Protein AF-A0A7J6LSU3-F1 (afdb_monomer_lite)

Radius of gyration: 27.77 Å; chains: 1; bounding box: 60×81×86 Å

Organism: Perkinsus olseni (NCBI:txid32597)

Foldseek 3Di:
DAQDFPPNLLFAWPVNLLVLLVPQCPPDVADRCLLFAFDKFWLVDLVSLLVVLLVLLLLLLLLLLVLQLVQLVPPPDQQRKHFFPVLLVLSLVSLVQALDDPVVQPVDPVSVVCRSDDDPVSCLLRQQQALQDLPGGDDQVDDDNPVVQVDQDPDPPDDDDDDDDDDDDDDDDDDPDDPPPDPVVPPDRHRMDGSVVLVVDPVSVVSSVSSVVSLVSVLVVGVCSQFQRDNQSKKWKDFRPDDLCPPIFIDRHSSVVQVLQVHDSVSPPPDDPDDGGIIMIGRGRLFFDDDLQWFKKKKKKKKFDDLVVTDIDTDPKIKMFTQQDGADSSPPDRDCSRRPRRLSVLVVDPCQQPDDPRQPPDRRRMGIPLSVQQSVQVVQDPDPVDDPCVSDDDPDDDDDPDDDDDDDDDDDDDPPPPDDGDRLCVPFVVVVVVSVVVSSCSSCSVVIHDDPPYMHMWIWIKTWGDRPPPPVPDDGTRIYTDRTHGDPPDD

Structure (mmCIF, N/CA/C/O backbone):
data_AF-A0A7J6LSU3-F1
#
_entry.id   AF-A0A7J6LSU3-F1
#
loop_
_atom_site.group_PDB
_atom_site.id
_atom_site.type_symbol
_atom_site.label_atom_id
_atom_site.label_alt_id
_atom_site.label_comp_id
_atom_site.label_asym_id
_atom_site.label_entity_id
_atom_site.label_seq_id
_atom_site.pdbx_PDB_ins_code
_atom_site.Cartn_x
_atom_site.Cartn_y
_atom_site.Cartn_z
_atom_site.occupancy
_atom_site.B_iso_or_equiv
_atom_site.auth_seq_id
_atom_site.auth_comp_id
_atom_site.auth_asym_id
_atom_site.auth_atom_id
_atom_site.pdbx_PDB_model_num
ATOM 1 N N . MET A 1 1 ? 27.084 -8.326 -27.947 1.00 66.56 1 MET A N 1
ATOM 2 C CA . MET A 1 1 ? 26.205 -7.358 -27.268 1.00 66.56 1 MET A CA 1
ATOM 3 C C . MET A 1 1 ? 25.205 -8.163 -26.457 1.00 66.56 1 MET A C 1
ATOM 5 O O . MET A 1 1 ? 24.653 -9.103 -27.017 1.00 66.56 1 MET A O 1
ATOM 9 N N . ALA A 1 2 ? 25.060 -7.894 -25.161 1.00 77.88 2 ALA A N 1
ATOM 10 C CA . ALA A 1 2 ? 24.121 -8.603 -24.285 1.00 77.88 2 ALA A CA 1
ATOM 11 C C . ALA A 1 2 ? 22.989 -7.661 -23.862 1.00 77.88 2 ALA A C 1
ATOM 13 O O . ALA A 1 2 ? 23.226 -6.488 -23.610 1.00 77.88 2 ALA A O 1
ATOM 14 N N . ASN A 1 3 ? 21.763 -8.169 -23.778 1.00 83.44 3 ASN A N 1
ATOM 15 C CA . ASN A 1 3 ? 20.590 -7.406 -23.335 1.00 83.44 3 ASN A CA 1
ATOM 16 C C . ASN A 1 3 ? 20.327 -7.546 -21.820 1.00 83.44 3 ASN A C 1
ATOM 18 O O . ASN A 1 3 ? 19.176 -7.552 -21.382 1.00 83.44 3 ASN A O 1
ATOM 22 N N . HIS A 1 4 ? 21.384 -7.774 -21.041 1.00 83.88 4 HIS A N 1
ATOM 23 C CA . HIS A 1 4 ? 21.336 -7.862 -19.585 1.00 83.88 4 HIS A CA 1
ATOM 24 C C . HIS A 1 4 ? 22.721 -7.617 -18.984 1.00 83.88 4 HIS A C 1
ATOM 26 O O . HIS A 1 4 ? 23.735 -7.971 -19.596 1.00 83.88 4 HIS A O 1
ATOM 32 N N . PHE A 1 5 ? 22.756 -7.080 -17.765 1.00 87.50 5 PHE A N 1
ATOM 33 C CA . PHE A 1 5 ? 23.970 -7.028 -16.953 1.00 87.50 5 PHE A CA 1
ATOM 34 C C . PHE A 1 5 ? 24.165 -8.324 -16.148 1.00 87.50 5 PHE A C 1
ATOM 36 O O . PHE A 1 5 ? 23.255 -9.152 -16.022 1.00 87.50 5 PHE A O 1
ATOM 43 N N . GLY A 1 6 ? 25.377 -8.549 -15.632 1.00 85.12 6 GLY A N 1
ATOM 44 C CA . GLY A 1 6 ? 25.598 -9.620 -14.660 1.00 85.12 6 GLY A CA 1
ATOM 45 C C . GLY A 1 6 ? 24.984 -9.239 -13.310 1.00 85.12 6 GLY A C 1
ATOM 46 O O . GLY A 1 6 ? 24.858 -8.059 -12.996 1.00 85.12 6 GLY A O 1
ATOM 47 N N . ARG A 1 7 ? 24.555 -10.238 -12.529 1.00 86.31 7 ARG A N 1
ATOM 48 C CA . ARG A 1 7 ? 23.842 -10.039 -11.250 1.00 86.31 7 ARG A CA 1
ATOM 49 C C . ARG A 1 7 ? 22.595 -9.141 -11.340 1.00 86.31 7 ARG A C 1
ATOM 51 O O . ARG A 1 7 ? 22.148 -8.597 -10.347 1.00 86.31 7 ARG A O 1
ATOM 58 N N . ASN A 1 8 ? 21.924 -9.073 -12.490 1.00 83.25 8 ASN A N 1
ATOM 59 C CA . ASN A 1 8 ? 20.702 -8.270 -12.656 1.00 83.25 8 ASN A CA 1
ATOM 60 C C . ASN A 1 8 ? 19.527 -8.643 -11.715 1.00 83.25 8 ASN A C 1
ATOM 62 O O . ASN A 1 8 ? 18.535 -7.918 -11.631 1.00 83.25 8 ASN A O 1
ATOM 66 N N . ARG A 1 9 ? 19.605 -9.773 -10.999 1.00 85.50 9 ARG A N 1
ATOM 67 C CA . ARG A 1 9 ? 18.631 -10.170 -9.971 1.00 85.50 9 ARG A CA 1
ATOM 68 C C . ARG A 1 9 ? 18.582 -9.200 -8.792 1.00 85.50 9 ARG A C 1
ATOM 70 O O . ARG A 1 9 ? 17.529 -9.109 -8.172 1.00 85.50 9 ARG A O 1
ATOM 77 N N . GLU A 1 10 ? 19.655 -8.453 -8.544 1.00 87.81 10 GLU A N 1
ATOM 78 C CA . GLU A 1 10 ? 19.731 -7.442 -7.480 1.00 87.81 10 GLU A CA 1
ATOM 79 C C . GLU A 1 10 ? 18.666 -6.345 -7.646 1.00 87.81 10 GLU A C 1
ATOM 81 O O . GLU A 1 10 ? 18.146 -5.852 -6.657 1.00 87.81 10 GLU A O 1
ATOM 86 N N . ILE A 1 11 ? 18.263 -6.027 -8.885 1.00 86.56 11 ILE A N 1
ATOM 87 C CA . ILE A 1 11 ? 17.202 -5.043 -9.169 1.00 86.56 11 ILE A CA 1
ATOM 88 C C . ILE A 1 11 ? 15.899 -5.665 -9.685 1.00 86.56 11 ILE A C 1
ATOM 90 O O . ILE A 1 11 ? 14.818 -5.113 -9.498 1.00 86.56 11 ILE A O 1
ATOM 94 N N . THR A 1 12 ? 15.979 -6.826 -10.344 1.00 85.19 12 THR A N 1
ATOM 95 C CA . THR A 1 12 ? 14.816 -7.447 -11.012 1.00 85.19 12 THR A CA 1
ATOM 96 C C . THR A 1 12 ? 14.049 -8.450 -10.152 1.00 85.19 12 THR A C 1
ATOM 98 O O . THR A 1 12 ? 13.010 -8.962 -10.580 1.00 85.19 12 THR A O 1
ATOM 101 N N . THR A 1 13 ? 14.547 -8.759 -8.952 1.00 86.00 13 THR A N 1
ATOM 102 C CA . THR A 1 13 ? 13.862 -9.617 -7.979 1.00 86.00 13 THR A CA 1
ATOM 103 C C . THR A 1 13 ? 13.437 -8.815 -6.764 1.00 86.00 13 THR A C 1
ATOM 105 O O . THR A 1 13 ? 14.048 -7.809 -6.414 1.00 86.00 13 THR A O 1
ATOM 108 N N . LYS A 1 14 ? 12.372 -9.278 -6.107 1.00 84.00 14 LYS A N 1
ATOM 109 C CA . LYS A 1 14 ? 11.860 -8.635 -4.897 1.00 84.00 14 LYS A CA 1
ATOM 110 C C . LYS A 1 14 ? 12.854 -8.669 -3.749 1.00 84.00 14 LYS A C 1
ATOM 112 O O . LYS A 1 14 ? 13.015 -7.671 -3.067 1.00 84.00 14 LYS A O 1
ATOM 117 N N . THR A 1 15 ? 13.499 -9.810 -3.566 1.00 84.75 15 THR A N 1
ATOM 118 C CA . THR A 1 15 ? 14.458 -10.060 -2.491 1.00 84.75 15 THR A CA 1
ATOM 119 C C . THR A 1 15 ? 15.707 -9.209 -2.686 1.00 84.75 15 THR A C 1
ATOM 121 O O . THR A 1 15 ? 16.076 -8.459 -1.787 1.00 84.75 15 THR A O 1
ATOM 124 N N . GLY A 1 16 ? 16.273 -9.225 -3.900 1.00 86.88 16 GLY A N 1
ATOM 125 C CA . GLY A 1 16 ? 17.400 -8.372 -4.276 1.00 86.88 16 GLY A CA 1
ATOM 126 C C . GLY A 1 16 ? 17.094 -6.892 -4.065 1.00 86.88 16 GLY A C 1
ATOM 127 O O . GLY A 1 16 ? 17.822 -6.222 -3.339 1.00 86.88 16 GLY A O 1
ATOM 128 N N . LEU A 1 17 ? 15.987 -6.389 -4.623 1.00 86.88 17 LEU A N 1
ATOM 129 C CA . LEU A 1 17 ? 15.671 -4.964 -4.532 1.00 86.88 17 LEU A CA 1
ATOM 130 C C . LEU A 1 17 ? 15.421 -4.524 -3.085 1.00 86.88 17 LEU A C 1
ATOM 132 O O . LEU A 1 17 ? 15.982 -3.520 -2.661 1.00 86.88 17 LEU A O 1
ATOM 136 N N . THR A 1 18 ? 14.607 -5.271 -2.327 1.00 86.88 18 THR A N 1
ATOM 137 C CA . THR A 1 18 ? 14.322 -4.959 -0.916 1.00 86.88 18 THR A CA 1
ATOM 138 C C . THR A 1 18 ? 15.610 -4.921 -0.094 1.00 86.88 18 THR A C 1
ATOM 140 O O . THR A 1 18 ? 15.808 -3.981 0.671 1.00 86.88 18 THR A O 1
ATOM 143 N N . SER A 1 19 ? 16.501 -5.902 -0.278 1.00 86.88 19 SER A N 1
ATOM 144 C CA . SER A 1 19 ? 17.788 -5.931 0.419 1.00 86.88 19 SER A CA 1
ATOM 145 C C . SER A 1 19 ? 18.644 -4.719 0.046 1.00 86.88 19 SER A C 1
ATOM 147 O O . SER A 1 19 ? 19.035 -3.965 0.923 1.00 86.88 19 SER A O 1
ATOM 149 N N . ASN A 1 20 ? 18.864 -4.438 -1.240 1.00 87.81 20 ASN A N 1
ATOM 150 C CA . ASN A 1 20 ? 19.714 -3.314 -1.654 1.00 87.81 20 ASN A CA 1
ATOM 151 C C . ASN A 1 20 ? 19.177 -1.950 -1.186 1.00 87.81 20 ASN A C 1
ATOM 153 O O . ASN A 1 20 ? 19.939 -1.105 -0.717 1.00 87.81 20 ASN A O 1
ATOM 157 N N . LEU A 1 21 ? 17.859 -1.752 -1.251 1.00 85.44 21 LEU A N 1
ATOM 158 C CA . LEU A 1 21 ? 17.214 -0.511 -0.830 1.00 85.44 21 LEU A CA 1
ATOM 159 C C . LEU A 1 21 ? 17.380 -0.203 0.669 1.00 85.44 21 LEU A C 1
ATOM 161 O O . LEU A 1 21 ? 17.502 0.961 1.042 1.00 85.44 21 LEU A O 1
ATOM 165 N N . ARG A 1 22 ? 17.419 -1.214 1.544 1.00 81.19 22 ARG A N 1
ATOM 166 C CA . ARG A 1 22 ? 17.625 -0.984 2.988 1.00 81.19 22 ARG A CA 1
ATOM 167 C C . ARG A 1 22 ? 19.026 -0.491 3.323 1.00 81.19 22 ARG A C 1
ATOM 169 O O . ARG A 1 22 ? 19.215 0.208 4.311 1.00 81.19 22 ARG A O 1
ATOM 176 N N . HIS A 1 23 ? 20.011 -0.859 2.511 1.00 76.00 23 HIS A N 1
ATOM 177 C CA . HIS A 1 23 ? 21.413 -0.536 2.764 1.00 76.00 23 HIS A CA 1
ATOM 178 C C . HIS A 1 23 ? 21.869 0.743 2.037 1.00 76.00 23 HIS A C 1
ATOM 180 O O . HIS A 1 23 ? 22.990 1.200 2.258 1.00 76.00 23 HIS A O 1
ATOM 186 N N . SER A 1 24 ? 21.024 1.350 1.191 1.00 67.94 24 SER A N 1
ATOM 187 C CA . SER A 1 24 ? 21.430 2.462 0.318 1.00 67.94 24 SER A CA 1
ATOM 188 C C . SER A 1 24 ? 21.403 3.853 0.951 1.00 67.94 24 SER A C 1
ATOM 190 O O . SER A 1 24 ? 22.083 4.748 0.445 1.00 67.94 24 SER A O 1
ATOM 192 N N . TYR A 1 25 ? 20.666 4.054 2.051 1.00 59.84 25 TYR A N 1
ATOM 193 C CA . TYR A 1 25 ? 20.498 5.379 2.670 1.00 59.84 25 TYR A CA 1
ATOM 194 C C . TYR A 1 25 ? 21.841 6.013 3.077 1.00 59.84 25 TYR A C 1
ATOM 196 O O . TYR A 1 25 ? 22.078 7.198 2.855 1.00 59.84 25 TYR A O 1
ATOM 204 N N . SER A 1 26 ? 22.777 5.209 3.594 1.00 54.78 26 SER A N 1
ATOM 205 C CA . SER A 1 26 ? 24.044 5.716 4.135 1.00 54.78 26 SER A CA 1
ATOM 206 C C . SER A 1 26 ? 25.087 6.118 3.088 1.00 54.78 26 SER A C 1
ATOM 208 O O . SER A 1 26 ? 26.057 6.784 3.443 1.00 54.78 26 SER A O 1
ATOM 210 N N . VAL A 1 27 ? 24.941 5.710 1.824 1.00 53.16 27 VAL A N 1
ATOM 211 C CA . VAL A 1 27 ? 26.044 5.806 0.847 1.00 53.16 27 VAL A CA 1
ATOM 212 C C . VAL A 1 27 ? 25.904 7.021 -0.080 1.00 53.16 27 VAL A C 1
ATOM 214 O O . VAL A 1 27 ? 26.913 7.555 -0.544 1.00 53.16 27 VAL A O 1
ATOM 217 N N . HIS A 1 28 ? 24.679 7.507 -0.326 1.00 56.62 28 HIS A N 1
ATOM 218 C CA . HIS A 1 28 ? 24.422 8.404 -1.463 1.00 56.62 28 HIS A CA 1
ATOM 219 C C . HIS A 1 28 ? 23.480 9.602 -1.208 1.00 56.62 28 HIS A C 1
ATOM 221 O O . HIS A 1 28 ? 23.168 10.299 -2.169 1.00 56.62 28 HIS A O 1
ATOM 227 N N . ASN A 1 29 ? 23.057 9.894 0.037 1.00 58.78 29 ASN A N 1
ATOM 228 C CA . ASN A 1 29 ? 22.056 10.944 0.342 1.00 58.78 29 ASN A CA 1
ATOM 229 C C . ASN A 1 29 ? 20.783 10.822 -0.526 1.00 58.78 29 ASN A C 1
ATOM 231 O O . ASN A 1 29 ? 20.253 11.819 -1.016 1.00 58.78 29 ASN A O 1
ATOM 235 N N . LEU A 1 30 ? 20.348 9.587 -0.780 1.00 64.00 30 LEU A N 1
ATOM 236 C CA . LEU A 1 30 ? 19.155 9.305 -1.577 1.00 64.00 30 LEU A CA 1
ATOM 237 C C . LEU A 1 30 ? 17.897 9.508 -0.731 1.00 64.00 30 LEU A C 1
ATOM 239 O O . LEU A 1 30 ? 17.958 9.454 0.498 1.00 64.00 30 LEU A O 1
ATOM 243 N N . THR A 1 31 ? 16.767 9.706 -1.409 1.00 69.19 31 THR A N 1
ATOM 244 C CA . THR A 1 31 ? 15.420 9.679 -0.827 1.00 69.19 31 THR A CA 1
ATOM 245 C C . THR A 1 31 ? 15.261 8.440 0.057 1.00 69.19 31 THR A C 1
ATOM 247 O O . THR A 1 31 ? 15.721 7.355 -0.326 1.00 69.19 31 THR A O 1
ATOM 250 N N . ASP A 1 32 ? 14.626 8.595 1.222 1.00 76.94 32 ASP A N 1
ATOM 251 C CA . ASP A 1 32 ? 14.352 7.463 2.104 1.00 76.94 32 ASP A CA 1
ATOM 252 C C . ASP A 1 32 ? 13.529 6.424 1.336 1.00 76.94 32 ASP A C 1
ATOM 254 O O . ASP A 1 32 ? 12.612 6.757 0.583 1.00 76.94 32 ASP A O 1
ATOM 258 N N . MET A 1 33 ? 13.886 5.152 1.487 1.00 81.19 33 MET A N 1
ATOM 259 C CA . MET A 1 33 ? 13.148 4.076 0.850 1.00 81.19 33 MET A CA 1
ATOM 260 C C . MET A 1 33 ? 11.680 4.075 1.297 1.00 81.19 33 MET A C 1
ATOM 262 O O . MET A 1 33 ? 10.793 3.805 0.481 1.00 81.19 33 MET A O 1
ATOM 266 N N . ASP A 1 34 ? 11.417 4.423 2.557 1.00 79.25 34 ASP A N 1
ATOM 267 C CA . ASP A 1 34 ? 10.059 4.463 3.090 1.00 79.25 34 ASP A CA 1
ATOM 268 C C . ASP A 1 34 ? 9.164 5.486 2.368 1.00 79.25 34 ASP A C 1
ATOM 270 O O . ASP A 1 34 ? 7.941 5.331 2.342 1.00 79.25 34 ASP A O 1
ATOM 274 N N . ASP A 1 35 ? 9.751 6.458 1.668 1.00 81.94 35 ASP A N 1
ATOM 275 C CA . ASP A 1 35 ? 9.012 7.461 0.903 1.00 81.94 35 ASP A CA 1
ATOM 276 C C . ASP A 1 35 ? 8.495 6.963 -0.448 1.00 81.94 35 ASP A C 1
ATOM 278 O O . ASP A 1 35 ? 7.703 7.654 -1.082 1.00 81.94 35 ASP A O 1
ATOM 282 N N . TYR A 1 36 ? 8.907 5.785 -0.920 1.00 85.50 36 TYR A N 1
ATOM 283 C CA . TYR A 1 36 ? 8.456 5.296 -2.228 1.00 85.50 36 TYR A CA 1
ATOM 284 C C . TYR A 1 36 ? 8.391 3.776 -2.379 1.00 85.50 36 TYR A C 1
ATOM 286 O O . TYR A 1 36 ? 7.904 3.292 -3.401 1.00 85.50 36 TYR A O 1
ATOM 294 N N . TYR A 1 37 ? 8.865 2.979 -1.423 1.00 88.25 37 TYR A N 1
ATOM 295 C CA . TYR A 1 37 ? 8.801 1.520 -1.488 1.00 88.25 37 TYR A CA 1
ATOM 296 C C . TYR A 1 37 ? 8.079 0.963 -0.259 1.00 88.25 37 TYR A C 1
ATOM 298 O O . TYR A 1 37 ? 8.525 1.182 0.866 1.00 88.25 37 TYR A O 1
ATOM 306 N N . PRO A 1 38 ? 6.988 0.189 -0.423 1.00 90.62 38 PRO A N 1
ATOM 307 C CA . PRO A 1 38 ? 6.244 -0.300 0.723 1.00 90.62 38 PRO A CA 1
ATOM 308 C C . PRO A 1 38 ? 7.099 -1.225 1.571 1.00 90.62 38 PRO A C 1
ATOM 310 O O . PRO A 1 38 ? 7.767 -2.104 1.003 1.00 90.62 38 PRO A O 1
ATOM 313 N N . ARG A 1 39 ? 6.996 -1.084 2.900 1.00 90.94 39 ARG A N 1
ATOM 314 C CA . ARG A 1 39 ? 7.704 -1.920 3.882 1.00 90.94 39 ARG A CA 1
ATOM 315 C C . ARG A 1 39 ? 7.618 -3.378 3.457 1.00 90.94 39 ARG A C 1
ATOM 317 O O . ARG A 1 39 ? 6.526 -3.906 3.222 1.00 90.94 39 ARG A O 1
ATOM 324 N N . ALA A 1 40 ? 8.767 -4.013 3.293 1.00 91.75 40 ALA A N 1
ATOM 325 C CA . ALA A 1 40 ? 8.870 -5.383 2.820 1.00 91.75 40 ALA A CA 1
ATOM 326 C C . ALA A 1 40 ? 9.930 -6.123 3.614 1.00 91.75 40 ALA A C 1
ATOM 328 O O . ALA A 1 40 ? 10.922 -5.505 3.980 1.00 91.75 40 ALA A O 1
ATOM 329 N N . TYR A 1 41 ? 9.722 -7.421 3.828 1.00 92.00 41 TYR A N 1
ATOM 330 C CA . TYR A 1 41 ? 10.551 -8.295 4.652 1.00 92.00 41 TYR A CA 1
ATOM 331 C C . TYR A 1 41 ? 10.777 -9.629 3.947 1.00 92.00 41 TYR A C 1
ATOM 333 O O . TYR A 1 41 ? 9.837 -10.217 3.406 1.00 92.00 41 TYR A O 1
ATOM 341 N N . ASP A 1 42 ? 12.026 -10.078 3.915 1.00 90.19 42 ASP A N 1
ATOM 342 C CA . ASP A 1 42 ? 12.438 -11.388 3.434 1.00 90.19 42 ASP A CA 1
ATOM 343 C C . ASP A 1 42 ? 12.271 -12.415 4.555 1.00 90.19 42 ASP A C 1
ATOM 345 O O . ASP A 1 42 ? 13.050 -12.473 5.499 1.00 90.19 42 ASP A O 1
ATOM 349 N N . LEU A 1 43 ? 11.259 -13.271 4.435 1.00 89.25 43 LEU A N 1
ATOM 350 C CA . LEU A 1 43 ? 10.930 -14.265 5.457 1.00 89.25 43 LEU A CA 1
ATOM 351 C C . LEU A 1 43 ? 11.903 -15.455 5.489 1.00 89.25 43 LEU A C 1
ATOM 353 O O . LEU A 1 43 ? 11.691 -16.397 6.248 1.00 89.25 43 LEU A O 1
ATOM 357 N N . SER A 1 44 ? 12.958 -15.438 4.666 1.00 84.50 44 SER A N 1
ATOM 358 C CA . SER A 1 44 ? 14.093 -16.356 4.811 1.00 84.50 44 SER A CA 1
ATOM 359 C C . SER A 1 44 ? 15.167 -15.856 5.783 1.00 84.50 44 SER A C 1
ATOM 361 O O . SER A 1 44 ? 15.981 -16.664 6.233 1.00 84.50 44 SER A O 1
ATOM 363 N N . ASP A 1 45 ? 15.158 -14.567 6.139 1.00 85.25 45 ASP A N 1
ATOM 364 C CA . ASP A 1 45 ? 16.058 -13.982 7.132 1.00 85.25 45 ASP A CA 1
ATOM 365 C C . ASP A 1 45 ? 15.356 -13.908 8.508 1.00 85.25 45 ASP A C 1
ATOM 367 O O . ASP A 1 45 ? 14.329 -13.239 8.643 1.00 85.25 45 ASP A O 1
ATOM 371 N N . PRO A 1 46 ? 15.876 -14.582 9.555 1.00 85.81 46 PRO A N 1
ATOM 372 C CA . PRO A 1 46 ? 15.287 -14.549 10.893 1.00 85.81 46 PRO A CA 1
ATOM 373 C C . PRO A 1 46 ? 15.138 -13.146 11.495 1.00 85.81 46 PRO A C 1
ATOM 375 O O . PRO A 1 46 ? 14.193 -12.919 12.251 1.00 85.81 46 PRO A O 1
ATOM 378 N N . GLN A 1 47 ? 16.042 -12.212 11.176 1.00 87.56 47 GLN A N 1
ATOM 379 C CA . GLN A 1 47 ? 15.938 -10.836 11.665 1.00 87.56 47 GLN A CA 1
ATOM 380 C C . GLN A 1 47 ? 14.714 -10.146 11.050 1.00 87.56 47 GLN A C 1
ATOM 382 O O . GLN A 1 47 ? 13.880 -9.600 11.771 1.00 87.56 47 GLN A O 1
ATOM 387 N N . ASP A 1 48 ? 14.551 -10.275 9.734 1.00 89.75 48 ASP A N 1
ATOM 388 C CA . ASP A 1 48 ? 13.396 -9.759 8.998 1.00 89.75 48 ASP A CA 1
ATOM 389 C C . ASP A 1 48 ? 12.075 -10.367 9.467 1.00 89.75 48 ASP A C 1
ATOM 391 O O . ASP A 1 48 ? 11.055 -9.680 9.478 1.00 89.75 48 ASP A O 1
ATOM 395 N N . VAL A 1 49 ? 12.071 -11.646 9.857 1.00 89.94 49 VAL A N 1
ATOM 396 C CA . VAL A 1 49 ? 10.887 -12.294 10.440 1.00 89.94 49 VAL A CA 1
ATOM 397 C C . VAL A 1 49 ? 10.501 -11.616 11.756 1.00 89.94 49 VAL A C 1
ATOM 399 O O . VAL A 1 49 ? 9.325 -11.311 11.957 1.00 89.94 49 VAL A O 1
ATOM 402 N N . GLY A 1 50 ? 11.471 -11.350 12.637 1.00 88.81 50 GLY A N 1
ATOM 403 C CA . GLY A 1 50 ? 11.237 -10.636 13.895 1.00 88.81 50 GLY A CA 1
ATOM 404 C C . GLY A 1 50 ? 10.691 -9.224 13.670 1.00 88.81 50 GLY A C 1
ATOM 405 O O . GLY A 1 50 ? 9.670 -8.853 14.259 1.00 88.81 50 GLY A O 1
ATOM 406 N N . ASP A 1 51 ? 11.318 -8.479 12.759 1.00 90.81 51 ASP A N 1
ATOM 407 C CA . ASP A 1 51 ? 10.919 -7.113 12.411 1.00 90.81 51 ASP A CA 1
ATOM 408 C C . ASP A 1 51 ? 9.514 -7.089 11.786 1.00 90.81 51 ASP A C 1
ATOM 410 O O . ASP A 1 51 ? 8.669 -6.279 12.173 1.00 90.81 51 ASP A O 1
ATOM 414 N N . PHE A 1 52 ? 9.213 -8.035 10.889 1.00 93.62 52 PHE A N 1
ATOM 415 C CA . PHE A 1 52 ? 7.886 -8.197 10.299 1.00 93.62 52 PHE A CA 1
ATOM 416 C C . PHE A 1 52 ? 6.815 -8.498 11.352 1.00 93.62 52 PHE A C 1
ATOM 418 O O . PHE A 1 52 ? 5.731 -7.916 11.306 1.00 93.62 52 PHE A O 1
ATOM 425 N N . ILE A 1 53 ? 7.086 -9.397 12.305 1.00 93.06 53 ILE A N 1
ATOM 426 C CA . ILE A 1 53 ? 6.129 -9.743 13.365 1.00 93.06 53 ILE A CA 1
ATOM 427 C C . ILE A 1 53 ? 5.796 -8.508 14.204 1.00 93.06 53 ILE A C 1
ATOM 429 O O . ILE A 1 53 ? 4.621 -8.256 14.488 1.00 93.06 53 ILE A O 1
ATOM 433 N N . LEU A 1 54 ? 6.808 -7.738 14.609 1.00 92.06 54 LEU A N 1
ATOM 434 C CA . LEU A 1 54 ? 6.602 -6.519 15.387 1.00 92.06 54 LEU A CA 1
ATOM 435 C C . LEU A 1 54 ? 5.800 -5.484 14.587 1.00 92.06 54 LEU A C 1
ATOM 437 O O . LEU A 1 54 ? 4.799 -4.961 15.087 1.00 92.06 54 LEU A O 1
ATOM 441 N N . GLU A 1 55 ? 6.180 -5.262 13.330 1.00 92.44 55 GLU A N 1
ATOM 442 C CA . GLU A 1 55 ? 5.514 -4.333 12.418 1.00 92.44 55 GLU A CA 1
ATOM 443 C C . GLU A 1 55 ? 4.049 -4.717 12.170 1.00 92.44 55 GLU A C 1
ATOM 445 O O . GLU A 1 55 ? 3.146 -3.877 12.227 1.00 92.44 55 GLU A O 1
ATOM 450 N N . TYR A 1 56 ? 3.780 -6.004 11.943 1.00 95.00 56 TYR A N 1
ATOM 451 C CA . TYR A 1 56 ? 2.431 -6.522 11.743 1.00 95.00 56 TYR A CA 1
ATOM 452 C C . TYR A 1 56 ? 1.547 -6.233 12.957 1.00 95.00 56 TYR A C 1
ATOM 454 O O . TYR A 1 56 ? 0.402 -5.787 12.815 1.00 95.00 56 TYR A O 1
ATOM 462 N N . LYS A 1 57 ? 2.067 -6.498 14.162 1.00 94.62 57 LYS A N 1
ATOM 463 C CA . LYS A 1 57 ? 1.344 -6.287 15.419 1.00 94.62 57 LYS A CA 1
ATOM 464 C C . LYS A 1 57 ? 1.102 -4.797 15.675 1.00 94.62 57 LYS A C 1
ATOM 466 O O . LYS A 1 57 ? -0.013 -4.430 16.043 1.00 94.62 57 LYS A O 1
ATOM 471 N N . LEU A 1 58 ? 2.085 -3.931 15.420 1.00 93.56 58 LEU A N 1
ATOM 472 C CA . LEU A 1 58 ? 1.909 -2.479 15.517 1.00 93.56 58 LEU A CA 1
ATOM 473 C C . LEU A 1 58 ? 0.866 -1.974 14.507 1.00 93.56 58 LEU A C 1
ATOM 475 O O . LEU A 1 58 ? -0.056 -1.246 14.882 1.00 93.56 58 LEU A O 1
ATOM 479 N N . THR A 1 59 ? 0.932 -2.431 13.254 1.00 94.62 59 THR A N 1
ATOM 480 C CA . THR A 1 59 ? -0.049 -2.089 12.211 1.00 94.62 59 THR A CA 1
ATOM 481 C C . THR A 1 59 ? -1.458 -2.563 12.582 1.00 94.62 59 THR A C 1
ATOM 483 O O . THR A 1 59 ? -2.437 -1.850 12.339 1.00 94.62 59 THR A O 1
ATOM 486 N N . LYS A 1 60 ? -1.590 -3.723 13.245 1.00 95.50 60 LYS A N 1
ATOM 487 C CA . LYS A 1 60 ? -2.861 -4.210 13.806 1.00 95.50 60 LYS A CA 1
ATOM 488 C C . LYS A 1 60 ? -3.404 -3.250 14.867 1.00 95.50 60 LYS A C 1
ATOM 490 O O . LYS A 1 60 ? -4.573 -2.881 14.778 1.00 95.50 60 LYS A O 1
ATOM 495 N N . CYS A 1 61 ? -2.579 -2.818 15.823 1.00 96.00 61 CYS A N 1
ATOM 496 C CA . CYS A 1 61 ? -2.972 -1.841 16.846 1.00 96.00 61 CYS A CA 1
ATOM 497 C C . CYS A 1 61 ? -3.441 -0.525 16.215 1.00 96.00 61 CYS A C 1
ATOM 499 O O . CYS A 1 61 ? -4.526 -0.043 16.536 1.00 96.00 61 CYS A O 1
ATOM 501 N N . MET A 1 62 ? -2.682 0.012 15.254 1.00 94.56 62 MET A N 1
ATOM 502 C CA . MET A 1 62 ? -3.063 1.230 14.534 1.00 94.56 62 MET A CA 1
ATOM 503 C C . MET A 1 62 ? -4.388 1.056 13.785 1.00 94.56 62 MET A C 1
ATOM 505 O O . MET A 1 62 ? -5.244 1.934 13.838 1.00 94.56 62 MET A O 1
ATOM 509 N N . SER A 1 63 ? -4.605 -0.094 13.144 1.00 95.44 63 SER A N 1
ATOM 510 C CA . SER A 1 63 ? -5.854 -0.396 12.430 1.00 95.44 63 SER A CA 1
ATOM 511 C C . SER A 1 63 ? -7.060 -0.480 13.375 1.00 95.44 63 SER A C 1
ATOM 513 O O . SER A 1 63 ? -8.126 0.045 13.054 1.00 95.44 63 SER A O 1
ATOM 515 N N . ILE A 1 64 ? -6.887 -1.053 14.575 1.00 96.56 64 ILE A N 1
ATOM 516 C CA . ILE A 1 64 ? -7.909 -1.040 15.637 1.00 96.56 64 ILE A CA 1
ATOM 517 C C . ILE A 1 64 ? -8.259 0.404 16.014 1.00 96.56 64 ILE A C 1
ATOM 519 O O . ILE A 1 64 ? -9.440 0.740 16.082 1.00 96.56 64 ILE A O 1
ATOM 523 N N . LEU A 1 65 ? -7.262 1.275 16.212 1.00 96.56 65 LEU A N 1
ATOM 524 C CA . LEU A 1 65 ? -7.494 2.686 16.542 1.00 96.56 65 LEU A CA 1
ATOM 525 C C . LEU A 1 65 ? -8.168 3.453 15.396 1.00 96.56 65 LEU A C 1
ATOM 527 O O . LEU A 1 65 ? -9.076 4.244 15.647 1.00 96.56 65 LEU A O 1
ATOM 531 N N . ARG A 1 66 ? -7.784 3.196 14.138 1.00 94.69 66 ARG A N 1
ATOM 532 C CA . ARG A 1 66 ? -8.426 3.799 12.957 1.00 94.69 66 ARG A CA 1
ATOM 533 C C . ARG A 1 66 ? -9.898 3.411 12.882 1.00 94.69 66 ARG A C 1
ATOM 535 O O . ARG A 1 66 ? -10.749 4.288 12.750 1.00 94.69 66 ARG A O 1
ATOM 542 N N . GLN A 1 67 ? -10.209 2.122 13.022 1.00 94.44 67 GLN A N 1
ATOM 543 C CA . GLN A 1 67 ? -11.588 1.637 12.991 1.00 94.44 67 GLN A CA 1
ATOM 544 C C . GLN A 1 67 ? -12.390 2.130 14.207 1.00 94.44 67 GLN A C 1
ATOM 546 O O . GLN A 1 67 ? -13.545 2.525 14.061 1.00 94.44 67 GLN A O 1
ATOM 551 N N . PHE A 1 68 ? -11.772 2.184 15.394 1.00 95.75 68 PHE A N 1
ATOM 552 C CA . PHE A 1 68 ? -12.365 2.796 16.584 1.00 95.75 68 PHE A CA 1
ATOM 553 C C . PHE A 1 68 ? -12.788 4.239 16.304 1.00 95.75 68 PHE A C 1
ATOM 555 O O . PHE A 1 68 ? -13.955 4.576 16.514 1.00 95.75 68 PHE A O 1
ATOM 562 N N . LEU A 1 69 ? -11.864 5.062 15.794 1.00 94.88 69 LEU A N 1
ATOM 563 C CA . LEU A 1 69 ? -12.133 6.455 15.454 1.00 94.88 69 LEU A CA 1
ATOM 564 C C . LEU A 1 69 ? -13.217 6.579 14.393 1.00 94.88 69 LEU A C 1
ATOM 566 O O . LEU A 1 69 ? -14.141 7.359 14.583 1.00 94.88 69 LEU A O 1
ATOM 570 N N . HIS A 1 70 ? -13.149 5.784 13.326 1.00 92.69 70 HIS A N 1
ATOM 571 C CA . HIS A 1 70 ? -14.170 5.772 12.284 1.00 92.69 70 HIS A CA 1
ATOM 572 C C . HIS A 1 70 ? -15.569 5.502 12.860 1.00 92.69 70 HIS A C 1
ATOM 574 O O . HIS A 1 70 ? -16.511 6.246 12.584 1.00 92.69 70 HIS A O 1
ATOM 580 N N . ASN A 1 71 ? -15.706 4.505 13.737 1.00 92.81 71 ASN A N 1
ATOM 581 C CA . ASN A 1 71 ? -16.988 4.151 14.347 1.00 92.81 71 ASN A CA 1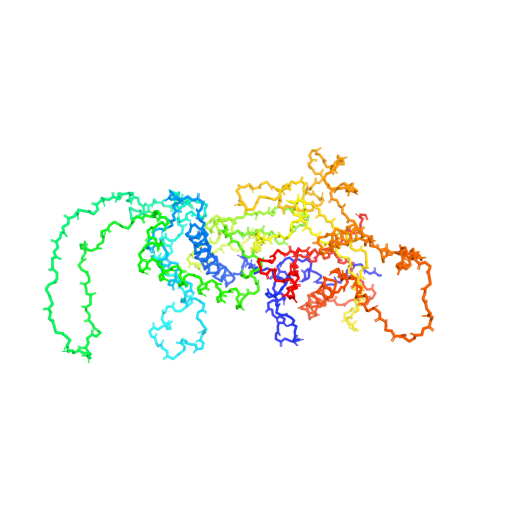
ATOM 582 C C . ASN A 1 71 ? -17.494 5.242 15.310 1.00 92.81 71 ASN A C 1
ATOM 584 O O . ASN A 1 71 ? -18.688 5.543 15.345 1.00 92.81 71 ASN A O 1
ATOM 588 N N . VAL A 1 72 ? -16.607 5.871 16.093 1.00 93.00 72 VAL A N 1
ATOM 589 C CA . VAL A 1 72 ? -17.001 6.914 17.060 1.00 93.00 72 VAL A CA 1
ATOM 590 C C . VAL A 1 72 ? -17.157 8.303 16.448 1.00 93.00 72 VAL A C 1
ATOM 592 O O . VAL A 1 72 ? -17.851 9.113 17.052 1.00 93.00 72 VAL A O 1
ATOM 595 N N . THR A 1 73 ? -16.627 8.593 15.263 1.00 89.50 73 THR A N 1
ATOM 596 C CA . THR A 1 73 ? -16.866 9.872 14.566 1.00 89.50 73 THR A CA 1
ATOM 597 C C . THR A 1 73 ? -17.990 9.792 13.537 1.00 89.50 73 THR A C 1
ATOM 599 O O . THR A 1 73 ? -18.584 10.817 13.212 1.00 89.50 73 THR A O 1
ATOM 602 N N . SER A 1 74 ? -18.355 8.595 13.071 1.00 83.75 74 SER A N 1
ATOM 603 C CA . SER A 1 74 ? -19.497 8.408 12.171 1.00 83.75 74 SER A CA 1
ATOM 604 C C . SER A 1 74 ? -20.819 8.686 12.898 1.00 83.75 74 SER A C 1
ATOM 606 O O . SER A 1 74 ? -21.297 7.882 13.700 1.00 83.75 74 SER A O 1
ATOM 608 N N . TYR A 1 75 ? -21.433 9.840 12.629 1.00 68.88 75 TYR A N 1
ATOM 609 C CA . TYR A 1 75 ? -22.710 10.265 13.230 1.00 68.88 75 TYR A CA 1
ATOM 610 C C . TYR A 1 75 ? -23.941 9.531 12.674 1.00 68.88 75 TYR A C 1
ATOM 612 O O . TYR A 1 75 ? -25.066 9.878 13.022 1.00 68.88 75 TYR A O 1
ATOM 620 N N . SER A 1 76 ? -23.747 8.540 11.802 1.00 63.75 76 SER A N 1
ATOM 621 C CA . SER A 1 76 ? -24.814 7.939 11.003 1.00 63.75 76 SER A CA 1
ATOM 622 C C . SER A 1 76 ? -25.804 7.083 11.797 1.00 63.75 76 SER A C 1
ATOM 624 O O . SER A 1 76 ? -26.898 6.856 11.290 1.00 63.75 76 SER A O 1
ATOM 626 N N . ASP A 1 77 ? -25.477 6.636 13.018 1.00 64.38 77 ASP A N 1
ATOM 627 C CA . ASP A 1 77 ? -26.413 5.868 13.846 1.00 64.38 77 ASP A CA 1
ATOM 628 C C . ASP A 1 77 ? -26.072 5.900 15.356 1.00 64.38 77 ASP A C 1
ATOM 630 O O . ASP A 1 77 ? -24.903 5.908 15.755 1.00 64.38 77 ASP A O 1
ATOM 634 N N . ALA A 1 78 ? -27.097 5.909 16.216 1.00 66.62 78 ALA A N 1
ATOM 635 C CA . ALA A 1 78 ? -26.953 5.759 17.670 1.00 66.62 78 ALA A CA 1
ATOM 636 C C . ALA A 1 78 ? -26.648 4.300 18.070 1.00 66.62 78 ALA A C 1
ATOM 638 O O . ALA A 1 78 ? -26.110 4.052 19.154 1.00 66.62 78 ALA A O 1
ATOM 639 N N . SER A 1 79 ? -26.951 3.342 17.183 1.00 78.75 79 SER A N 1
ATOM 640 C CA . SER A 1 79 ? -26.628 1.917 17.336 1.00 78.75 79 SER A CA 1
ATOM 641 C C . SER A 1 79 ? -25.231 1.512 16.861 1.00 78.75 79 SER A C 1
ATOM 643 O O . SER A 1 79 ? -24.877 0.345 17.027 1.00 78.75 79 SER A O 1
ATOM 645 N N . THR A 1 80 ? -24.417 2.422 16.309 1.00 90.38 80 THR A N 1
ATOM 646 C CA . THR A 1 80 ? -23.060 2.077 15.855 1.00 90.38 80 THR A CA 1
ATOM 647 C C . THR A 1 80 ? -22.243 1.493 17.005 1.00 90.38 80 THR A C 1
ATOM 649 O O . THR A 1 80 ? -22.069 2.131 18.045 1.00 90.38 80 THR A O 1
ATOM 652 N N . LEU A 1 81 ? -21.721 0.285 16.815 1.00 92.94 81 LEU A N 1
ATOM 653 C CA . LEU A 1 81 ? -20.860 -0.383 17.785 1.00 92.94 81 LEU A CA 1
ATOM 654 C C . LEU A 1 81 ? -19.385 -0.074 17.516 1.00 92.94 81 LEU A C 1
ATOM 656 O O . LEU A 1 81 ? -18.966 0.229 16.401 1.00 92.94 81 LEU A O 1
ATOM 660 N N . THR A 1 82 ? -18.576 -0.154 18.563 1.00 94.44 82 THR A N 1
ATOM 661 C CA . THR A 1 82 ? -17.123 0.004 18.507 1.00 94.44 82 THR A CA 1
ATOM 662 C C . THR A 1 82 ? -16.449 -0.906 19.531 1.00 94.44 82 THR A C 1
ATOM 664 O O . THR A 1 82 ? -17.128 -1.554 20.328 1.00 94.44 82 THR A O 1
ATOM 667 N N . TYR A 1 83 ? -15.121 -0.986 19.510 1.00 95.06 83 TYR A N 1
ATOM 668 C CA . TYR A 1 83 ? -14.368 -1.837 20.431 1.00 95.06 83 TYR A CA 1
ATOM 669 C C . TYR A 1 83 ? -14.520 -1.388 21.884 1.00 95.06 83 TYR A C 1
ATOM 671 O O . TYR A 1 83 ? -14.679 -0.205 22.179 1.00 95.06 83 TYR A O 1
ATOM 679 N N . GLY A 1 84 ? -14.455 -2.348 22.802 1.00 93.25 84 GLY A N 1
ATOM 680 C CA . GLY A 1 84 ? -14.547 -2.086 24.230 1.00 93.25 84 GLY A CA 1
ATOM 681 C C . GLY A 1 84 ? -13.311 -1.379 24.809 1.00 93.25 84 GLY A C 1
ATOM 682 O O . GLY A 1 84 ? -12.215 -1.485 24.244 1.00 93.25 84 GLY A O 1
ATOM 683 N N . PRO A 1 85 ? -13.439 -0.737 25.991 1.00 92.56 85 PRO A N 1
ATOM 684 C CA . PRO A 1 85 ? -12.376 0.061 26.612 1.00 92.56 85 PRO A CA 1
ATOM 685 C C . PRO A 1 85 ? -11.035 -0.652 26.738 1.00 92.56 85 PRO A C 1
ATOM 687 O O . PRO A 1 85 ? -10.005 -0.072 26.417 1.00 92.56 85 PRO A O 1
ATOM 690 N N . ARG A 1 86 ? -11.043 -1.932 27.126 1.00 91.81 86 ARG A N 1
ATOM 691 C CA . ARG A 1 86 ? -9.816 -2.714 27.312 1.00 91.81 86 ARG A CA 1
ATOM 692 C C . ARG A 1 86 ? -9.043 -2.936 26.010 1.00 91.81 86 ARG A C 1
ATOM 694 O O . ARG A 1 86 ? -7.817 -2.938 26.042 1.00 91.81 86 ARG A O 1
ATOM 701 N N . ILE A 1 87 ? -9.729 -3.123 24.881 1.00 94.62 87 ILE A N 1
ATOM 702 C CA . ILE A 1 87 ? -9.078 -3.296 23.573 1.00 94.62 87 ILE A CA 1
ATOM 703 C C . ILE A 1 87 ? -8.459 -1.971 23.127 1.00 94.62 87 ILE A C 1
ATOM 705 O O . ILE A 1 87 ? -7.283 -1.942 22.772 1.00 94.62 87 ILE A O 1
ATOM 709 N N . VAL A 1 88 ? -9.231 -0.881 23.200 1.00 96.06 88 VAL A N 1
ATOM 710 C CA . VAL A 1 88 ? -8.782 0.455 22.776 1.00 96.06 88 VAL A CA 1
ATOM 711 C C . VAL A 1 88 ? -7.602 0.935 23.622 1.00 96.06 88 VAL A C 1
ATOM 713 O O . VAL A 1 88 ? -6.587 1.338 23.067 1.00 96.06 88 VAL A O 1
ATOM 716 N N . ASP A 1 89 ? -7.692 0.822 24.948 1.00 94.00 89 ASP A N 1
ATOM 717 C CA . ASP A 1 89 ? -6.616 1.193 25.874 1.00 94.00 89 ASP A CA 1
ATOM 718 C C . ASP A 1 89 ? -5.340 0.367 25.645 1.00 94.00 89 ASP A C 1
ATOM 720 O O . ASP A 1 89 ? -4.235 0.905 25.637 1.00 94.00 89 ASP A O 1
ATOM 724 N N . THR A 1 90 ? -5.475 -0.940 25.398 1.00 94.19 90 THR A N 1
ATOM 725 C CA . THR A 1 90 ? -4.310 -1.791 25.115 1.00 94.19 90 THR A CA 1
ATOM 726 C C . THR A 1 90 ? -3.642 -1.400 23.796 1.00 94.19 90 THR A C 1
ATOM 728 O O . THR A 1 90 ? -2.419 -1.286 23.741 1.00 94.19 90 THR A O 1
ATOM 731 N N . ALA A 1 91 ? -4.430 -1.154 22.744 1.00 96.06 91 ALA A N 1
ATOM 732 C CA . ALA A 1 91 ? -3.913 -0.705 21.454 1.00 96.06 91 ALA A CA 1
ATOM 733 C C . ALA A 1 91 ? -3.227 0.670 21.559 1.00 96.06 91 ALA A C 1
ATOM 735 O O . ALA A 1 91 ? -2.130 0.832 21.028 1.00 96.06 91 ALA A O 1
ATOM 736 N N . LEU A 1 92 ? -3.821 1.619 22.296 1.00 94.81 92 LEU A N 1
ATOM 737 C CA . LEU A 1 92 ? -3.225 2.928 22.587 1.00 94.81 92 LEU A CA 1
ATOM 738 C C . LEU A 1 92 ? -1.866 2.781 23.267 1.00 94.81 92 LEU A C 1
ATOM 740 O O . LEU A 1 92 ? -0.871 3.275 22.743 1.00 94.81 92 LEU A O 1
ATOM 744 N N . ARG A 1 93 ? -1.803 2.040 24.379 1.00 91.69 93 ARG A N 1
ATOM 745 C CA . ARG A 1 93 ? -0.558 1.843 25.136 1.00 91.69 93 ARG A CA 1
ATOM 746 C C . ARG A 1 93 ? 0.546 1.208 24.296 1.00 91.69 93 ARG A C 1
ATOM 748 O O . ARG A 1 93 ? 1.704 1.594 24.433 1.00 91.69 93 ARG A O 1
ATOM 755 N N . VAL A 1 94 ? 0.206 0.252 23.430 1.00 92.38 94 VAL A N 1
ATOM 756 C CA . VAL A 1 94 ? 1.172 -0.360 22.507 1.00 92.38 94 VAL A CA 1
ATOM 757 C C . VAL A 1 94 ? 1.669 0.656 21.477 1.00 92.38 94 VAL A C 1
ATOM 759 O O . VAL A 1 94 ? 2.881 0.787 21.313 1.00 92.38 94 VAL A O 1
ATOM 762 N N . CYS A 1 95 ? 0.773 1.390 20.811 1.00 92.25 95 CYS A N 1
ATOM 763 C CA . CYS A 1 95 ? 1.162 2.396 19.819 1.00 92.25 95 CYS A CA 1
ATOM 764 C C . CYS A 1 95 ? 2.025 3.498 20.441 1.00 92.25 95 CYS A C 1
ATOM 766 O O . CYS A 1 95 ? 3.098 3.787 19.927 1.00 92.25 95 CYS A O 1
ATOM 768 N N . GLU A 1 96 ? 1.623 4.051 21.585 1.00 88.81 96 GLU A N 1
ATOM 769 C CA . GLU A 1 96 ? 2.415 5.059 22.293 1.00 88.81 96 GLU A CA 1
ATOM 770 C C . GLU A 1 96 ? 3.791 4.540 22.700 1.00 88.81 96 GLU A C 1
ATOM 772 O O . GLU A 1 96 ? 4.770 5.275 22.629 1.00 88.81 96 GLU A O 1
ATOM 777 N N . ARG A 1 97 ? 3.882 3.284 23.150 1.00 87.88 97 ARG A N 1
ATOM 778 C CA . ARG A 1 97 ? 5.153 2.694 23.576 1.00 87.88 97 ARG A CA 1
ATOM 779 C C . ARG A 1 97 ? 6.103 2.475 22.402 1.00 87.88 97 ARG A C 1
ATOM 781 O O . ARG A 1 97 ? 7.291 2.725 22.559 1.00 87.88 97 ARG A O 1
ATOM 788 N N . LEU A 1 98 ? 5.592 2.011 21.262 1.00 84.69 98 LEU A N 1
ATOM 789 C CA . LEU A 1 98 ? 6.404 1.666 20.091 1.00 84.69 98 LEU A CA 1
ATOM 790 C C . LEU A 1 98 ? 6.702 2.854 19.169 1.00 84.69 98 LEU A C 1
ATOM 792 O O . LEU A 1 98 ? 7.656 2.783 18.406 1.00 84.69 98 LEU A O 1
ATOM 796 N N . GLN A 1 99 ? 5.922 3.935 19.240 1.00 80.75 99 GLN A N 1
ATOM 797 C CA . GLN A 1 99 ? 6.145 5.151 18.445 1.00 80.75 99 GLN A CA 1
ATOM 798 C C . GLN A 1 99 ? 6.952 6.228 19.180 1.00 80.75 99 GLN A C 1
ATOM 800 O O . GLN A 1 99 ? 7.270 7.253 18.586 1.00 80.75 99 GLN A O 1
ATOM 805 N N . ARG A 1 100 ? 7.281 6.030 20.463 1.00 76.69 100 ARG A N 1
ATOM 806 C CA . ARG A 1 100 ? 8.176 6.939 21.193 1.00 76.69 100 ARG A CA 1
ATOM 807 C C . ARG A 1 100 ? 9.578 6.875 20.610 1.00 76.69 100 ARG A C 1
ATOM 809 O O . ARG A 1 100 ? 10.129 5.779 20.475 1.00 76.69 100 ARG A O 1
ATOM 816 N N . ASP A 1 101 ? 10.142 8.052 20.346 1.00 66.31 101 ASP A N 1
ATOM 817 C CA . ASP A 1 101 ? 11.527 8.195 19.917 1.00 66.31 101 ASP A CA 1
ATOM 818 C C . ASP A 1 101 ? 12.443 7.499 20.926 1.00 66.31 101 ASP A C 1
ATOM 820 O O . ASP A 1 101 ? 12.240 7.567 22.142 1.00 66.31 101 ASP A O 1
ATOM 824 N N . ILE A 1 102 ? 13.452 6.799 20.416 1.00 61.91 102 ILE A N 1
ATOM 825 C CA . ILE A 1 102 ? 14.416 6.100 21.258 1.00 61.91 102 ILE A CA 1
ATOM 826 C C . ILE A 1 102 ? 15.144 7.085 22.184 1.00 61.91 102 ILE A C 1
ATOM 828 O O . ILE A 1 102 ? 15.410 6.759 23.339 1.00 61.91 102 ILE A O 1
ATOM 832 N N . ASN A 1 103 ? 15.380 8.317 21.723 1.00 59.88 103 ASN A N 1
ATOM 833 C CA . ASN A 1 103 ? 16.020 9.378 22.495 1.00 59.88 103 ASN A CA 1
ATOM 834 C C . ASN A 1 103 ? 15.191 9.799 23.714 1.00 59.88 103 ASN A C 1
ATOM 836 O O . ASN A 1 103 ? 15.766 10.132 24.746 1.00 59.88 103 ASN A O 1
ATOM 840 N N . ASP A 1 104 ? 13.862 9.694 23.643 1.00 63.81 104 ASP A N 1
ATOM 841 C CA . ASP A 1 104 ? 12.957 10.020 24.754 1.00 63.81 104 ASP A CA 1
ATOM 842 C C . ASP A 1 104 ? 12.907 8.913 25.827 1.00 63.81 104 ASP A C 1
ATOM 844 O O . ASP A 1 104 ? 12.265 9.064 26.871 1.00 63.81 104 ASP A O 1
ATOM 848 N N . VAL A 1 105 ? 13.552 7.771 25.568 1.00 63.91 105 VAL A N 1
ATOM 849 C CA . VAL A 1 105 ? 13.456 6.549 26.379 1.00 63.91 105 VAL A CA 1
ATOM 850 C C . VAL A 1 105 ? 14.785 6.167 27.026 1.00 63.91 105 VAL A C 1
ATOM 852 O O . VAL A 1 105 ? 14.781 5.551 28.094 1.00 63.91 105 VAL A O 1
ATOM 855 N N . ILE A 1 106 ? 15.915 6.565 26.431 1.00 59.88 106 ILE A N 1
ATOM 856 C CA . ILE A 1 106 ? 17.269 6.240 26.914 1.00 59.88 106 ILE A CA 1
ATOM 857 C C . ILE A 1 106 ? 17.488 6.674 28.376 1.00 59.88 106 ILE A C 1
ATOM 859 O O . ILE A 1 106 ? 18.166 5.969 29.122 1.00 59.88 106 ILE A O 1
ATOM 863 N N . ASP A 1 107 ? 16.856 7.764 28.816 1.00 62.44 107 ASP A N 1
ATOM 864 C CA . ASP A 1 107 ? 17.043 8.327 30.160 1.00 62.44 107 ASP A CA 1
ATOM 865 C C . ASP A 1 107 ? 16.175 7.672 31.256 1.00 62.44 107 ASP A C 1
ATOM 867 O O . ASP A 1 107 ? 16.255 8.055 32.426 1.00 62.44 107 ASP A O 1
ATOM 871 N N . SER A 1 108 ? 15.338 6.679 30.922 1.00 63.72 108 SER A N 1
ATOM 872 C CA . SER A 1 108 ? 14.450 6.018 31.886 1.00 63.72 108 SER A CA 1
ATOM 873 C C . SER A 1 108 ? 14.547 4.494 31.828 1.00 63.72 108 SER A C 1
ATOM 875 O O . SER A 1 108 ? 13.953 3.841 30.967 1.00 63.72 108 SER A O 1
ATOM 877 N N . GLU A 1 109 ? 15.231 3.901 32.814 1.00 57.44 109 GLU A N 1
ATOM 878 C CA . GLU A 1 109 ? 15.392 2.443 32.930 1.00 57.44 109 GLU A CA 1
ATOM 879 C C . GLU A 1 109 ? 14.041 1.701 32.908 1.00 57.44 109 GLU A C 1
ATOM 881 O O . GLU A 1 109 ? 13.904 0.687 32.231 1.00 57.44 109 GLU A O 1
ATOM 886 N N . LEU A 1 110 ? 13.004 2.236 33.567 1.00 55.69 110 LEU A N 1
ATOM 887 C CA . LEU A 1 110 ? 11.657 1.643 33.601 1.00 55.69 110 LEU A CA 1
ATOM 888 C C . LEU A 1 110 ? 10.954 1.624 32.235 1.00 55.69 110 LEU A C 1
ATOM 890 O O . LEU A 1 110 ? 10.161 0.720 31.976 1.00 55.69 110 LEU A O 1
ATOM 894 N N . VAL A 1 111 ? 11.217 2.611 31.376 1.00 57.16 111 VAL A N 1
ATOM 895 C CA . VAL A 1 111 ? 10.616 2.697 30.034 1.00 57.16 111 VAL A CA 1
ATOM 896 C C . VAL A 1 111 ? 11.410 1.840 29.039 1.00 57.16 111 VAL A C 1
ATOM 898 O O . VAL A 1 111 ? 10.815 1.238 28.147 1.00 57.16 111 VAL A O 1
ATOM 901 N N . SER A 1 112 ? 12.721 1.695 29.253 1.00 58.62 112 SER A N 1
ATOM 902 C CA . SER A 1 112 ? 13.624 0.871 28.439 1.00 58.62 112 SER A CA 1
ATOM 903 C C . SER A 1 112 ? 13.299 -0.632 28.490 1.00 58.62 112 SER A C 1
ATOM 905 O O . SER A 1 112 ? 13.274 -1.287 27.451 1.00 58.62 112 SER A O 1
ATOM 907 N N . PHE A 1 113 ? 12.932 -1.182 29.659 1.00 51.75 113 PHE A N 1
ATOM 908 C CA . PHE A 1 113 ? 12.673 -2.627 29.842 1.00 51.75 113 PHE A CA 1
ATOM 909 C C . PHE A 1 113 ? 11.507 -3.217 29.013 1.00 51.75 113 PHE A C 1
ATOM 911 O O . PHE A 1 113 ? 11.358 -4.438 28.964 1.00 51.75 113 PHE A O 1
ATOM 918 N N . GLY A 1 114 ? 10.679 -2.387 28.368 1.00 56.44 114 GLY A N 1
ATOM 919 C CA . GLY A 1 114 ? 9.580 -2.826 27.495 1.00 56.44 114 GLY A CA 1
ATOM 920 C C . GLY A 1 114 ? 9.454 -2.040 26.189 1.00 56.44 114 GLY A C 1
ATOM 921 O O . GLY A 1 114 ? 8.461 -2.206 25.473 1.00 56.44 114 GLY A O 1
ATOM 922 N N . HIS A 1 115 ? 10.418 -1.166 25.890 1.00 63.53 115 HIS A N 1
ATOM 923 C CA . HIS A 1 115 ? 10.464 -0.448 24.619 1.00 63.53 115 HIS A CA 1
ATOM 924 C C . HIS A 1 115 ? 10.735 -1.440 23.481 1.00 63.53 115 HIS A C 1
ATOM 926 O O . HIS A 1 115 ? 11.461 -2.416 23.656 1.00 63.53 115 HIS A O 1
ATOM 932 N N . GLY A 1 116 ? 10.072 -1.251 22.342 1.00 68.06 116 GLY A N 1
ATOM 933 C CA . GLY A 1 116 ? 10.243 -2.129 21.182 1.00 68.06 116 GLY A CA 1
ATOM 934 C C . GLY A 1 116 ? 9.572 -3.510 21.257 1.00 68.06 116 GLY A C 1
ATOM 935 O O . GLY A 1 116 ? 9.781 -4.307 20.350 1.00 68.06 116 GLY A O 1
ATOM 936 N N . ASN A 1 117 ? 8.761 -3.831 22.280 1.00 81.94 117 ASN A N 1
ATOM 937 C CA . ASN A 1 117 ? 8.064 -5.126 22.337 1.00 81.94 117 ASN A CA 1
ATOM 938 C C . ASN A 1 117 ? 6.578 -5.037 22.744 1.00 81.94 117 ASN A C 1
ATOM 940 O O . ASN A 1 117 ? 6.119 -4.108 23.420 1.00 81.94 117 ASN A O 1
ATOM 944 N N . ILE A 1 118 ? 5.816 -6.054 22.341 1.00 88.69 118 ILE A N 1
ATOM 945 C CA . ILE A 1 118 ? 4.411 -6.279 22.688 1.00 88.69 118 ILE A CA 1
ATOM 946 C C . ILE A 1 118 ? 4.348 -7.559 23.509 1.00 88.69 118 ILE A C 1
ATOM 948 O O . ILE A 1 118 ? 4.726 -8.633 23.039 1.00 88.69 118 ILE A O 1
ATOM 952 N N . SER A 1 119 ? 3.871 -7.456 24.746 1.00 88.50 119 SER A N 1
ATOM 953 C CA . SER A 1 119 ? 3.803 -8.612 25.634 1.00 88.50 119 SER A CA 1
ATOM 954 C C . SER A 1 119 ? 2.816 -9.660 25.116 1.00 88.50 119 SER A C 1
ATOM 956 O O . SER A 1 119 ? 1.834 -9.350 24.438 1.00 88.50 119 SER A O 1
ATOM 958 N N . ARG A 1 120 ? 3.037 -10.921 25.503 1.00 85.19 120 ARG A N 1
ATOM 959 C CA . ARG A 1 120 ? 2.153 -12.037 25.142 1.00 85.19 120 ARG A CA 1
ATOM 960 C C . ARG A 1 120 ? 0.695 -11.778 25.532 1.00 85.19 120 ARG A C 1
ATOM 962 O O . ARG A 1 120 ? -0.190 -12.016 24.725 1.00 85.19 120 ARG A O 1
ATOM 969 N N . ALA A 1 121 ? 0.450 -11.235 26.725 1.00 85.00 121 ALA A N 1
ATOM 970 C CA . ALA A 1 121 ? -0.902 -10.947 27.205 1.00 85.00 121 ALA A CA 1
ATOM 971 C C . ALA A 1 121 ? -1.595 -9.816 26.418 1.00 85.00 121 ALA A C 1
ATOM 973 O O . ALA A 1 121 ? -2.801 -9.882 26.185 1.00 85.00 121 ALA A O 1
ATOM 974 N N . GLU A 1 122 ? -0.849 -8.784 26.001 1.00 90.75 122 GLU A N 1
ATOM 975 C CA . GLU A 1 122 ? -1.377 -7.735 25.116 1.00 90.75 122 GLU A CA 1
ATOM 976 C C . GLU A 1 122 ? -1.721 -8.327 23.743 1.00 90.75 122 GLU A C 1
ATOM 978 O O . GLU A 1 122 ? -2.809 -8.087 23.222 1.00 90.75 122 GLU A O 1
ATOM 983 N N . TRP A 1 123 ? -0.835 -9.152 23.177 1.00 91.38 123 TRP A N 1
ATOM 984 C CA . TRP A 1 123 ? -1.076 -9.765 21.871 1.00 91.38 123 TRP A CA 1
ATOM 985 C C . TRP A 1 123 ? -2.220 -10.784 21.889 1.00 91.38 123 TRP A C 1
ATOM 987 O O . TRP A 1 123 ? -3.051 -10.766 20.989 1.00 91.38 123 TRP A O 1
ATOM 997 N N . GLU A 1 124 ? -2.334 -11.614 22.929 1.00 87.19 124 GLU A N 1
ATOM 998 C CA . GLU A 1 124 ? -3.450 -12.556 23.106 1.00 87.19 124 GLU A CA 1
ATOM 999 C C . GLU A 1 124 ? -4.813 -11.851 23.163 1.00 87.19 124 GLU A C 1
ATOM 1001 O O . GLU A 1 124 ? -5.810 -12.413 22.715 1.00 87.19 124 GLU A O 1
ATOM 1006 N N . LEU A 1 125 ? -4.872 -10.612 23.665 1.00 88.12 125 LEU A N 1
ATOM 1007 C CA . LEU A 1 125 ? -6.090 -9.801 23.629 1.00 88.12 125 LEU A CA 1
ATOM 1008 C C . LEU A 1 125 ? -6.384 -9.268 22.218 1.00 88.12 125 LEU A C 1
ATOM 1010 O O . LEU A 1 125 ? -7.536 -9.280 21.787 1.00 88.12 125 LEU A O 1
ATOM 1014 N N . LEU A 1 126 ? -5.363 -8.762 21.521 1.00 91.69 126 LEU A N 1
ATOM 1015 C CA . LEU A 1 126 ? -5.529 -8.022 20.266 1.00 91.69 126 LEU A CA 1
ATOM 1016 C C . LEU A 1 126 ? -5.591 -8.913 19.015 1.00 91.69 126 LEU A C 1
ATOM 1018 O O . LEU A 1 126 ? -6.219 -8.521 18.029 1.00 91.69 126 LEU A O 1
ATOM 1022 N N . ARG A 1 127 ? -4.977 -10.105 19.036 1.00 88.31 127 ARG A N 1
ATOM 1023 C CA . ARG A 1 127 ? -4.871 -10.989 17.859 1.00 88.31 127 ARG A CA 1
ATOM 1024 C C . ARG A 1 127 ? -6.232 -11.423 17.310 1.00 88.31 127 ARG A C 1
ATOM 1026 O O . ARG A 1 127 ? -6.425 -11.422 16.098 1.00 88.31 127 ARG A O 1
ATOM 1033 N N . TYR A 1 128 ? -7.200 -11.665 18.196 1.00 86.75 128 TYR A N 1
ATOM 1034 C CA . TYR A 1 128 ? -8.551 -12.117 17.843 1.00 86.75 128 TYR A CA 1
ATOM 1035 C C . TYR A 1 128 ? -9.528 -10.978 17.519 1.00 86.75 128 TYR A C 1
ATOM 1037 O O . TYR A 1 128 ? -10.690 -11.233 17.197 1.00 86.75 128 TYR A O 1
ATOM 1045 N N . VAL A 1 129 ? -9.111 -9.713 17.625 1.00 90.94 129 VAL A N 1
ATOM 1046 C CA . VAL A 1 129 ? -9.984 -8.573 17.315 1.00 90.94 129 VAL A CA 1
ATOM 1047 C C . VAL A 1 129 ? -10.217 -8.520 15.805 1.00 90.94 129 VAL A C 1
ATOM 1049 O O . VAL A 1 129 ? -9.269 -8.355 15.031 1.00 90.94 129 VAL A O 1
ATOM 1052 N N . SER A 1 130 ? -11.473 -8.649 15.372 1.00 91.56 130 SER A N 1
ATOM 1053 C CA . SER A 1 130 ? -11.846 -8.423 13.973 1.00 91.56 130 SER A CA 1
ATOM 1054 C C . SER A 1 130 ? -11.745 -6.939 13.652 1.00 91.56 130 SER A C 1
ATOM 1056 O O . SER A 1 130 ? -12.230 -6.107 14.410 1.00 91.56 130 SER A O 1
ATOM 1058 N N . LEU A 1 131 ? -11.089 -6.616 12.535 1.00 92.81 131 LEU A N 1
ATOM 1059 C CA . LEU A 1 131 ? -11.007 -5.242 12.023 1.00 92.81 131 LEU A CA 1
ATOM 1060 C C . LEU A 1 131 ? -12.259 -4.850 11.227 1.00 92.81 131 LEU A C 1
ATOM 1062 O O . LEU A 1 131 ? -12.482 -3.670 10.986 1.00 92.81 131 LEU A O 1
ATOM 1066 N N . ASN A 1 132 ? -13.068 -5.838 10.836 1.00 88.75 132 ASN A N 1
ATOM 1067 C CA . ASN A 1 132 ? -14.257 -5.655 10.008 1.00 88.75 132 ASN A CA 1
ATOM 1068 C C . ASN A 1 132 ? -15.517 -5.422 10.837 1.00 88.75 132 ASN A C 1
ATOM 1070 O O . ASN A 1 132 ? -16.391 -4.665 10.417 1.00 88.75 132 ASN A O 1
ATOM 1074 N N . ASP A 1 133 ? -15.619 -6.106 11.976 1.00 89.31 133 ASP A N 1
ATOM 1075 C CA . ASP A 1 133 ? -16.777 -6.052 12.859 1.00 89.31 133 ASP A CA 1
ATOM 1076 C C . ASP A 1 133 ? -16.332 -6.214 14.325 1.00 89.31 133 ASP A C 1
ATOM 1078 O O . ASP A 1 133 ? -15.841 -7.281 14.702 1.00 89.31 133 ASP A O 1
ATOM 1082 N N . PRO A 1 134 ? -16.533 -5.203 15.193 1.00 90.31 134 PRO A N 1
ATOM 1083 C CA . PRO A 1 134 ? -16.255 -5.307 16.626 1.00 90.31 134 PRO A CA 1
ATOM 1084 C C . PRO A 1 134 ? -16.954 -6.481 17.336 1.00 90.31 134 PRO A C 1
ATOM 1086 O O . PRO A 1 134 ? -16.508 -6.892 18.410 1.00 90.31 134 PRO A O 1
ATOM 1089 N N . GLN A 1 135 ? -18.042 -7.016 16.767 1.00 88.25 135 GLN A N 1
ATOM 1090 C CA . GLN A 1 135 ? -18.822 -8.138 17.293 1.00 88.25 135 GLN A CA 1
ATOM 1091 C C . GLN A 1 135 ? -18.336 -9.518 16.854 1.00 88.25 135 GLN A C 1
ATOM 1093 O O . GLN A 1 135 ? -18.692 -10.501 17.510 1.00 88.25 135 GLN A O 1
ATOM 1098 N N . GLU A 1 136 ? -17.391 -9.608 15.914 1.00 87.12 136 GLU A N 1
ATOM 1099 C CA . GLU A 1 136 ? -16.770 -10.872 15.492 1.00 87.12 136 GLU A CA 1
ATOM 1100 C C . GLU A 1 136 ? -15.366 -11.075 16.076 1.00 87.12 136 GLU A C 1
ATOM 1102 O O . GLU A 1 136 ? -14.621 -10.114 16.287 1.00 87.12 136 GLU A O 1
ATOM 1107 N N . CYS A 1 137 ? -14.997 -12.320 16.378 1.00 83.00 137 CYS A N 1
ATOM 1108 C CA . CYS A 1 137 ? -13.613 -12.697 16.670 1.00 83.00 137 CYS A CA 1
ATOM 1109 C C . CYS A 1 137 ? -13.005 -13.331 15.421 1.00 83.00 137 CYS A C 1
ATOM 1111 O O . CYS A 1 137 ? -13.670 -14.113 14.746 1.00 83.00 137 CYS A O 1
ATOM 1113 N N . VAL A 1 138 ? -11.741 -13.026 15.143 1.00 81.00 138 VAL A N 1
ATOM 1114 C CA . VAL A 1 138 ? -10.982 -13.732 14.105 1.00 81.00 138 VAL A CA 1
ATOM 1115 C C . VAL A 1 138 ? -10.561 -15.083 14.669 1.00 81.00 138 VAL A C 1
ATOM 1117 O O . VAL A 1 138 ? -10.003 -15.123 15.760 1.00 81.00 138 VAL A O 1
ATOM 1120 N N . ASP A 1 139 ? -10.834 -16.166 13.950 1.00 69.06 139 ASP A N 1
ATOM 1121 C CA . ASP A 1 139 ? -10.199 -17.461 14.196 1.00 69.06 139 ASP A CA 1
ATOM 1122 C C . ASP A 1 139 ? -8.864 -17.473 13.445 1.00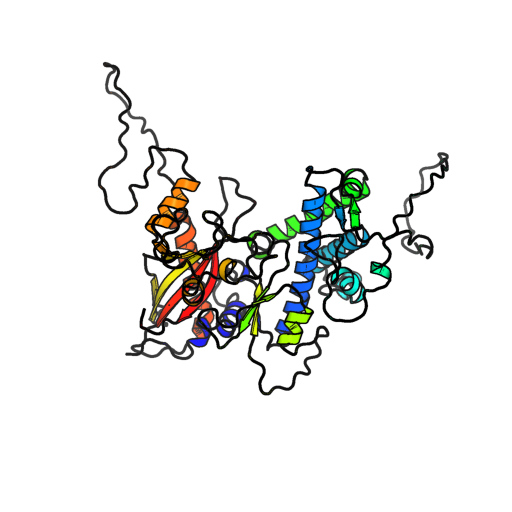 69.06 139 ASP A C 1
ATOM 1124 O O . ASP A 1 139 ? -8.834 -17.266 12.232 1.00 69.06 139 ASP A O 1
ATOM 1128 N N . ASP A 1 140 ? -7.759 -17.634 14.164 1.00 66.94 140 ASP A N 1
ATOM 1129 C CA . ASP A 1 140 ? -6.416 -17.686 13.585 1.00 66.94 140 ASP A CA 1
ATOM 1130 C C . ASP A 1 140 ? -5.841 -19.107 13.530 1.00 66.94 140 ASP A C 1
ATOM 1132 O O . ASP A 1 140 ? -4.670 -19.276 13.195 1.00 66.94 140 ASP A O 1
ATOM 11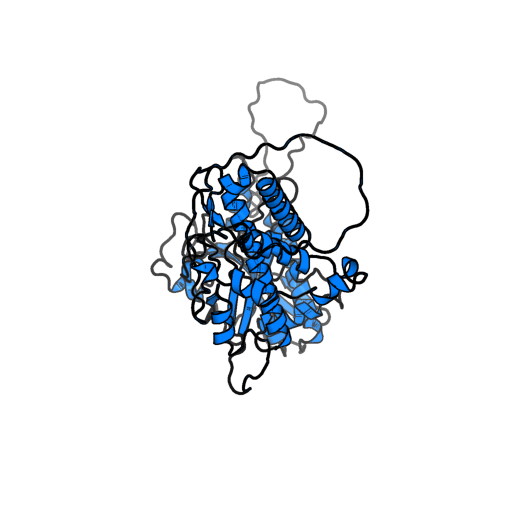36 N N . GLY A 1 141 ? -6.656 -20.131 13.816 1.00 61.03 141 GLY A N 1
ATOM 1137 C CA . GLY A 1 141 ? -6.264 -21.538 13.734 1.00 61.03 141 GLY A CA 1
ATOM 1138 C C . GLY A 1 141 ? -5.437 -22.049 14.920 1.00 61.03 141 GLY A C 1
ATOM 1139 O O . GLY A 1 141 ? -5.100 -23.233 14.956 1.00 61.03 141 GLY A O 1
ATOM 1140 N N . GLU A 1 142 ? -5.145 -21.203 15.913 1.00 57.34 142 GLU A N 1
ATOM 1141 C CA . GLU A 1 142 ? -4.329 -21.524 17.087 1.00 57.34 142 GLU A CA 1
ATOM 1142 C C . GLU A 1 142 ? -5.165 -21.464 18.379 1.00 57.34 142 GLU A C 1
ATOM 1144 O O . GLU A 1 142 ? -5.370 -20.408 18.976 1.00 57.34 142 GLU A O 1
ATOM 1149 N N . GLY A 1 143 ? -5.585 -22.629 18.882 1.00 56.12 143 GLY A N 1
ATOM 1150 C CA . GLY A 1 143 ? -6.123 -22.766 20.240 1.00 56.12 143 GLY A CA 1
ATOM 1151 C C . GLY A 1 143 ? -7.607 -22.419 20.416 1.00 56.12 143 GLY A C 1
ATOM 1152 O O . GLY A 1 143 ? -8.369 -22.235 19.476 1.00 56.12 143 GLY A O 1
ATOM 1153 N N . THR A 1 144 ? -8.060 -22.434 21.672 1.00 53.47 144 THR A N 1
ATOM 1154 C CA . THR A 1 144 ? -9.442 -22.094 22.051 1.00 53.47 144 THR A CA 1
ATOM 1155 C C . THR A 1 144 ? -9.514 -20.611 22.401 1.00 53.47 144 THR A C 1
ATOM 1157 O O . THR A 1 144 ? -8.686 -20.147 23.186 1.00 53.47 144 THR A O 1
ATOM 1160 N N . LEU A 1 145 ? -10.515 -19.889 21.876 1.00 56.50 145 LEU A N 1
ATOM 1161 C CA . LEU A 1 145 ? -10.808 -18.495 22.243 1.00 56.50 145 LEU A CA 1
ATOM 1162 C C . LEU A 1 145 ? -10.696 -18.304 23.772 1.00 56.50 145 LEU A C 1
ATOM 1164 O O . LEU A 1 145 ? -11.396 -19.001 24.516 1.00 56.50 145 LEU A O 1
ATOM 1168 N N . PRO A 1 146 ? -9.837 -17.389 24.263 1.00 56.06 146 PRO A N 1
ATOM 1169 C CA . PRO A 1 146 ? -9.711 -17.117 25.690 1.00 56.06 146 PRO A CA 1
ATOM 1170 C C . PRO A 1 146 ? -11.078 -16.833 26.327 1.00 56.06 146 PRO A C 1
ATOM 1172 O O . PRO A 1 146 ? -11.844 -16.025 25.804 1.00 56.06 146 PRO A O 1
ATOM 1175 N N . GLN A 1 147 ? -11.388 -17.432 27.487 1.00 51.38 147 GLN A N 1
ATOM 1176 C CA . GLN A 1 147 ? -12.676 -17.196 28.170 1.00 51.38 147 GLN A CA 1
ATOM 1177 C C . GLN A 1 147 ? -12.947 -15.715 28.473 1.00 51.38 147 GLN A C 1
ATOM 1179 O O . GLN A 1 147 ? -14.099 -15.296 28.503 1.00 51.38 147 GLN A O 1
ATOM 1184 N N . SER A 1 148 ? -11.894 -14.910 28.627 1.00 51.34 148 SER A N 1
ATOM 1185 C CA . SER A 1 148 ? -11.970 -13.456 28.801 1.00 51.34 148 SER A CA 1
ATOM 1186 C C . SER A 1 148 ? -12.517 -12.698 27.582 1.00 51.34 148 SER A C 1
ATOM 1188 O O . SER A 1 148 ? -12.925 -11.550 27.734 1.00 51.34 148 SER A O 1
ATOM 1190 N N . LEU A 1 149 ? -12.530 -13.312 26.393 1.00 50.75 149 LEU A N 1
ATOM 1191 C CA . LEU A 1 149 ? -13.156 -12.790 25.173 1.00 50.75 149 LEU A CA 1
ATOM 1192 C C . LEU A 1 149 ? -14.575 -13.340 24.945 1.00 50.75 149 LEU A C 1
ATOM 1194 O O . LEU A 1 149 ? -15.294 -12.812 24.101 1.00 50.75 149 LEU A O 1
ATOM 1198 N N . LEU A 1 150 ? -14.982 -14.377 25.689 1.00 49.91 150 LEU A N 1
ATOM 1199 C CA . LEU A 1 150 ? -16.284 -15.047 25.562 1.00 49.91 150 LEU A CA 1
ATOM 1200 C C . LEU A 1 150 ? -17.379 -14.433 26.454 1.00 49.91 150 LEU A C 1
ATOM 1202 O O . LEU A 1 150 ? -18.546 -14.786 26.311 1.00 49.91 150 LEU A O 1
ATOM 1206 N N . THR A 1 151 ? -17.043 -13.520 27.372 1.00 47.50 151 THR A N 1
ATOM 1207 C CA . THR A 1 151 ? -18.034 -12.864 28.240 1.00 47.50 151 THR A CA 1
ATOM 1208 C C . THR A 1 151 ? -18.733 -11.720 27.500 1.00 47.50 151 THR A C 1
ATOM 1210 O O . THR A 1 151 ? -18.199 -10.617 27.388 1.00 47.50 151 THR A O 1
ATOM 1213 N N . THR A 1 152 ? -19.933 -11.991 26.990 1.00 43.81 152 THR A N 1
ATOM 1214 C CA . THR A 1 152 ? -20.818 -11.048 26.278 1.00 43.81 152 THR A CA 1
ATOM 1215 C C . THR A 1 152 ? -21.750 -10.238 27.185 1.00 43.81 152 THR A C 1
ATOM 1217 O O . THR A 1 152 ? -22.475 -9.374 26.693 1.00 43.81 152 THR A O 1
ATOM 1220 N N . ASP A 1 153 ? -21.769 -10.503 28.493 1.00 34.97 153 ASP A N 1
ATOM 1221 C CA . ASP A 1 153 ? -22.822 -9.987 29.370 1.00 34.97 153 ASP A CA 1
ATOM 1222 C C . ASP A 1 153 ? -22.592 -8.526 29.777 1.00 34.97 153 ASP A C 1
ATOM 1224 O O . ASP A 1 153 ? -21.902 -8.216 30.747 1.00 34.97 153 ASP A O 1
ATOM 1228 N N . LEU A 1 154 ? -23.259 -7.623 29.055 1.00 38.50 154 LEU A N 1
ATOM 1229 C CA . LEU A 1 154 ? -23.646 -6.308 29.558 1.00 38.50 154 LEU A CA 1
ATOM 1230 C C . LEU A 1 154 ? -24.650 -6.509 30.703 1.00 38.50 154 LEU A C 1
ATOM 1232 O O . LEU A 1 154 ? -25.856 -6.582 30.463 1.00 38.50 154 LEU A O 1
ATOM 1236 N N . GLN A 1 155 ? -24.190 -6.594 31.952 1.00 31.53 155 GLN A N 1
ATOM 1237 C CA . GLN A 1 155 ? -25.117 -6.404 33.067 1.00 31.53 155 GLN A CA 1
ATOM 1238 C C . GLN A 1 155 ? -25.419 -4.904 33.221 1.00 31.53 155 GLN A C 1
ATOM 1240 O O . GLN A 1 155 ? -24.486 -4.100 33.305 1.00 31.53 155 GLN A O 1
ATOM 1245 N N . PRO A 1 156 ? -26.702 -4.496 33.228 1.00 28.25 156 PRO A N 1
ATOM 1246 C CA . PRO A 1 156 ? -27.070 -3.107 33.454 1.00 28.25 156 PRO A CA 1
ATOM 1247 C C . PRO A 1 156 ? -26.616 -2.697 34.857 1.00 28.25 156 PRO A C 1
ATOM 1249 O O . PRO A 1 156 ? -26.915 -3.382 35.834 1.00 28.25 156 PRO A O 1
ATOM 1252 N N . LEU A 1 157 ? -25.882 -1.585 34.942 1.00 29.31 157 LEU A N 1
ATOM 1253 C CA . LEU A 1 157 ? -25.494 -0.974 36.210 1.00 29.31 157 LEU A CA 1
ATOM 1254 C C . LEU A 1 157 ? -26.765 -0.680 37.014 1.00 29.31 157 LEU A C 1
ATOM 1256 O O . LEU A 1 157 ? -27.578 0.159 36.620 1.00 29.31 157 LEU A O 1
ATOM 1260 N N . GLY A 1 158 ? -26.936 -1.415 38.113 1.00 28.19 158 GLY A N 1
ATOM 1261 C CA . GLY A 1 158 ? -27.937 -1.126 39.125 1.00 28.19 158 GLY A CA 1
ATOM 1262 C C . GLY A 1 158 ? -27.741 0.298 39.628 1.00 28.19 158 GLY A C 1
ATOM 1263 O O . GLY A 1 158 ? -26.625 0.721 39.924 1.00 28.19 158 GLY A O 1
ATOM 1264 N N . ALA A 1 159 ? -28.836 1.046 39.644 1.00 31.25 159 ALA A N 1
ATOM 1265 C CA . ALA A 1 159 ? -28.899 2.358 40.243 1.00 31.25 159 ALA A CA 1
ATOM 1266 C C . ALA A 1 159 ? -28.737 2.212 41.755 1.00 31.25 159 ALA A C 1
ATOM 1268 O O . ALA A 1 159 ? -29.709 1.880 42.419 1.00 31.25 159 ALA A O 1
ATOM 1269 N N . ASP A 1 160 ? -27.549 2.500 42.275 1.00 28.72 160 ASP A N 1
ATOM 1270 C CA . ASP A 1 160 ? -27.381 2.805 43.689 1.00 28.72 160 ASP A CA 1
ATOM 1271 C C . ASP A 1 160 ? -26.751 4.190 43.820 1.00 28.72 160 ASP A C 1
ATOM 1273 O O . ASP A 1 160 ? -25.610 4.463 43.449 1.00 28.72 160 ASP A O 1
ATOM 1277 N N . SER A 1 161 ? -27.608 5.095 44.279 1.00 35.62 161 SER A N 1
ATOM 1278 C CA . SER A 1 161 ? -27.288 6.415 44.781 1.00 35.62 161 SER A CA 1
ATOM 1279 C C . SER A 1 161 ? -26.449 6.295 46.047 1.00 35.62 161 SER A C 1
ATOM 1281 O O . SER A 1 161 ? -26.956 5.792 47.047 1.00 35.62 161 SER A O 1
ATOM 1283 N N . GLU A 1 162 ? -25.247 6.860 46.060 1.00 30.36 162 GLU A N 1
ATOM 1284 C CA . GLU A 1 162 ? -24.640 7.309 47.310 1.00 30.36 162 GLU A CA 1
ATOM 1285 C C . GLU A 1 162 ? -24.122 8.739 47.143 1.00 30.36 162 GLU A C 1
ATOM 1287 O O . GLU A 1 162 ? -23.343 9.075 46.252 1.00 30.36 162 GLU A O 1
ATOM 1292 N N . SER A 1 163 ? -24.688 9.596 47.985 1.00 27.86 163 SER A N 1
ATOM 1293 C CA . SER A 1 163 ? -24.382 11.000 48.201 1.00 27.86 163 SER A CA 1
ATOM 1294 C C . SER A 1 163 ? -22.937 11.184 48.656 1.00 27.86 163 SER A C 1
ATOM 1296 O O . SER A 1 163 ? -22.519 10.573 49.637 1.00 27.86 163 SER A O 1
ATOM 1298 N N . ILE A 1 164 ? -22.204 12.069 47.982 1.00 30.20 164 ILE A N 1
ATOM 1299 C CA . ILE A 1 164 ? -20.908 12.565 48.446 1.00 30.20 164 ILE A CA 1
ATOM 1300 C C . ILE A 1 164 ? -21.178 13.845 49.237 1.00 30.20 164 ILE A C 1
ATOM 1302 O O . ILE A 1 164 ? -21.601 14.846 48.659 1.00 30.20 164 ILE A O 1
ATOM 1306 N N . ASP A 1 165 ? -20.955 13.782 50.549 1.00 27.19 165 ASP A N 1
ATOM 1307 C CA . ASP A 1 165 ? -20.856 14.961 51.405 1.00 27.19 165 ASP A CA 1
ATOM 1308 C C . ASP A 1 165 ? -19.518 15.677 51.154 1.00 27.19 165 ASP A C 1
ATOM 1310 O O . ASP A 1 165 ? -18.461 15.056 51.018 1.00 27.19 165 ASP A O 1
ATOM 1314 N N . GLU A 1 166 ? -19.594 17.004 51.080 1.00 35.44 166 GLU A N 1
ATOM 1315 C CA . GLU A 1 166 ? -18.481 17.943 50.954 1.00 35.44 166 GLU A CA 1
ATOM 1316 C C . GLU A 1 166 ? -17.620 17.966 52.231 1.00 35.44 166 GLU A C 1
ATOM 1318 O O . GLU A 1 166 ? -18.160 18.218 53.308 1.00 35.44 166 GLU A O 1
ATOM 1323 N N . ALA A 1 167 ? -16.293 17.790 52.118 1.00 29.47 167 ALA A N 1
ATOM 1324 C CA . ALA A 1 167 ? -15.301 18.513 52.933 1.00 29.47 167 ALA A CA 1
ATOM 1325 C C . ALA A 1 167 ? -13.835 18.265 52.503 1.00 29.47 167 ALA A C 1
ATOM 1327 O O . ALA A 1 167 ? -13.401 17.128 52.327 1.00 29.47 167 ALA A O 1
ATOM 1328 N N . ASP A 1 168 ? -13.105 19.384 52.468 1.00 28.36 168 ASP A N 1
ATOM 1329 C CA . ASP A 1 168 ? -11.664 19.617 52.652 1.00 28.36 168 ASP A CA 1
ATOM 1330 C C . ASP A 1 168 ? -10.638 19.312 51.537 1.00 28.36 168 ASP A C 1
ATOM 1332 O O . ASP A 1 168 ? -10.019 18.252 51.432 1.00 28.36 168 ASP A O 1
ATOM 1336 N N . GLU A 1 169 ? -10.371 20.387 50.782 1.00 37.09 169 GLU A N 1
ATOM 1337 C CA . GLU A 1 169 ? -9.070 20.786 50.234 1.00 37.09 169 GLU A CA 1
ATOM 1338 C C . GLU A 1 169 ? -8.017 20.952 51.348 1.00 37.09 169 GLU A C 1
ATOM 1340 O O . GLU A 1 169 ? -8.065 21.923 52.093 1.00 37.09 169 GLU A O 1
ATOM 1345 N N . ASP A 1 170 ? -7.057 20.029 51.446 1.00 29.12 170 ASP A N 1
ATOM 1346 C CA . ASP A 1 170 ? -5.619 20.323 51.613 1.00 29.12 170 ASP A CA 1
ATOM 1347 C C . ASP A 1 170 ? -4.841 19.038 51.936 1.00 29.12 170 ASP A C 1
ATOM 1349 O O . ASP A 1 170 ? -4.847 18.564 53.070 1.00 29.12 170 ASP A O 1
ATOM 1353 N N . GLN A 1 171 ? -4.145 18.489 50.932 1.00 28.69 171 GLN A N 1
ATOM 1354 C CA . GLN A 1 171 ? -2.813 17.861 51.035 1.00 28.69 171 GLN A CA 1
ATOM 1355 C C . GLN A 1 171 ? -2.451 17.180 49.708 1.00 28.69 171 GLN A C 1
ATOM 1357 O O . GLN A 1 171 ? -2.721 16.006 49.460 1.00 28.69 171 GLN A O 1
ATOM 1362 N N . ARG A 1 172 ? -1.800 17.954 48.835 1.00 36.03 172 ARG A N 1
ATOM 1363 C CA . ARG A 1 172 ? -0.976 17.439 47.741 1.00 36.03 172 ARG A CA 1
ATOM 1364 C C . ARG A 1 172 ? 0.441 17.270 48.277 1.00 36.03 172 ARG A C 1
ATOM 1366 O O . ARG A 1 172 ? 1.090 18.276 48.515 1.00 36.03 172 ARG A O 1
ATOM 1373 N N . GLU A 1 173 ? 0.880 16.029 48.469 1.00 28.52 173 GLU A N 1
ATOM 1374 C CA . GLU A 1 173 ? 2.226 15.515 48.158 1.00 28.52 173 GLU A CA 1
ATOM 1375 C C . GLU A 1 173 ? 2.427 14.121 48.780 1.00 28.52 173 GLU A C 1
ATOM 1377 O O . GLU A 1 173 ? 2.070 13.870 49.925 1.00 28.52 173 GLU A O 1
ATOM 1382 N N . ALA A 1 174 ? 3.037 13.227 47.994 1.00 27.75 174 ALA A N 1
ATOM 1383 C CA . ALA A 1 174 ? 3.582 11.921 48.378 1.00 27.75 174 ALA A CA 1
ATOM 1384 C C . ALA A 1 174 ? 2.599 10.790 48.768 1.00 27.75 174 ALA A C 1
ATOM 1386 O O . ALA A 1 174 ? 2.467 10.452 49.935 1.00 27.75 174 ALA A O 1
ATOM 1387 N N . THR A 1 175 ? 2.046 10.078 47.773 1.00 26.11 175 THR A N 1
ATOM 1388 C CA . THR A 1 175 ? 1.803 8.612 47.844 1.00 26.11 175 THR A CA 1
ATOM 1389 C C . THR A 1 175 ? 1.662 7.992 46.439 1.00 26.11 175 THR A C 1
ATOM 1391 O O . THR A 1 175 ? 0.583 7.619 45.995 1.00 26.11 175 THR A O 1
ATOM 1394 N N . SER A 1 176 ? 2.773 7.820 45.714 1.00 31.50 176 SER A N 1
ATOM 1395 C CA . SER A 1 176 ? 2.828 6.934 44.538 1.00 31.50 176 SER A CA 1
ATOM 1396 C C . SER A 1 176 ? 3.230 5.515 44.959 1.00 31.50 176 SER A C 1
ATOM 1398 O O . SER A 1 176 ? 4.314 5.038 44.636 1.00 31.50 176 SER A O 1
ATOM 1400 N N . SER A 1 177 ? 2.392 4.830 45.734 1.00 30.28 177 SER A N 1
ATOM 1401 C CA . SER A 1 177 ? 2.466 3.370 45.848 1.00 30.28 177 SER A CA 1
ATOM 1402 C C . SER A 1 177 ? 1.172 2.827 46.441 1.00 30.28 177 SER A C 1
ATOM 1404 O O . SER A 1 177 ? 0.700 3.334 47.453 1.00 30.28 177 SER A O 1
ATOM 1406 N N . SER A 1 178 ? 0.653 1.760 45.833 1.00 29.16 178 SER A N 1
ATOM 1407 C CA . SER A 1 178 ? -0.496 0.968 46.286 1.00 29.16 178 SER A CA 1
ATOM 1408 C C . SER A 1 178 ? -1.896 1.504 45.951 1.00 29.16 178 SER A C 1
ATOM 1410 O O . SER A 1 178 ? -2.709 1.745 46.836 1.00 29.16 178 SER A O 1
ATOM 1412 N N . ILE A 1 179 ? -2.243 1.488 44.661 1.00 29.02 179 ILE A N 1
ATOM 1413 C CA . ILE A 1 179 ? -3.599 1.088 44.251 1.00 29.02 179 ILE A CA 1
ATOM 1414 C C . ILE A 1 179 ? -3.520 -0.393 43.863 1.00 29.02 179 ILE A C 1
ATOM 1416 O O . ILE A 1 179 ? -3.328 -0.757 42.706 1.00 29.02 179 ILE A O 1
ATOM 1420 N N . ARG A 1 180 ? -3.599 -1.275 44.867 1.00 29.19 180 ARG A N 1
ATOM 1421 C CA . ARG A 1 180 ? -4.019 -2.663 44.643 1.00 29.19 180 ARG A CA 1
ATOM 1422 C C . ARG A 1 180 ? -5.535 -2.630 44.483 1.00 29.19 180 ARG A C 1
ATOM 1424 O O . ARG A 1 180 ? -6.253 -2.702 45.474 1.00 29.19 180 ARG A O 1
ATOM 1431 N N . GLY A 1 181 ? -5.996 -2.473 43.244 1.00 28.38 181 GLY A N 1
ATOM 1432 C CA . GLY A 1 181 ? -7.398 -2.688 42.898 1.00 28.38 181 GLY A CA 1
ATOM 1433 C C . GLY A 1 181 ? -7.798 -4.114 43.270 1.00 28.38 181 GLY A C 1
ATOM 1434 O O . GLY A 1 181 ? -7.116 -5.077 42.913 1.00 28.38 181 GLY A O 1
ATOM 1435 N N . SER A 1 182 ? -8.863 -4.228 44.057 1.00 27.09 182 SER A N 1
ATOM 1436 C CA . SER A 1 182 ? -9.500 -5.486 44.427 1.00 27.09 182 SER A CA 1
ATOM 1437 C C . SER A 1 182 ? -9.943 -6.226 43.163 1.00 27.09 182 SER A C 1
ATOM 1439 O O . SER A 1 182 ? -10.445 -5.617 42.222 1.00 27.09 182 SER A O 1
ATOM 1441 N N . ALA A 1 183 ? -9.824 -7.554 43.155 1.00 31.78 183 ALA A N 1
ATOM 1442 C CA . ALA A 1 183 ? -10.273 -8.426 42.066 1.00 31.78 183 ALA A CA 1
ATOM 1443 C C . ALA A 1 183 ? -11.792 -8.337 41.759 1.00 31.78 183 ALA A C 1
ATOM 1445 O O . ALA A 1 183 ? -12.271 -9.019 40.857 1.00 31.78 183 ALA A O 1
ATOM 1446 N N . ALA A 1 184 ? -12.541 -7.504 42.491 1.00 30.48 184 ALA A N 1
ATOM 1447 C CA . ALA A 1 184 ? -13.958 -7.222 42.287 1.00 30.48 184 ALA A CA 1
ATOM 1448 C C . ALA A 1 184 ? -14.249 -6.033 41.339 1.00 30.48 184 ALA A C 1
ATOM 1450 O O . ALA A 1 184 ? -15.371 -5.938 40.855 1.00 30.48 184 ALA A O 1
ATOM 1451 N N . ASP A 1 185 ? -13.262 -5.192 40.992 1.00 32.38 185 ASP A N 1
ATOM 1452 C CA . ASP A 1 185 ? -13.445 -4.053 40.059 1.00 32.38 185 ASP A CA 1
ATOM 1453 C C . ASP A 1 185 ? -13.318 -4.447 38.571 1.00 32.38 185 ASP A C 1
ATOM 1455 O O . ASP A 1 185 ? -13.368 -3.612 37.670 1.00 32.38 185 ASP A O 1
ATOM 1459 N N . VAL A 1 186 ? -13.202 -5.748 38.282 1.00 37.69 186 VAL A N 1
ATOM 1460 C CA . VAL A 1 186 ? -13.147 -6.337 36.927 1.00 37.69 186 VAL A CA 1
ATOM 1461 C C . VAL A 1 186 ? -14.559 -6.460 36.317 1.00 37.69 186 VAL A C 1
ATOM 1463 O O . VAL A 1 186 ? -14.871 -7.399 35.585 1.00 37.69 186 VAL A O 1
ATOM 1466 N N . ALA A 1 187 ? -15.455 -5.529 36.645 1.00 37.62 187 ALA A N 1
ATOM 1467 C CA . ALA A 1 187 ? -16.844 -5.558 36.216 1.00 37.62 187 ALA A CA 1
ATOM 1468 C C . ALA A 1 187 ? -16.951 -5.319 34.694 1.00 37.62 187 ALA A C 1
ATOM 1470 O O . ALA A 1 187 ? -16.797 -4.204 34.205 1.00 37.62 187 ALA A O 1
ATOM 1471 N N . SER A 1 188 ? -17.228 -6.399 33.951 1.00 45.12 188 SER A N 1
ATOM 1472 C CA . SER A 1 188 ? -17.693 -6.423 32.554 1.00 45.12 188 SER A CA 1
ATOM 1473 C C . SER A 1 188 ? -16.797 -5.694 31.531 1.00 45.12 188 SER A C 1
ATOM 1475 O O . SER A 1 188 ? -17.154 -4.644 30.992 1.00 45.12 188 SER A O 1
ATOM 1477 N N . CYS A 1 189 ? -15.659 -6.291 31.156 1.00 56.00 189 CYS A N 1
ATOM 1478 C CA . CYS A 1 189 ? -14.931 -5.883 29.944 1.00 56.00 189 CYS A CA 1
ATOM 1479 C C . CYS A 1 189 ? -15.666 -6.374 28.687 1.00 56.00 189 CYS A C 1
ATOM 1481 O O . CYS A 1 189 ? -15.241 -7.331 28.042 1.00 56.00 189 CYS A O 1
ATOM 1483 N N . ALA A 1 190 ? -16.776 -5.719 28.347 1.00 71.12 190 ALA A N 1
ATOM 1484 C CA . ALA A 1 190 ? -17.470 -5.965 27.092 1.00 71.12 190 ALA A CA 1
ATOM 1485 C C . ALA A 1 190 ? -16.492 -5.760 25.925 1.00 71.12 190 ALA A C 1
ATOM 1487 O O . ALA A 1 190 ? -15.788 -4.751 25.859 1.00 71.12 190 ALA A O 1
ATOM 1488 N N . ARG A 1 191 ? -16.426 -6.735 25.016 1.00 84.06 191 ARG A N 1
ATOM 1489 C CA . ARG A 1 191 ? -15.514 -6.728 23.861 1.00 84.06 191 ARG A CA 1
ATOM 1490 C C . ARG A 1 191 ? -15.832 -5.611 22.866 1.00 84.06 191 ARG A C 1
ATOM 1492 O O . ARG A 1 191 ? -14.944 -5.093 22.195 1.00 84.06 191 ARG A O 1
ATOM 1499 N N . TYR A 1 192 ? -17.095 -5.216 22.826 1.00 91.06 192 TYR A N 1
ATOM 1500 C CA . TYR A 1 192 ? -17.611 -4.094 22.063 1.00 91.06 192 TYR A CA 1
ATOM 1501 C C . TYR A 1 192 ? -18.626 -3.320 22.908 1.00 91.06 192 TYR A C 1
ATOM 1503 O O . TYR A 1 192 ? -19.209 -3.852 23.854 1.00 91.06 192 TYR A O 1
ATOM 1511 N N . VAL A 1 193 ? -18.837 -2.055 22.566 1.00 92.06 193 VAL A N 1
ATOM 1512 C CA . VAL A 1 193 ? -19.795 -1.143 23.204 1.00 92.06 193 VAL A CA 1
ATOM 1513 C C . VAL A 1 193 ? -20.450 -0.261 22.140 1.00 92.06 193 VAL A C 1
ATOM 1515 O O . VAL A 1 193 ? -19.941 -0.160 21.026 1.00 92.06 193 VAL A O 1
ATOM 1518 N N . SER A 1 194 ? -21.558 0.412 22.463 1.00 91.81 194 SER A N 1
ATOM 1519 C CA . SER A 1 194 ? -22.066 1.481 21.589 1.00 91.81 194 SER A CA 1
ATOM 1520 C C . SER A 1 194 ? -21.061 2.632 21.520 1.00 91.81 194 SER A C 1
ATOM 1522 O O . SER A 1 194 ? -20.467 3.009 22.531 1.00 91.81 194 SER A O 1
ATOM 1524 N N . ALA A 1 195 ? -20.902 3.233 20.342 1.00 92.19 195 ALA A N 1
ATOM 1525 C CA . ALA A 1 195 ? -20.070 4.409 20.124 1.00 92.19 195 ALA A CA 1
ATOM 1526 C C . ALA A 1 195 ? -20.445 5.582 21.053 1.00 92.19 195 ALA A C 1
ATOM 1528 O O . ALA A 1 195 ? -19.571 6.367 21.433 1.00 92.19 195 ALA A O 1
ATOM 1529 N N . SER A 1 196 ? -21.712 5.683 21.482 1.00 90.00 196 SER A N 1
ATOM 1530 C CA . SER A 1 196 ? -22.157 6.705 22.442 1.00 90.00 196 SER A CA 1
ATOM 1531 C C . SER A 1 196 ? -21.441 6.604 23.793 1.00 90.00 196 SER A C 1
ATOM 1533 O O . SER A 1 196 ? -21.174 7.636 24.412 1.00 90.00 196 SER A O 1
ATOM 1535 N N . HIS A 1 197 ? -21.010 5.397 24.193 1.00 90.44 197 HIS A N 1
ATOM 1536 C CA . HIS A 1 197 ? -20.222 5.162 25.406 1.00 90.44 197 HIS A CA 1
ATOM 1537 C C . HIS A 1 197 ? -18.999 6.085 25.483 1.00 90.44 197 HIS A C 1
ATOM 1539 O O . HIS A 1 197 ? -18.679 6.598 26.557 1.00 90.44 197 HIS A O 1
ATOM 1545 N N . TYR A 1 198 ? -18.339 6.317 24.343 1.00 92.94 198 TYR A N 1
ATOM 1546 C CA . TYR A 1 198 ? -17.172 7.190 24.257 1.00 92.94 198 TYR A CA 1
ATOM 1547 C C . TYR A 1 198 ? -17.540 8.661 24.040 1.00 92.94 198 TYR A C 1
ATOM 1549 O O . TYR A 1 198 ? -16.889 9.545 24.589 1.00 92.94 198 TYR A O 1
ATOM 1557 N N . ARG A 1 199 ? -18.595 8.948 23.270 1.00 91.12 199 ARG A N 1
ATOM 1558 C CA . ARG A 1 199 ? -18.998 10.328 22.938 1.00 91.12 199 ARG A CA 1
ATOM 1559 C C . ARG A 1 199 ? -19.559 11.095 24.135 1.00 91.12 199 ARG A C 1
ATOM 1561 O O . ARG A 1 199 ? -19.381 12.311 24.235 1.00 91.12 199 ARG A O 1
ATOM 1568 N N . GLU A 1 200 ? -20.267 10.410 25.024 1.00 89.19 200 GLU A N 1
ATOM 1569 C CA . GLU A 1 200 ? -21.035 11.050 26.097 1.00 89.19 200 GLU A CA 1
ATOM 1570 C C . GLU A 1 200 ? -20.221 11.236 27.382 1.00 89.19 200 GLU A C 1
ATOM 1572 O O . GLU A 1 200 ? -20.446 12.194 28.121 1.00 89.19 200 GLU A O 1
ATOM 1577 N N . LYS A 1 201 ? -19.239 10.364 27.636 1.00 89.38 201 LYS A N 1
ATOM 1578 C CA . LYS A 1 201 ? -18.453 10.367 28.877 1.00 89.38 201 LYS A CA 1
ATOM 1579 C C . LYS A 1 201 ? -17.150 11.165 28.734 1.00 89.38 201 LYS A C 1
ATOM 1581 O O . LYS A 1 201 ? -16.470 11.012 27.719 1.00 89.38 201 LYS A O 1
ATOM 1586 N N . PRO A 1 202 ? -16.718 11.928 29.759 1.00 93.06 202 PRO A N 1
ATOM 1587 C CA . PRO A 1 202 ? -15.449 12.665 29.722 1.00 93.06 202 PRO A CA 1
ATOM 1588 C C . PRO A 1 202 ? -14.228 11.788 29.406 1.00 93.06 202 PRO A C 1
ATOM 1590 O O . PRO A 1 202 ? -13.447 12.125 28.521 1.00 93.06 202 PRO A O 1
ATOM 1593 N N . LEU A 1 203 ? -14.106 10.626 30.060 1.00 91.19 203 LEU A N 1
ATOM 1594 C CA . LEU A 1 203 ? -13.016 9.674 29.802 1.00 91.19 203 LEU A CA 1
ATOM 1595 C C . LEU A 1 203 ? -13.062 9.118 28.370 1.00 91.19 203 LEU A C 1
ATOM 1597 O O . LEU A 1 203 ? -12.030 8.918 27.731 1.00 91.19 203 LEU A O 1
ATOM 1601 N N . GLY A 1 204 ? -14.269 8.908 27.848 1.00 92.69 204 GLY A N 1
ATOM 1602 C CA . GLY A 1 204 ? -14.478 8.471 26.477 1.00 92.69 204 GLY A CA 1
ATOM 1603 C C . GLY A 1 204 ? -13.985 9.502 25.462 1.00 92.69 204 GLY A C 1
ATOM 1604 O O . GLY A 1 204 ? -13.236 9.158 24.553 1.00 92.69 204 GLY A O 1
ATOM 1605 N N . ARG A 1 205 ? -14.322 10.780 25.671 1.00 94.00 205 ARG A N 1
ATOM 1606 C CA . ARG A 1 205 ? -13.847 11.896 24.838 1.00 94.00 205 ARG A CA 1
ATOM 1607 C C . ARG A 1 205 ? -12.333 12.053 24.891 1.00 94.00 205 ARG A C 1
ATOM 1609 O O . ARG A 1 205 ? -11.723 12.282 23.853 1.00 94.00 205 ARG A O 1
ATOM 1616 N N . TRP A 1 206 ? -11.737 11.890 26.073 1.00 95.00 206 TRP A N 1
ATOM 1617 C CA . TRP A 1 206 ? -10.282 11.864 26.217 1.00 95.00 206 TRP A CA 1
ATOM 1618 C C . TRP A 1 206 ? -9.666 10.723 25.397 1.00 95.00 206 TRP A C 1
ATOM 1620 O O . TRP A 1 206 ? -8.752 10.964 24.622 1.00 95.00 206 TRP A O 1
ATOM 1630 N N . THR A 1 207 ? -10.238 9.516 25.466 1.00 95.50 207 THR A N 1
ATOM 1631 C CA . THR A 1 207 ? -9.766 8.352 24.690 1.00 95.50 207 THR A CA 1
ATOM 1632 C C . THR A 1 207 ? -9.834 8.601 23.177 1.00 95.50 207 THR A C 1
ATOM 1634 O O . THR A 1 207 ? -8.926 8.217 22.444 1.00 95.50 207 THR A O 1
ATOM 1637 N N . ILE A 1 208 ? -10.894 9.266 22.695 1.00 96.00 208 ILE A N 1
ATOM 1638 C CA . ILE A 1 208 ? -11.025 9.666 21.283 1.00 96.00 208 ILE A CA 1
ATOM 1639 C C . ILE A 1 208 ? -9.911 10.645 20.894 1.00 96.00 208 ILE A C 1
ATOM 1641 O O . ILE A 1 208 ? -9.244 10.432 19.883 1.00 96.00 208 ILE A O 1
ATOM 1645 N N . ALA A 1 209 ? -9.703 11.696 21.691 1.00 95.56 209 ALA A N 1
ATOM 1646 C CA . ALA A 1 209 ? -8.667 12.694 21.431 1.00 95.56 209 ALA A CA 1
ATOM 1647 C C . ALA A 1 209 ? -7.262 12.072 21.446 1.00 95.56 209 ALA A C 1
ATOM 1649 O O . ALA A 1 209 ? -6.429 12.396 20.601 1.00 95.56 209 ALA A O 1
ATOM 1650 N N . GLU A 1 210 ? -7.021 11.130 22.355 1.00 95.06 210 GLU A N 1
ATOM 1651 C CA . GLU A 1 210 ? -5.745 10.435 22.475 1.00 95.06 210 GLU A CA 1
ATOM 1652 C C . GLU A 1 210 ? -5.473 9.528 21.267 1.00 95.06 210 GLU A C 1
ATOM 1654 O O . GLU A 1 210 ? -4.408 9.599 20.655 1.00 95.06 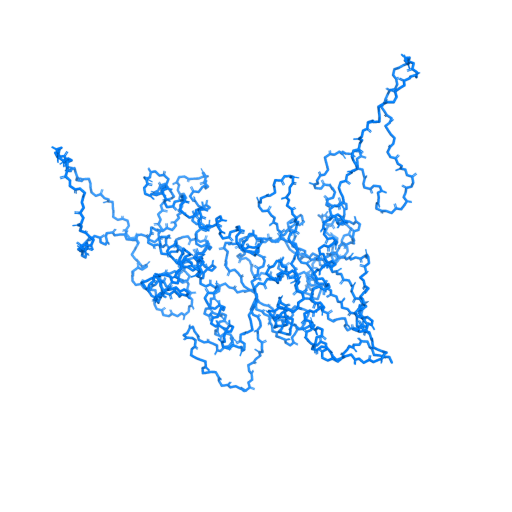210 GLU A O 1
ATOM 1659 N N . ALA A 1 211 ? -6.470 8.754 20.827 1.00 95.50 211 ALA A N 1
ATOM 1660 C CA . ALA A 1 211 ? -6.362 7.956 19.606 1.00 95.50 211 ALA A CA 1
ATOM 1661 C C . ALA A 1 211 ? -6.118 8.822 18.359 1.00 95.50 211 ALA A C 1
ATOM 1663 O O . ALA A 1 211 ? -5.314 8.452 17.500 1.00 95.50 211 ALA A O 1
ATOM 1664 N N . GLN A 1 212 ? -6.766 9.989 18.264 1.00 94.44 212 GLN A N 1
ATOM 1665 C CA . GLN A 1 212 ? -6.516 10.955 17.187 1.00 94.44 212 GLN A CA 1
ATOM 1666 C C . GLN A 1 212 ? -5.081 11.484 17.226 1.00 94.44 212 GLN A C 1
ATOM 1668 O O . GLN A 1 212 ? -4.432 11.551 16.181 1.00 94.44 212 GLN A O 1
ATOM 1673 N N . ARG A 1 213 ? -4.572 11.826 18.414 1.00 93.19 213 ARG A N 1
ATOM 1674 C CA . ARG A 1 213 ? -3.206 12.324 18.608 1.00 93.19 213 ARG A CA 1
ATOM 1675 C C . ARG A 1 213 ? -2.168 11.295 18.160 1.00 93.19 213 ARG A C 1
ATOM 1677 O O . ARG A 1 213 ? -1.286 11.638 17.376 1.00 93.19 213 ARG A O 1
ATOM 1684 N N . VAL A 1 214 ? -2.297 10.047 18.615 1.00 91.19 214 VAL A N 1
ATOM 1685 C CA . VAL A 1 214 ? -1.387 8.939 18.270 1.00 91.19 214 VAL A CA 1
ATOM 1686 C C . VAL A 1 214 ? -1.365 8.689 16.760 1.00 91.19 214 VAL A C 1
ATOM 1688 O O . VAL A 1 214 ? -0.295 8.641 16.156 1.00 91.19 214 VAL A O 1
ATOM 1691 N N . LEU A 1 215 ? -2.533 8.600 16.115 1.00 90.69 215 LEU A N 1
ATOM 1692 C CA . LEU A 1 215 ? -2.595 8.377 14.668 1.00 90.69 215 LEU A CA 1
ATOM 1693 C C . LEU A 1 215 ? -2.069 9.570 13.865 1.00 90.69 215 LEU A C 1
ATOM 1695 O O . LEU A 1 215 ? -1.346 9.368 12.897 1.00 90.69 215 LEU A O 1
ATOM 1699 N N . THR A 1 216 ? -2.369 10.802 14.284 1.00 88.94 216 THR A N 1
ATOM 1700 C CA . THR A 1 216 ? -1.847 12.012 13.626 1.00 88.94 216 THR A CA 1
ATOM 1701 C C . THR A 1 216 ? -0.324 12.061 13.702 1.00 88.94 216 THR A C 1
ATOM 1703 O O . THR A 1 216 ? 0.321 12.326 12.693 1.00 88.94 216 THR A O 1
ATOM 1706 N N . HIS A 1 217 ? 0.252 11.739 14.865 1.00 86.81 217 HIS A N 1
ATOM 1707 C CA . HIS A 1 217 ? 1.700 11.631 15.019 1.00 86.81 217 HIS A CA 1
ATOM 1708 C C . HIS A 1 217 ? 2.286 10.559 14.089 1.00 86.81 217 HIS A C 1
ATOM 1710 O O . HIS A 1 217 ? 3.263 10.809 13.389 1.00 86.81 217 HIS A O 1
ATOM 1716 N N . SER A 1 218 ? 1.645 9.390 14.004 1.00 84.81 218 SER A N 1
ATOM 1717 C CA . SER A 1 218 ? 2.055 8.337 13.072 1.00 84.81 218 SER A CA 1
ATOM 1718 C C . SER A 1 218 ? 2.044 8.798 11.613 1.00 84.81 218 SER A C 1
ATOM 1720 O O . SER A 1 218 ? 2.963 8.462 10.873 1.00 84.81 218 SER A O 1
ATOM 1722 N N . TYR A 1 219 ? 1.019 9.546 11.195 1.00 83.69 219 TYR A N 1
ATOM 1723 C CA . TYR A 1 219 ? 0.911 10.062 9.830 1.00 83.69 219 TYR A CA 1
ATOM 1724 C C . TYR A 1 219 ? 1.941 11.156 9.535 1.00 83.69 219 TYR A C 1
ATOM 1726 O O . TYR A 1 219 ? 2.440 11.221 8.420 1.00 83.69 219 TYR A O 1
ATOM 1734 N N . SER A 1 220 ? 2.299 11.986 10.520 1.00 81.88 220 SER A N 1
ATOM 1735 C CA . SER A 1 220 ? 3.350 12.996 10.339 1.00 81.88 220 SER A CA 1
ATOM 1736 C C . SER A 1 220 ? 4.759 12.408 10.304 1.00 81.88 220 SER A C 1
ATOM 1738 O O . SER A 1 220 ? 5.638 12.985 9.674 1.00 81.88 220 SER A O 1
ATOM 1740 N N . SER A 1 221 ? 4.981 11.287 10.996 1.00 79.50 221 SER A N 1
ATOM 1741 C CA . SER A 1 221 ? 6.308 10.680 11.145 1.00 79.50 221 SER A CA 1
ATOM 1742 C C . SER A 1 221 ? 6.606 9.597 10.102 1.00 79.50 221 SER A C 1
ATOM 1744 O O . SER A 1 221 ? 7.758 9.210 9.953 1.00 79.50 221 SER A O 1
ATOM 1746 N N . SER A 1 222 ? 5.593 9.079 9.396 1.00 80.19 222 SER A N 1
ATOM 1747 C CA . SER A 1 222 ? 5.761 8.029 8.385 1.00 80.19 222 SER A CA 1
ATOM 1748 C C . SER A 1 222 ? 4.850 8.260 7.181 1.00 80.19 222 SER A C 1
ATOM 1750 O O . SER A 1 222 ? 3.623 8.152 7.274 1.00 80.19 222 SER A O 1
ATOM 1752 N N . THR A 1 223 ? 5.468 8.488 6.021 1.00 76.88 223 THR A N 1
ATOM 1753 C CA . THR A 1 223 ? 4.791 8.600 4.720 1.00 76.88 223 THR A CA 1
ATOM 1754 C C . THR A 1 223 ? 3.972 7.348 4.408 1.00 76.88 223 THR A C 1
ATOM 1756 O O . THR A 1 223 ? 2.812 7.429 4.001 1.00 76.88 223 THR A O 1
ATOM 1759 N N . GLN A 1 224 ? 4.502 6.165 4.714 1.00 79.00 224 GLN A N 1
ATOM 1760 C CA . GLN A 1 224 ? 3.769 4.915 4.529 1.00 79.00 224 GLN A CA 1
ATOM 1761 C C . GLN A 1 224 ? 2.521 4.802 5.419 1.00 79.00 224 GLN A C 1
ATOM 1763 O O . GLN A 1 224 ? 1.475 4.340 4.956 1.00 79.00 224 GLN A O 1
ATOM 1768 N N . ALA A 1 225 ? 2.588 5.231 6.684 1.00 75.50 225 ALA A N 1
ATOM 1769 C CA . ALA A 1 225 ? 1.403 5.262 7.542 1.00 75.50 225 ALA A CA 1
ATOM 1770 C C . ALA A 1 225 ? 0.343 6.229 6.985 1.00 75.50 225 ALA A C 1
ATOM 1772 O O . ALA A 1 225 ? -0.854 5.927 7.019 1.00 75.50 225 ALA A O 1
ATOM 1773 N N . ALA A 1 226 ? 0.775 7.372 6.443 1.00 76.44 226 ALA A N 1
ATOM 1774 C CA . ALA A 1 226 ? -0.101 8.388 5.866 1.00 76.44 226 ALA A CA 1
ATOM 1775 C C . ALA A 1 226 ? -0.769 7.949 4.555 1.00 76.44 226 ALA A C 1
ATOM 1777 O O . ALA A 1 226 ? -1.939 8.279 4.349 1.00 76.44 226 ALA A O 1
ATOM 1778 N N . HIS A 1 227 ? -0.097 7.142 3.728 1.00 79.81 227 HIS A N 1
ATOM 1779 C CA . HIS A 1 227 ? -0.507 6.907 2.336 1.00 79.81 227 HIS A CA 1
ATOM 1780 C C . HIS A 1 227 ? -0.743 5.432 1.947 1.00 79.81 227 HIS A C 1
ATOM 1782 O O . HIS A 1 227 ? -1.560 5.147 1.074 1.00 79.81 227 HIS A O 1
ATOM 1788 N N . VAL A 1 228 ? -0.094 4.464 2.600 1.00 86.75 228 VAL A N 1
ATOM 1789 C CA . VAL A 1 228 ? -0.169 3.030 2.236 1.00 86.75 228 VAL A CA 1
ATOM 1790 C C . VAL A 1 228 ? -1.140 2.266 3.133 1.00 86.75 228 VAL A C 1
ATOM 1792 O O . VAL A 1 228 ? -1.944 1.458 2.654 1.00 86.75 228 VAL A O 1
ATOM 1795 N N . ASP A 1 229 ? -1.056 2.504 4.440 1.00 90.06 229 ASP A N 1
ATOM 1796 C CA . ASP A 1 229 ? -1.833 1.786 5.448 1.00 90.06 229 ASP A CA 1
ATOM 1797 C C . ASP A 1 229 ? -3.336 2.053 5.327 1.00 90.06 229 ASP A C 1
ATOM 1799 O O . ASP A 1 229 ? -3.743 3.163 5.008 1.00 90.06 229 ASP A O 1
ATOM 1803 N N . GLY A 1 230 ? -4.174 1.071 5.660 1.00 89.62 230 GLY A N 1
ATOM 1804 C CA . GLY A 1 230 ? -5.626 1.236 5.748 1.00 89.62 230 GLY A CA 1
ATOM 1805 C C . GLY A 1 230 ? -6.189 0.679 7.054 1.00 89.62 230 GLY A C 1
ATOM 1806 O O . GLY A 1 230 ? -5.576 0.810 8.120 1.00 89.62 230 GLY A O 1
ATOM 1807 N N . PHE A 1 231 ? -7.374 0.079 6.963 1.00 91.56 231 PHE A N 1
ATOM 1808 C CA . PHE A 1 231 ? -8.111 -0.499 8.091 1.00 91.56 231 PHE A CA 1
ATOM 1809 C C . PHE A 1 231 ? -7.901 -2.006 8.246 1.00 91.56 231 PHE A C 1
ATOM 1811 O O . PHE A 1 231 ? -8.188 -2.548 9.307 1.00 91.56 231 PHE A O 1
ATOM 1818 N N . SER A 1 232 ? -7.424 -2.695 7.209 1.00 92.94 232 SER A N 1
ATOM 1819 C CA . SER A 1 232 ? -7.500 -4.157 7.109 1.00 92.94 232 SER A CA 1
ATOM 1820 C C . SER A 1 232 ? -6.222 -4.877 7.532 1.00 92.94 232 SER A C 1
ATOM 1822 O O . SER A 1 232 ? -6.225 -6.104 7.605 1.00 92.94 232 SER A O 1
ATOM 1824 N N . ASN A 1 233 ? -5.132 -4.142 7.784 1.00 95.25 233 ASN A N 1
ATOM 1825 C CA . ASN A 1 233 ? -3.795 -4.695 8.022 1.00 95.25 233 ASN A CA 1
ATOM 1826 C C . ASN A 1 233 ? -3.417 -5.747 6.961 1.00 95.25 233 ASN A C 1
ATOM 1828 O O . ASN A 1 233 ? -3.031 -6.873 7.274 1.00 95.25 233 ASN A O 1
ATOM 1832 N N . ALA A 1 234 ? -3.612 -5.394 5.689 1.00 94.75 234 ALA A N 1
ATOM 1833 C CA . ALA A 1 234 ? -3.395 -6.304 4.574 1.00 94.75 234 ALA A CA 1
ATOM 1834 C C . ALA A 1 234 ? -1.919 -6.329 4.152 1.00 94.75 234 ALA A C 1
ATOM 1836 O O . ALA A 1 234 ? -1.262 -5.284 4.032 1.00 94.75 234 ALA A O 1
ATOM 1837 N N . TRP A 1 235 ? -1.430 -7.531 3.861 1.00 94.69 235 TRP A N 1
ATOM 1838 C CA . TRP A 1 235 ? -0.074 -7.816 3.401 1.00 94.69 235 TRP A CA 1
ATOM 1839 C C . TRP A 1 235 ? -0.117 -8.648 2.125 1.00 94.69 235 TRP A C 1
ATOM 1841 O O . TRP A 1 235 ? -1.072 -9.378 1.876 1.00 94.69 235 TRP A O 1
ATOM 1851 N N . ILE A 1 236 ? 0.912 -8.534 1.292 1.00 91.94 236 ILE A N 1
ATOM 1852 C CA . ILE A 1 236 ? 1.032 -9.284 0.046 1.00 91.94 236 ILE A CA 1
ATOM 1853 C C . ILE A 1 236 ? 2.290 -10.150 0.077 1.00 91.94 236 ILE A C 1
ATOM 1855 O O . ILE A 1 236 ? 3.409 -9.647 0.175 1.00 91.94 236 ILE A O 1
ATOM 1859 N N . MET A 1 237 ? 2.103 -11.465 -0.008 1.00 90.31 237 MET A N 1
ATOM 1860 C CA . MET A 1 237 ? 3.182 -12.445 -0.080 1.00 90.31 237 MET A CA 1
ATOM 1861 C C . MET A 1 237 ? 3.592 -12.657 -1.533 1.00 90.31 237 MET A C 1
ATOM 1863 O O . MET A 1 237 ? 2.755 -12.912 -2.405 1.00 90.31 237 MET A O 1
ATOM 1867 N N . LYS A 1 238 ? 4.893 -12.542 -1.800 1.00 87.56 238 LYS A N 1
ATOM 1868 C CA . LYS A 1 238 ? 5.485 -12.657 -3.134 1.00 87.56 238 LYS A CA 1
ATOM 1869 C C . LYS A 1 238 ? 6.612 -13.692 -3.110 1.00 87.56 238 LYS A C 1
ATOM 1871 O O . LYS A 1 238 ? 7.573 -13.510 -2.366 1.00 87.56 238 LYS A O 1
ATOM 1876 N N . PRO A 1 239 ? 6.544 -14.742 -3.940 1.00 84.31 239 PRO A N 1
ATOM 1877 C CA . PRO A 1 239 ? 7.626 -15.715 -4.037 1.00 84.31 239 PRO A CA 1
ATOM 1878 C C . PRO A 1 239 ? 8.808 -15.123 -4.819 1.00 84.31 239 PRO A C 1
ATOM 1880 O O . PRO A 1 239 ? 8.622 -14.535 -5.888 1.00 84.31 239 PRO A O 1
ATOM 1883 N N . GLY A 1 240 ? 10.034 -15.298 -4.323 1.00 69.75 240 GLY A N 1
ATOM 1884 C CA . GLY A 1 240 ? 11.241 -14.645 -4.849 1.00 69.75 240 GLY A CA 1
ATOM 1885 C C . GLY A 1 240 ? 11.619 -15.049 -6.281 1.00 69.75 240 GLY A C 1
ATOM 1886 O O . GLY A 1 240 ? 12.208 -14.260 -7.018 1.00 69.75 240 GLY A O 1
ATOM 1887 N N . GLY A 1 241 ? 11.245 -16.260 -6.711 1.00 65.62 241 GLY A N 1
ATOM 1888 C CA . GLY A 1 241 ? 11.620 -16.820 -8.016 1.00 65.62 241 GLY A CA 1
ATOM 1889 C C . GLY A 1 241 ? 10.565 -16.716 -9.123 1.00 65.62 241 GLY A C 1
ATOM 1890 O O . GLY A 1 241 ? 10.818 -17.181 -10.240 1.00 65.62 241 GLY A O 1
ATOM 1891 N N . LYS A 1 242 ? 9.373 -16.163 -8.856 1.00 66.69 242 LYS A N 1
ATOM 1892 C CA . LYS A 1 242 ? 8.274 -16.118 -9.839 1.00 66.69 242 LYS A CA 1
ATOM 1893 C C . LYS A 1 242 ? 8.012 -14.689 -10.322 1.00 66.69 242 LYS A C 1
ATOM 1895 O O . LYS A 1 242 ? 8.257 -13.704 -9.642 1.00 66.69 242 LYS A O 1
ATOM 1900 N N . SER A 1 243 ? 7.492 -14.587 -11.541 1.00 65.81 243 SER A N 1
ATOM 1901 C CA . SER A 1 243 ? 7.111 -13.331 -12.195 1.00 65.81 243 SER A CA 1
ATOM 1902 C C . SER A 1 243 ? 5.708 -13.442 -12.798 1.00 65.81 243 SER A C 1
ATOM 1904 O O . SER A 1 243 ? 5.120 -14.534 -12.811 1.00 65.81 243 SER A O 1
ATOM 1906 N N . ARG A 1 244 ? 5.181 -12.325 -13.328 1.00 64.75 244 ARG A N 1
ATOM 1907 C CA . ARG A 1 244 ? 3.847 -12.227 -13.963 1.00 64.75 244 ARG A CA 1
ATOM 1908 C C . ARG A 1 244 ? 2.679 -12.454 -12.992 1.00 64.75 244 ARG A C 1
ATOM 1910 O O . ARG A 1 244 ? 1.654 -13.014 -13.369 1.00 64.75 244 ARG A O 1
ATOM 1917 N N . GLY A 1 245 ? 2.874 -12.078 -11.730 1.00 62.78 245 GLY A N 1
ATOM 1918 C CA . GLY A 1 245 ? 1.862 -12.207 -10.680 1.00 62.78 245 GLY A CA 1
ATOM 1919 C C . GLY A 1 245 ? 1.596 -13.638 -10.195 1.00 62.78 245 GLY A C 1
ATOM 1920 O O . GLY A 1 245 ? 0.668 -13.861 -9.425 1.00 62.78 245 GLY A O 1
ATOM 1921 N N . ARG A 1 246 ? 2.392 -14.631 -10.616 1.00 71.19 246 ARG A N 1
ATOM 1922 C CA . ARG A 1 246 ? 2.177 -16.034 -10.231 1.00 71.19 246 ARG A CA 1
ATOM 1923 C C . ARG A 1 246 ? 2.533 -16.287 -8.768 1.00 71.19 246 ARG A C 1
ATOM 1925 O O . ARG A 1 246 ? 3.666 -16.045 -8.363 1.00 71.19 246 ARG A O 1
ATOM 1932 N N . GLY A 1 247 ? 1.592 -16.872 -8.029 1.00 77.19 247 GLY A N 1
ATOM 1933 C CA . GLY A 1 247 ? 1.777 -17.262 -6.629 1.00 77.19 247 GLY A CA 1
ATOM 1934 C C . GLY A 1 247 ? 1.711 -16.101 -5.637 1.00 77.19 247 GLY A C 1
ATOM 1935 O O . GLY A 1 247 ? 1.991 -16.322 -4.466 1.00 77.19 247 GLY A O 1
ATOM 1936 N N . ILE A 1 248 ? 1.351 -14.896 -6.094 1.00 84.62 248 ILE A N 1
ATOM 1937 C CA . ILE A 1 248 ? 1.128 -13.742 -5.223 1.00 84.62 248 ILE A CA 1
ATOM 1938 C C . ILE A 1 248 ? -0.189 -13.926 -4.475 1.00 84.62 248 ILE A C 1
ATOM 1940 O O . ILE A 1 248 ? -1.186 -14.317 -5.081 1.00 84.62 248 ILE A O 1
ATOM 1944 N N . GLN A 1 249 ? -0.182 -13.652 -3.173 1.00 86.06 249 GLN A N 1
ATOM 1945 C CA . GLN A 1 249 ? -1.349 -13.825 -2.311 1.00 86.06 249 GLN A CA 1
ATOM 1946 C C . GLN A 1 249 ? -1.481 -12.639 -1.366 1.00 86.06 249 GLN A C 1
ATOM 1948 O O . GLN A 1 249 ? -0.487 -12.184 -0.801 1.00 86.06 249 GLN A O 1
ATOM 1953 N N . MET A 1 250 ? -2.702 -12.136 -1.215 1.00 91.06 250 MET A N 1
ATOM 1954 C CA . MET A 1 250 ? -3.030 -11.173 -0.172 1.00 91.06 250 MET A CA 1
ATOM 1955 C C . MET A 1 250 ? -3.381 -11.939 1.102 1.00 91.06 250 MET A C 1
ATOM 1957 O O . MET A 1 250 ? -4.088 -12.937 1.038 1.00 91.06 250 MET A O 1
ATOM 1961 N N . MET A 1 251 ? -2.865 -11.485 2.237 1.00 91.44 251 MET A N 1
ATOM 1962 C CA . MET A 1 251 ? -2.998 -12.141 3.531 1.00 91.44 251 MET A CA 1
ATOM 1963 C C . MET A 1 251 ? -3.308 -11.098 4.610 1.00 91.44 251 MET A C 1
ATOM 1965 O O . MET A 1 251 ? -2.822 -9.966 4.555 1.00 91.44 251 MET A O 1
ATOM 1969 N N . ARG A 1 252 ? -4.109 -11.493 5.602 1.00 92.06 252 ARG A N 1
ATOM 1970 C CA . ARG A 1 252 ? -4.561 -10.654 6.734 1.00 92.06 252 ARG A CA 1
ATOM 1971 C C . ARG A 1 252 ? -4.425 -11.348 8.094 1.00 92.06 252 ARG A C 1
ATOM 1973 O O . ARG A 1 252 ? -4.928 -10.839 9.094 1.00 92.06 252 ARG A O 1
ATOM 1980 N N . CYS A 1 253 ? -3.792 -12.520 8.128 1.00 91.12 253 CYS A N 1
ATOM 1981 C CA . CYS A 1 253 ? -3.584 -13.313 9.334 1.00 91.12 253 CYS A CA 1
ATOM 1982 C C . CYS A 1 253 ? -2.092 -13.618 9.499 1.00 91.12 253 CYS A C 1
ATOM 1984 O O . CYS A 1 253 ? -1.479 -14.210 8.612 1.00 91.12 253 CYS A O 1
ATOM 1986 N N . LEU A 1 254 ? -1.513 -13.220 10.636 1.00 91.75 254 LEU A N 1
ATOM 1987 C CA . LEU A 1 254 ? -0.091 -13.415 10.926 1.00 91.75 254 LEU A CA 1
ATOM 1988 C C . LEU A 1 254 ? 0.278 -14.900 10.951 1.00 91.75 254 LEU A C 1
ATOM 1990 O O . LEU A 1 254 ? 1.249 -15.298 10.314 1.00 91.75 254 LEU A O 1
ATOM 1994 N N . HIS A 1 255 ? -0.535 -15.715 11.625 1.00 88.00 255 HIS A N 1
ATOM 1995 C CA . HIS A 1 255 ? -0.309 -17.153 11.738 1.00 88.00 255 HIS A CA 1
ATOM 1996 C C . HIS A 1 255 ? -0.302 -17.838 10.364 1.00 88.00 255 HIS A C 1
ATOM 1998 O O . HIS A 1 255 ? 0.584 -18.634 10.048 1.00 88.00 255 HIS A O 1
ATOM 2004 N N . GLU A 1 256 ? -1.247 -17.486 9.488 1.00 88.44 256 GLU A N 1
ATOM 2005 C CA . GLU A 1 256 ? -1.277 -18.023 8.126 1.00 88.44 256 GLU A CA 1
ATOM 2006 C C . GLU A 1 256 ? -0.070 -17.581 7.288 1.00 88.44 256 GLU A C 1
ATOM 2008 O O . GLU A 1 256 ? 0.403 -18.343 6.446 1.00 88.44 256 GLU A O 1
ATOM 2013 N N . ILE A 1 257 ? 0.441 -16.363 7.497 1.00 90.44 257 ILE A N 1
ATOM 2014 C CA . ILE A 1 257 ? 1.646 -15.877 6.810 1.00 90.44 257 ILE A CA 1
ATOM 2015 C C . ILE A 1 257 ? 2.869 -16.686 7.259 1.00 90.44 257 ILE A C 1
ATOM 2017 O O . ILE A 1 257 ? 3.613 -17.189 6.417 1.00 90.44 257 ILE A O 1
ATOM 2021 N N . LEU A 1 258 ? 3.059 -16.852 8.570 1.00 88.75 258 LEU A N 1
ATOM 2022 C CA . LEU A 1 258 ? 4.231 -17.526 9.135 1.00 88.75 258 LEU A CA 1
ATOM 2023 C C . LEU A 1 258 ? 4.221 -19.036 8.870 1.00 88.75 258 LEU A C 1
ATOM 2025 O O . LEU A 1 258 ? 5.235 -19.589 8.439 1.00 88.75 258 LEU A O 1
ATOM 2029 N N . SER A 1 259 ? 3.063 -19.690 9.005 1.00 85.06 259 SER A N 1
ATOM 2030 C CA . SER A 1 259 ? 2.903 -21.122 8.710 1.00 85.06 259 SER A CA 1
ATOM 2031 C C . SER A 1 259 ? 3.259 -21.474 7.261 1.00 85.06 259 SER A C 1
ATOM 2033 O O . SER A 1 259 ? 3.866 -22.515 7.009 1.00 85.06 259 SER A O 1
ATOM 2035 N N . ARG A 1 260 ? 2.968 -20.589 6.300 1.00 81.31 260 ARG A N 1
ATOM 2036 C CA . ARG A 1 260 ? 3.343 -20.768 4.884 1.00 81.31 260 ARG A CA 1
ATOM 2037 C C . ARG A 1 260 ? 4.845 -20.691 4.636 1.00 81.31 260 ARG A C 1
ATOM 2039 O O . ARG A 1 260 ? 5.323 -21.283 3.669 1.00 81.31 260 ARG A O 1
ATOM 2046 N N . CYS A 1 261 ? 5.574 -19.978 5.486 1.00 75.69 261 CYS A N 1
ATOM 2047 C CA . CYS A 1 261 ? 7.027 -19.849 5.413 1.00 75.69 261 CYS A CA 1
ATOM 2048 C C . CYS A 1 261 ? 7.760 -20.880 6.284 1.00 75.69 261 CYS A C 1
ATOM 2050 O O . CYS A 1 261 ? 8.982 -20.969 6.211 1.00 75.69 261 CYS A O 1
ATOM 2052 N N . GLY A 1 262 ? 7.035 -21.678 7.078 1.00 69.75 262 GLY A N 1
ATOM 2053 C CA . GLY A 1 262 ? 7.636 -22.570 8.071 1.00 69.75 262 GLY A CA 1
ATOM 2054 C C . GLY A 1 262 ? 8.262 -21.819 9.252 1.00 69.75 262 GLY A C 1
ATOM 2055 O O . GLY A 1 262 ? 9.130 -22.367 9.926 1.00 69.75 262 GLY A O 1
ATOM 2056 N N . CYS A 1 263 ? 7.843 -20.572 9.484 1.00 64.69 263 CYS A N 1
ATOM 2057 C CA . CYS A 1 263 ? 8.274 -19.734 10.599 1.00 64.69 263 CYS A CA 1
ATOM 2058 C C . CYS A 1 263 ? 7.289 -19.874 11.772 1.00 64.69 263 CYS A C 1
ATOM 2060 O O . CYS A 1 263 ? 6.098 -20.100 11.559 1.00 64.69 263 CYS A O 1
ATOM 2062 N N . SER A 1 264 ? 7.767 -19.705 13.006 1.00 62.50 264 SER A N 1
ATOM 2063 C CA . SER A 1 264 ? 6.932 -19.647 14.215 1.00 62.50 264 SER A CA 1
ATOM 2064 C C . SER A 1 264 ? 6.904 -18.240 14.813 1.00 62.50 264 SER A C 1
ATOM 2066 O O . SER A 1 264 ? 7.911 -17.533 14.767 1.00 62.50 264 SER A O 1
ATOM 2068 N N . ASP A 1 265 ? 5.790 -17.874 15.452 1.00 58.00 265 ASP A N 1
ATOM 2069 C CA . ASP A 1 265 ? 5.567 -16.575 16.112 1.00 58.00 265 ASP A CA 1
ATOM 2070 C C . ASP A 1 265 ? 6.597 -16.233 17.210 1.00 58.00 265 ASP A C 1
ATOM 2072 O O . ASP A 1 265 ? 6.773 -15.058 17.538 1.00 58.00 265 ASP A O 1
ATOM 2076 N N . ASP A 1 266 ? 7.275 -17.239 17.772 1.00 57.66 266 ASP A N 1
ATOM 2077 C CA . ASP A 1 266 ? 8.208 -17.094 18.898 1.00 57.66 266 ASP A CA 1
ATOM 2078 C C . ASP A 1 266 ? 9.639 -16.694 18.486 1.00 57.66 266 ASP A C 1
ATOM 2080 O O . ASP A 1 266 ? 10.513 -16.568 19.342 1.00 57.66 266 ASP A O 1
ATOM 2084 N N . GLY A 1 267 ? 9.912 -16.493 17.190 1.00 51.44 267 GLY A N 1
ATOM 2085 C CA . GLY A 1 267 ? 11.233 -16.065 16.703 1.00 51.44 267 GLY A CA 1
ATOM 2086 C C . GLY A 1 267 ? 12.358 -17.097 16.880 1.00 51.44 267 GLY A C 1
ATOM 2087 O O . GLY A 1 267 ? 13.511 -16.807 16.562 1.00 51.44 267 GLY A O 1
ATOM 2088 N N . ASP A 1 268 ? 12.049 -18.305 17.360 1.00 48.41 268 ASP A N 1
ATOM 2089 C CA . ASP A 1 268 ? 13.022 -19.384 17.523 1.00 48.41 268 ASP A CA 1
ATOM 2090 C C . ASP A 1 268 ? 13.273 -20.057 16.162 1.00 48.41 268 ASP A C 1
ATOM 2092 O O . ASP A 1 268 ? 12.497 -20.886 15.684 1.00 48.41 268 ASP A O 1
ATOM 2096 N N . GLY A 1 269 ? 14.332 -19.611 15.482 1.00 50.78 269 GLY A N 1
ATOM 2097 C CA . GLY A 1 269 ? 14.665 -19.910 14.084 1.00 50.78 269 GLY A CA 1
ATOM 2098 C C . GLY A 1 269 ? 15.093 -21.352 13.783 1.00 50.78 269 GLY A C 1
ATOM 2099 O O . GLY A 1 269 ? 16.101 -21.564 13.111 1.00 50.78 269 GLY A O 1
ATOM 2100 N N . SER A 1 270 ? 14.347 -22.362 14.234 1.00 46.94 270 SER A N 1
ATOM 2101 C CA . SER A 1 270 ? 14.635 -23.772 13.937 1.00 46.94 270 SER A CA 1
ATOM 2102 C C . SER A 1 270 ? 13.864 -24.299 12.713 1.00 46.94 270 SER A C 1
ATOM 2104 O O . SER A 1 270 ? 13.063 -25.225 12.798 1.00 46.94 270 SER A O 1
ATOM 2106 N N . ALA A 1 271 ? 14.128 -23.742 11.528 1.00 48.78 271 ALA A N 1
ATOM 2107 C CA . ALA A 1 271 ? 13.633 -24.305 10.267 1.00 48.78 271 ALA A CA 1
ATOM 2108 C C . ALA A 1 271 ? 14.738 -25.096 9.540 1.00 48.78 271 ALA A C 1
ATOM 2110 O O . ALA A 1 271 ? 15.840 -24.602 9.299 1.00 48.78 271 ALA A O 1
ATOM 2111 N N . ALA A 1 272 ? 14.447 -26.353 9.189 1.00 46.59 272 ALA A N 1
ATOM 2112 C CA . ALA A 1 272 ? 15.346 -27.235 8.447 1.00 46.59 272 ALA A CA 1
ATOM 2113 C C . ALA A 1 272 ? 15.598 -26.704 7.018 1.00 46.59 272 ALA A C 1
ATOM 2115 O O . ALA A 1 272 ? 14.694 -26.611 6.189 1.00 46.59 272 ALA A O 1
ATOM 2116 N N . ALA A 1 273 ? 16.856 -26.368 6.740 1.00 50.88 273 ALA A N 1
ATOM 2117 C CA . ALA A 1 273 ? 17.302 -25.531 5.629 1.00 50.88 273 ALA A CA 1
ATOM 2118 C C . ALA A 1 273 ? 17.488 -26.244 4.270 1.00 50.88 273 ALA A C 1
ATOM 2120 O O . ALA A 1 273 ? 18.581 -26.181 3.710 1.00 50.88 273 ALA A O 1
ATOM 2121 N N . ALA A 1 274 ? 16.476 -26.921 3.711 1.00 45.75 274 ALA A N 1
ATOM 2122 C CA . ALA A 1 274 ? 16.688 -27.631 2.434 1.00 45.75 274 ALA A CA 1
ATOM 2123 C C . ALA A 1 274 ? 15.786 -27.270 1.240 1.00 45.75 274 ALA A C 1
ATOM 2125 O O . ALA A 1 274 ? 16.296 -27.365 0.134 1.00 45.75 274 ALA A O 1
ATOM 2126 N N . ASP A 1 275 ? 14.531 -26.821 1.388 1.00 49.41 275 ASP A N 1
ATOM 2127 C CA . ASP A 1 275 ? 13.644 -26.635 0.209 1.00 49.41 275 ASP A CA 1
ATOM 2128 C C . ASP A 1 275 ? 12.544 -25.556 0.369 1.00 49.41 275 ASP A C 1
ATOM 2130 O O . ASP A 1 275 ? 11.523 -25.581 -0.322 1.00 49.41 275 ASP A O 1
ATOM 2134 N N . ILE A 1 276 ? 12.709 -24.585 1.274 1.00 61.62 276 ILE A N 1
ATOM 2135 C CA . ILE A 1 276 ? 11.686 -23.546 1.483 1.00 61.62 276 ILE A CA 1
ATOM 2136 C C . ILE A 1 276 ? 11.800 -22.486 0.374 1.00 61.62 276 ILE A C 1
ATOM 2138 O O . ILE A 1 276 ? 12.836 -21.842 0.210 1.00 61.62 276 ILE A O 1
ATOM 2142 N N . GLU A 1 277 ? 10.734 -22.325 -0.418 1.00 69.50 277 GLU A N 1
ATOM 2143 C CA . GLU A 1 277 ? 10.610 -21.252 -1.412 1.00 69.50 277 GLU A CA 1
ATOM 2144 C C . GLU A 1 277 ? 10.816 -19.894 -0.713 1.00 69.50 277 GLU A C 1
ATOM 2146 O O . GLU A 1 277 ? 10.163 -19.619 0.285 1.00 69.50 277 GLU A O 1
ATOM 2151 N N . GLN A 1 278 ? 11.733 -19.051 -1.203 1.00 82.50 278 GLN A N 1
ATOM 2152 C CA . GLN A 1 278 ? 11.997 -17.735 -0.605 1.00 82.50 278 GLN A CA 1
ATOM 2153 C C . GLN A 1 278 ? 10.771 -16.824 -0.773 1.00 82.50 278 GLN A C 1
ATOM 2155 O O . GLN A 1 278 ? 10.274 -16.663 -1.894 1.00 82.50 278 GLN A O 1
ATOM 2160 N N . TRP A 1 279 ? 10.309 -16.198 0.311 1.00 87.31 279 TRP A N 1
ATOM 2161 C CA . TRP A 1 279 ? 9.137 -15.319 0.318 1.00 87.31 279 TRP A CA 1
ATOM 2162 C C . TRP A 1 279 ? 9.498 -13.919 0.785 1.00 87.31 279 TRP A C 1
ATOM 2164 O O . TRP A 1 279 ? 10.153 -13.746 1.804 1.00 87.31 279 TRP A O 1
ATOM 2174 N N . VAL A 1 280 ? 8.985 -12.920 0.072 1.00 90.12 280 VAL A N 1
ATOM 2175 C CA . VAL A 1 280 ? 8.938 -11.543 0.557 1.00 90.12 280 VAL A CA 1
ATOM 2176 C C . VAL A 1 280 ? 7.504 -11.224 0.928 1.00 90.12 280 VAL A C 1
ATOM 2178 O O . VAL A 1 280 ? 6.607 -11.331 0.085 1.00 90.12 280 VAL A O 1
ATOM 2181 N N . VAL A 1 281 ? 7.286 -10.808 2.168 1.00 93.38 281 VAL A N 1
ATOM 2182 C CA . VAL A 1 281 ? 6.031 -10.189 2.586 1.00 93.38 281 VAL A CA 1
ATOM 2183 C C . VAL A 1 281 ? 6.177 -8.680 2.461 1.00 93.38 281 VAL A C 1
ATOM 2185 O O . VAL A 1 281 ? 7.191 -8.114 2.849 1.00 93.38 281 VAL A O 1
ATOM 2188 N N . GLN A 1 282 ? 5.203 -8.018 1.852 1.00 93.31 282 GLN A N 1
ATOM 2189 C CA . GLN A 1 282 ? 5.225 -6.571 1.646 1.00 93.31 282 GLN A CA 1
ATOM 2190 C C . GLN A 1 282 ? 3.893 -5.968 2.073 1.00 93.31 282 GLN A C 1
ATOM 2192 O O . GLN A 1 282 ? 2.847 -6.589 1.874 1.00 93.31 282 GLN A O 1
ATOM 2197 N N . LYS A 1 283 ? 3.909 -4.766 2.654 1.00 94.19 283 LYS A N 1
ATOM 2198 C CA . LYS A 1 283 ? 2.684 -4.059 3.019 1.00 94.19 283 LYS A CA 1
ATOM 2199 C C . LYS A 1 283 ? 1.845 -3.831 1.764 1.00 94.19 283 LYS A C 1
ATOM 2201 O O . LYS A 1 283 ? 2.333 -3.327 0.751 1.00 94.19 283 LYS A O 1
ATOM 2206 N N . TYR A 1 284 ? 0.582 -4.250 1.807 1.00 93.56 284 TYR A N 1
ATOM 2207 C CA . TYR A 1 284 ? -0.345 -3.991 0.714 1.00 93.56 284 TYR A CA 1
ATOM 2208 C C . TYR A 1 284 ? -0.818 -2.533 0.771 1.00 93.56 284 TYR A C 1
ATOM 2210 O O . TYR A 1 284 ? -1.118 -2.026 1.854 1.00 93.56 284 TYR A O 1
ATOM 2218 N N . ILE A 1 285 ? -0.887 -1.880 -0.391 1.00 92.06 285 ILE A N 1
ATOM 2219 C CA . ILE A 1 285 ? -1.404 -0.514 -0.540 1.00 92.06 285 ILE A CA 1
ATOM 2220 C C . ILE A 1 285 ? -2.926 -0.590 -0.446 1.00 92.06 285 ILE A C 1
ATOM 2222 O O . ILE A 1 285 ? -3.590 -0.973 -1.409 1.00 92.06 285 ILE A O 1
ATOM 2226 N N . GLU A 1 286 ? -3.471 -0.279 0.727 1.00 92.50 286 GLU A N 1
ATOM 2227 C CA . GLU A 1 286 ? -4.908 -0.408 0.999 1.00 92.50 286 GLU A CA 1
ATOM 2228 C C . GLU A 1 286 ? -5.715 0.764 0.435 1.00 92.50 286 GLU A C 1
ATOM 2230 O O . GLU A 1 286 ? -6.898 0.599 0.139 1.00 92.50 286 GLU A O 1
ATOM 2235 N N . ARG A 1 287 ? -5.060 1.914 0.229 1.00 88.75 287 ARG A N 1
ATOM 2236 C CA . ARG A 1 287 ? -5.637 3.149 -0.320 1.00 88.75 287 ARG A CA 1
ATOM 2237 C C . ARG A 1 287 ? -5.005 3.530 -1.666 1.00 88.75 287 ARG A C 1
ATOM 2239 O O . ARG A 1 287 ? -4.344 4.562 -1.761 1.00 88.75 287 ARG A O 1
ATOM 2246 N N . PRO A 1 288 ? -5.125 2.694 -2.712 1.00 91.62 288 PRO A N 1
ATOM 2247 C CA . PRO A 1 288 ? -4.684 3.096 -4.040 1.00 91.62 288 PRO A CA 1
ATOM 2248 C C . PRO A 1 288 ? -5.560 4.248 -4.550 1.00 91.62 288 PRO A C 1
ATOM 2250 O O . PRO A 1 288 ? -6.761 4.276 -4.285 1.00 91.62 288 PRO A O 1
ATOM 2253 N N . LEU A 1 289 ? -4.979 5.155 -5.333 1.00 90.25 289 LEU A N 1
ATOM 2254 C CA . LEU A 1 289 ? -5.759 6.054 -6.171 1.00 90.25 289 LEU A CA 1
ATOM 2255 C C . LEU A 1 289 ? -6.564 5.201 -7.158 1.00 90.25 289 LEU A C 1
ATOM 2257 O O . LEU A 1 289 ? -6.033 4.277 -7.780 1.00 90.25 289 LEU A O 1
ATOM 2261 N N . LEU A 1 290 ? -7.850 5.508 -7.289 1.00 91.12 290 LEU A N 1
ATOM 2262 C CA . LEU A 1 290 ? -8.768 4.794 -8.167 1.00 91.12 290 LEU A CA 1
ATOM 2263 C C . LEU A 1 290 ? -9.221 5.709 -9.297 1.00 91.12 290 LEU A C 1
ATOM 2265 O O . LEU A 1 290 ? -9.521 6.879 -9.075 1.00 91.12 290 LEU A O 1
ATOM 2269 N N . ILE A 1 291 ? -9.347 5.149 -10.494 1.00 89.19 291 ILE A N 1
ATOM 2270 C CA . ILE A 1 291 ? -9.966 5.820 -11.640 1.00 89.19 291 ILE A CA 1
ATOM 2271 C C . ILE A 1 291 ? -11.258 5.072 -11.922 1.00 89.19 291 ILE A C 1
ATOM 2273 O O . ILE A 1 291 ? -11.230 3.868 -12.166 1.00 89.19 291 ILE A O 1
ATOM 2277 N N . MET A 1 292 ? -12.396 5.762 -11.819 1.00 88.06 292 MET A N 1
ATOM 2278 C CA . MET A 1 292 ? -13.730 5.158 -11.995 1.00 88.06 292 MET A CA 1
ATOM 2279 C C . MET A 1 292 ? -13.975 3.940 -11.075 1.00 88.06 292 MET A C 1
ATOM 2281 O O . MET A 1 292 ? -14.759 3.047 -11.384 1.00 88.06 292 MET A O 1
ATOM 2285 N N . GLY A 1 293 ? -13.293 3.895 -9.926 1.00 89.94 293 GLY A N 1
ATOM 2286 C CA . GLY A 1 293 ? -13.345 2.776 -8.982 1.00 89.94 293 GLY A CA 1
ATOM 2287 C C . GLY A 1 293 ? -12.412 1.607 -9.312 1.00 89.94 293 GLY A C 1
ATOM 2288 O O . GLY A 1 293 ? -12.345 0.674 -8.520 1.00 89.94 293 GLY A O 1
ATOM 2289 N N . TYR A 1 294 ? -11.661 1.640 -10.414 1.00 91.06 294 TYR A N 1
ATOM 2290 C CA . TYR A 1 294 ? -10.693 0.600 -10.766 1.00 91.06 294 TYR A CA 1
ATOM 2291 C C . TYR A 1 294 ? -9.305 0.930 -10.225 1.00 91.06 294 TYR A C 1
ATOM 2293 O O . TYR A 1 294 ? -8.819 2.063 -10.309 1.00 91.06 294 TYR A O 1
ATOM 2301 N N . LYS A 1 295 ? -8.646 -0.098 -9.691 1.00 93.44 295 LYS A N 1
ATOM 2302 C CA . LYS A 1 295 ? -7.231 -0.046 -9.324 1.00 93.44 295 LYS A CA 1
ATOM 2303 C C . LYS A 1 295 ? -6.377 -0.045 -10.593 1.00 93.44 295 LYS A C 1
ATOM 2305 O O . LYS A 1 295 ? -6.689 -0.772 -11.533 1.00 93.44 295 LYS A O 1
ATOM 2310 N N . PHE A 1 296 ? -5.280 0.707 -10.606 1.00 92.81 296 PHE A N 1
ATOM 2311 C CA . PHE A 1 296 ? -4.373 0.758 -11.753 1.00 92.81 296 PHE A CA 1
ATOM 2312 C C . PHE A 1 296 ? -2.905 0.883 -11.344 1.00 92.81 296 PHE A C 1
ATOM 2314 O O . PHE A 1 296 ? -2.604 1.287 -10.222 1.00 92.81 296 PHE A O 1
ATOM 2321 N N . ASP A 1 297 ? -2.001 0.567 -12.272 1.00 93.75 297 ASP A N 1
ATOM 2322 C CA . ASP A 1 297 ? -0.589 0.944 -12.185 1.00 93.75 297 ASP A CA 1
ATOM 2323 C C . ASP A 1 297 ? -0.094 1.656 -13.450 1.00 93.75 297 ASP A C 1
ATOM 2325 O O . ASP A 1 297 ? -0.728 1.613 -14.507 1.00 93.75 297 ASP A O 1
ATOM 2329 N N . VAL A 1 298 ? 1.044 2.337 -13.327 1.00 93.44 298 VAL A N 1
ATOM 2330 C CA . VAL A 1 298 ? 1.738 3.025 -14.416 1.00 93.44 298 VAL A CA 1
ATOM 2331 C C . VAL A 1 298 ? 3.000 2.243 -14.767 1.00 93.44 298 VAL A C 1
ATOM 2333 O O . VAL A 1 298 ? 3.914 2.107 -13.949 1.00 93.44 298 VAL A O 1
ATOM 2336 N N . ARG A 1 299 ? 3.073 1.743 -16.005 1.00 93.88 299 ARG A N 1
ATOM 2337 C CA . ARG A 1 299 ? 4.260 1.084 -16.557 1.00 93.88 299 ARG A CA 1
ATOM 2338 C C . ARG A 1 299 ? 5.153 2.094 -17.266 1.00 93.88 299 ARG A C 1
ATOM 2340 O O . ARG A 1 299 ? 4.765 2.673 -18.282 1.00 93.88 299 ARG A O 1
ATOM 2347 N N . VAL A 1 300 ? 6.398 2.189 -16.808 1.00 94.56 300 VAL A N 1
ATOM 2348 C CA . VAL A 1 300 ? 7.455 3.010 -17.412 1.00 94.56 300 VAL A CA 1
ATOM 2349 C C . VAL A 1 300 ? 8.583 2.114 -17.925 1.00 94.56 300 VAL A C 1
ATOM 2351 O O . VAL A 1 300 ? 9.032 1.202 -17.229 1.00 94.56 300 VAL A O 1
ATOM 2354 N N . TRP A 1 301 ? 9.051 2.360 -19.151 1.00 95.00 301 TRP A N 1
ATOM 2355 C CA . TRP A 1 301 ? 10.210 1.663 -19.715 1.00 95.00 301 TRP A CA 1
ATOM 2356 C C . TRP A 1 301 ? 11.496 2.440 -19.442 1.00 95.00 301 TRP A C 1
ATOM 2358 O O . TRP A 1 301 ? 11.560 3.639 -19.701 1.00 95.00 301 TRP A O 1
ATOM 2368 N N . VAL A 1 302 ? 12.526 1.742 -18.967 1.00 95.50 302 VAL A N 1
ATOM 2369 C CA . VAL A 1 302 ? 13.832 2.317 -18.630 1.00 95.50 302 VAL A CA 1
ATOM 2370 C C . VAL A 1 302 ? 14.930 1.478 -19.270 1.00 95.50 302 VAL A C 1
ATOM 2372 O O . VAL A 1 302 ? 14.999 0.272 -19.050 1.00 95.50 302 VAL A O 1
ATOM 2375 N N . LEU A 1 303 ? 15.799 2.098 -20.061 1.00 95.19 303 LEU A N 1
ATOM 2376 C CA . LEU A 1 303 ? 16.977 1.459 -20.637 1.00 95.19 303 LEU A CA 1
ATOM 2377 C C . LEU A 1 303 ? 18.224 1.924 -19.885 1.00 95.19 303 LEU A C 1
ATOM 2379 O O . LEU A 1 303 ? 18.522 3.114 -19.844 1.00 95.19 303 LEU A O 1
ATOM 2383 N N . VAL A 1 304 ? 18.986 0.978 -19.348 1.00 93.75 304 VAL A N 1
ATOM 2384 C CA . VAL A 1 304 ? 20.298 1.234 -18.745 1.00 93.75 304 VAL A CA 1
ATOM 2385 C C . VAL A 1 304 ? 21.368 0.783 -19.731 1.00 93.75 304 VAL A C 1
ATOM 2387 O O . VAL A 1 304 ? 21.401 -0.383 -20.131 1.00 93.75 304 VAL A O 1
ATOM 2390 N N . THR A 1 305 ? 22.226 1.705 -20.169 1.00 93.06 305 THR A N 1
ATOM 2391 C CA . THR A 1 305 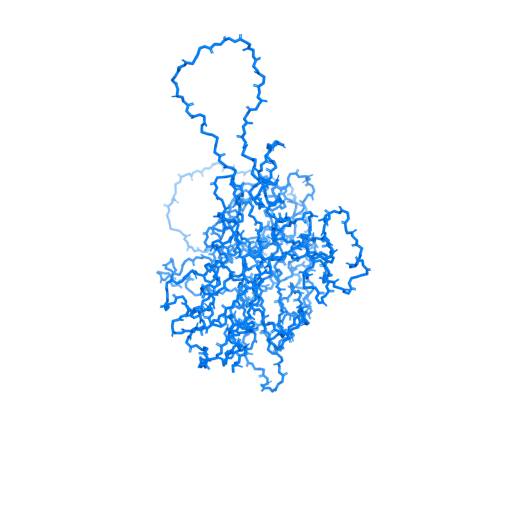? 23.270 1.419 -21.174 1.00 93.06 305 THR A CA 1
ATOM 2392 C C . THR A 1 305 ? 24.663 1.313 -20.583 1.00 93.06 305 THR A C 1
ATOM 2394 O O . THR A 1 305 ? 25.531 0.683 -21.180 1.00 93.06 305 THR A O 1
ATOM 2397 N N . ASP A 1 306 ? 24.884 1.934 -19.431 1.00 90.75 306 ASP A N 1
ATOM 2398 C CA . ASP A 1 306 ? 26.173 1.948 -18.760 1.00 90.75 306 ASP A CA 1
ATOM 2399 C C . ASP A 1 306 ? 25.960 2.151 -17.254 1.00 90.75 306 ASP A C 1
ATOM 2401 O O . ASP A 1 306 ? 24.968 2.757 -16.851 1.00 90.75 306 ASP A O 1
ATOM 2405 N N . TRP A 1 307 ? 26.872 1.618 -16.446 1.00 89.88 307 TRP A N 1
ATOM 2406 C CA . TRP A 1 307 ? 26.915 1.790 -14.991 1.00 89.88 307 TRP A CA 1
ATOM 2407 C C . TRP A 1 307 ? 28.092 2.673 -14.569 1.00 89.88 307 TRP A C 1
ATOM 2409 O O . TRP A 1 307 ? 28.117 3.145 -13.446 1.00 89.88 307 TRP A O 1
ATOM 2419 N N . ASN A 1 308 ? 29.059 2.954 -15.447 1.00 87.25 308 ASN A N 1
ATOM 2420 C CA . ASN A 1 308 ? 30.203 3.798 -15.116 1.00 87.25 308 ASN A CA 1
ATOM 2421 C C . ASN A 1 308 ? 30.654 4.644 -16.328 1.00 87.25 308 ASN A C 1
ATOM 2423 O O . ASN A 1 308 ? 31.544 4.218 -17.073 1.00 87.25 308 ASN A O 1
ATOM 2427 N N . PRO A 1 309 ? 30.072 5.846 -16.528 1.00 89.62 309 PRO A N 1
ATOM 2428 C CA . PRO A 1 309 ? 29.063 6.488 -15.674 1.00 89.62 309 PRO A CA 1
ATOM 2429 C C . PRO A 1 309 ? 27.664 5.871 -15.838 1.00 89.62 309 PRO A C 1
ATOM 2431 O O . PRO A 1 309 ? 27.306 5.433 -16.934 1.00 89.62 309 PRO A O 1
ATOM 2434 N N . LEU A 1 310 ? 26.853 5.876 -14.771 1.00 90.62 310 LEU A N 1
ATOM 2435 C CA . LEU A 1 310 ? 25.460 5.418 -14.824 1.00 90.62 310 LEU A CA 1
ATOM 2436 C C . LEU A 1 310 ? 24.683 6.214 -15.884 1.00 90.62 310 LEU A C 1
ATOM 2438 O O . LEU A 1 310 ? 24.518 7.426 -15.772 1.00 90.62 310 LEU A O 1
ATOM 2442 N N . SER A 1 311 ? 24.231 5.519 -16.927 1.00 93.12 311 SER A N 1
ATOM 2443 C CA . SER A 1 311 ? 23.553 6.099 -18.088 1.00 93.12 311 SER A CA 1
ATOM 2444 C C . SER A 1 311 ? 22.171 5.470 -18.246 1.00 93.12 311 SER A C 1
ATOM 2446 O O . SER A 1 311 ? 22.052 4.292 -18.602 1.00 93.12 311 SER A O 1
ATOM 2448 N N . VAL A 1 312 ? 21.139 6.271 -17.980 1.00 94.94 312 VAL A N 1
ATOM 2449 C CA . VAL A 1 312 ? 19.736 5.848 -17.880 1.00 94.94 312 VAL A CA 1
ATOM 2450 C C . VAL A 1 312 ? 18.895 6.603 -18.906 1.00 94.94 312 VAL A C 1
ATOM 2452 O O . VAL A 1 312 ? 18.996 7.821 -19.022 1.00 94.94 312 VAL A O 1
ATOM 2455 N N . TRP A 1 313 ? 18.046 5.881 -19.633 1.00 96.19 313 TRP A N 1
ATOM 2456 C CA . TRP A 1 313 ? 17.122 6.435 -20.619 1.00 96.19 313 TRP A CA 1
ATOM 2457 C C . TRP A 1 313 ? 15.696 6.049 -20.239 1.00 96.19 313 TRP A C 1
ATOM 2459 O O . TRP A 1 313 ? 15.351 4.867 -20.252 1.00 96.19 313 TRP A O 1
ATOM 2469 N N . ILE A 1 314 ? 14.864 7.033 -19.909 1.00 95.88 314 ILE A N 1
ATOM 2470 C CA . ILE A 1 314 ? 13.470 6.820 -19.509 1.00 95.88 314 ILE A CA 1
ATOM 2471 C C . ILE A 1 314 ? 12.567 7.094 -20.711 1.00 95.88 314 ILE A C 1
ATOM 2473 O O . ILE A 1 314 ? 12.689 8.113 -21.393 1.00 95.88 314 ILE A O 1
ATOM 2477 N N . TRP A 1 315 ? 11.675 6.157 -21.013 1.00 94.44 315 TRP A N 1
ATOM 2478 C CA . TRP A 1 315 ? 10.751 6.279 -22.130 1.00 94.44 315 TRP A CA 1
ATOM 2479 C C . TRP A 1 315 ? 9.617 7.254 -21.806 1.00 94.44 315 TRP A C 1
ATOM 2481 O O . TRP A 1 315 ? 8.883 7.066 -20.841 1.00 94.44 315 TRP A O 1
ATOM 2491 N N . GLN A 1 316 ? 9.422 8.250 -22.670 1.00 89.88 316 GLN A N 1
ATOM 2492 C CA . GLN A 1 316 ? 8.479 9.355 -22.446 1.00 89.88 316 GLN A CA 1
ATOM 2493 C C . GLN A 1 316 ? 6.997 8.989 -22.618 1.00 89.88 316 GLN A C 1
ATOM 2495 O O . GLN A 1 316 ? 6.130 9.828 -22.400 1.00 89.88 316 GLN A O 1
ATOM 2500 N N . ARG A 1 317 ? 6.676 7.767 -23.062 1.00 89.94 317 ARG A N 1
ATOM 2501 C CA . ARG A 1 317 ? 5.288 7.333 -23.299 1.00 89.94 317 ARG A CA 1
ATOM 2502 C C . ARG A 1 317 ? 4.962 6.103 -22.452 1.00 89.94 317 ARG A C 1
ATOM 2504 O O . ARG A 1 317 ? 4.957 4.992 -22.992 1.00 89.94 317 ARG A O 1
ATOM 2511 N N . PRO A 1 318 ? 4.757 6.271 -21.135 1.00 92.44 318 PRO A N 1
ATOM 2512 C CA . PRO A 1 318 ? 4.258 5.201 -20.292 1.00 92.44 318 PRO A CA 1
ATOM 2513 C C . PRO A 1 318 ? 2.817 4.853 -20.659 1.00 92.44 318 PRO A C 1
ATOM 2515 O O . PRO A 1 318 ? 2.142 5.555 -21.421 1.00 92.44 318 PRO A O 1
ATOM 2518 N N . TYR A 1 319 ? 2.356 3.745 -20.102 1.00 90.81 319 TYR A N 1
ATOM 2519 C CA . TYR A 1 319 ? 0.980 3.303 -20.240 1.00 90.81 319 TYR A CA 1
ATOM 2520 C C . TYR A 1 319 ? 0.449 2.817 -18.897 1.00 90.81 319 TYR A C 1
ATOM 2522 O O . TYR A 1 319 ? 1.207 2.419 -18.012 1.00 90.81 319 TYR A O 1
ATOM 2530 N N . ILE A 1 320 ? -0.864 2.879 -18.760 1.00 92.00 320 ILE A N 1
ATOM 2531 C CA . ILE A 1 320 ? -1.598 2.608 -17.538 1.00 92.00 320 ILE A CA 1
ATOM 2532 C C . ILE A 1 320 ? -2.295 1.266 -17.726 1.00 92.00 320 ILE A C 1
ATOM 2534 O O . ILE A 1 320 ? -2.813 0.992 -18.811 1.00 92.00 320 ILE A O 1
ATOM 2538 N N . ARG A 1 321 ? -2.291 0.419 -16.697 1.00 92.00 321 ARG A N 1
ATOM 2539 C CA . ARG A 1 321 ? -3.014 -0.859 -16.704 1.00 92.00 321 ARG A CA 1
ATOM 2540 C C . ARG A 1 321 ? -4.013 -0.895 -15.573 1.00 92.00 321 ARG A C 1
ATOM 2542 O O . ARG A 1 321 ? -3.647 -0.630 -14.431 1.00 92.00 321 ARG A O 1
ATOM 2549 N N . PHE A 1 322 ? -5.236 -1.283 -15.891 1.00 91.38 322 PHE A N 1
ATOM 2550 C CA . PHE A 1 322 ? -6.326 -1.389 -14.938 1.00 91.38 322 PHE A CA 1
ATOM 2551 C C . PHE A 1 322 ? -6.519 -2.830 -14.463 1.00 91.38 322 PHE A C 1
ATOM 2553 O O . PHE A 1 322 ? -6.183 -3.802 -15.144 1.00 91.38 322 PHE A O 1
ATOM 2560 N N . ALA A 1 323 ? -7.075 -2.955 -13.264 1.00 90.94 323 ALA A N 1
ATOM 2561 C CA . ALA A 1 323 ? -7.774 -4.150 -12.823 1.00 90.94 323 ALA A CA 1
ATOM 2562 C C . ALA A 1 323 ? -9.038 -4.344 -13.681 1.00 90.94 323 ALA A C 1
ATOM 2564 O O . ALA A 1 323 ? -9.576 -3.371 -14.210 1.00 90.94 323 ALA A O 1
ATOM 2565 N N . SER A 1 324 ? -9.518 -5.583 -13.817 1.00 87.81 324 SER A N 1
ATOM 2566 C CA . SER A 1 324 ? -10.757 -5.849 -14.566 1.00 87.81 324 SER A CA 1
ATOM 2567 C C . SER A 1 324 ? -12.024 -5.657 -13.740 1.00 87.81 324 SER A C 1
ATOM 2569 O O . SER A 1 324 ? -13.100 -5.599 -14.317 1.00 87.81 324 SER A O 1
ATOM 2571 N N . GLU A 1 325 ? -11.903 -5.549 -12.417 1.00 89.69 325 GLU A N 1
ATOM 2572 C CA . GLU A 1 325 ? -13.026 -5.370 -11.495 1.00 89.69 325 GLU A CA 1
ATOM 2573 C C . GLU A 1 325 ? -12.824 -4.147 -10.595 1.00 89.69 325 GLU A C 1
ATOM 2575 O O . GLU A 1 325 ? -11.691 -3.724 -10.323 1.00 89.69 325 GLU A O 1
ATOM 2580 N N . LYS A 1 326 ? -13.936 -3.578 -10.112 1.00 91.44 326 LYS A N 1
ATOM 2581 C CA . LYS A 1 326 ? -13.913 -2.417 -9.210 1.00 91.44 326 LYS A CA 1
ATOM 2582 C C . LYS A 1 326 ? -13.285 -2.777 -7.869 1.00 91.44 326 LYS A C 1
ATOM 2584 O O . LYS A 1 326 ? -13.513 -3.850 -7.315 1.00 91.44 326 LYS A O 1
ATOM 2589 N N . TYR A 1 327 ? -12.509 -1.842 -7.336 1.00 92.75 327 TYR A N 1
ATOM 2590 C CA . TYR A 1 327 ? -11.792 -1.996 -6.085 1.00 92.75 327 TYR A CA 1
ATOM 2591 C C . TYR A 1 327 ? -12.742 -2.064 -4.888 1.00 92.75 327 TYR A C 1
ATOM 2593 O O . TYR A 1 327 ? -13.518 -1.143 -4.637 1.00 92.75 327 TYR A O 1
ATOM 2601 N N . ASP A 1 328 ? -12.626 -3.134 -4.107 1.00 91.31 328 ASP A N 1
ATOM 2602 C CA . ASP A 1 328 ? -13.291 -3.254 -2.815 1.00 91.31 328 ASP A CA 1
ATOM 2603 C C . ASP A 1 328 ? -12.432 -2.603 -1.721 1.00 91.31 328 ASP A C 1
ATOM 2605 O O . ASP A 1 328 ? -11.463 -3.191 -1.240 1.00 91.31 328 ASP A O 1
ATOM 2609 N N . ALA A 1 329 ? -12.805 -1.393 -1.298 1.00 87.00 329 ALA A N 1
ATOM 2610 C CA . ALA A 1 329 ? -12.119 -0.673 -0.223 1.00 87.00 329 ALA A CA 1
ATOM 2611 C C . ALA A 1 329 ? -12.203 -1.382 1.143 1.00 87.00 329 ALA A C 1
ATOM 2613 O O . ALA A 1 329 ? -11.382 -1.109 2.019 1.00 87.00 329 ALA A O 1
ATOM 2614 N N . THR A 1 330 ? -13.163 -2.297 1.331 1.00 86.31 330 THR A N 1
ATOM 2615 C CA . THR A 1 330 ? -13.259 -3.112 2.553 1.00 86.31 330 THR A CA 1
ATOM 2616 C C . THR A 1 330 ? -12.288 -4.290 2.549 1.00 86.31 330 THR A C 1
ATOM 2618 O O . THR A 1 330 ? -12.075 -4.894 3.597 1.00 86.31 330 THR A O 1
ATOM 2621 N N . LEU A 1 331 ? -11.694 -4.610 1.390 1.00 88.56 331 LEU A N 1
ATOM 2622 C CA . LEU A 1 331 ? -10.788 -5.743 1.188 1.00 88.56 331 LEU A CA 1
ATOM 2623 C C . LEU A 1 331 ? -11.356 -7.075 1.706 1.00 88.56 331 LEU A C 1
ATOM 2625 O O . LEU A 1 331 ? -10.615 -7.918 2.217 1.00 88.56 331 LEU A O 1
ATOM 2629 N N . ARG A 1 332 ? -12.676 -7.257 1.590 1.00 84.12 332 ARG A N 1
ATOM 2630 C CA . ARG A 1 332 ? -13.376 -8.501 1.939 1.00 84.12 332 ARG A CA 1
ATOM 2631 C C . ARG A 1 332 ? -13.390 -9.476 0.768 1.00 84.12 332 ARG A C 1
ATOM 2633 O O . ARG A 1 332 ? -13.452 -10.683 0.981 1.00 84.12 332 ARG A O 1
ATOM 2640 N N . CYS A 1 333 ? -13.355 -8.958 -0.455 1.00 84.62 333 CYS A N 1
ATOM 2641 C CA . CYS A 1 333 ? -13.170 -9.758 -1.653 1.00 84.62 333 CYS A CA 1
ATOM 2642 C C . CYS A 1 333 ? -11.686 -10.104 -1.834 1.00 84.62 333 CYS A C 1
ATOM 2644 O O . CYS A 1 333 ? -10.858 -9.204 -1.870 1.00 84.62 333 CYS A O 1
ATOM 2646 N N . ASP A 1 334 ? -11.358 -11.387 -1.996 1.00 84.44 334 ASP A N 1
ATOM 2647 C CA . ASP A 1 334 ? -9.996 -11.853 -2.311 1.00 84.44 334 ASP A CA 1
ATOM 2648 C C . ASP A 1 334 ? -9.789 -12.094 -3.817 1.00 84.44 334 ASP A C 1
ATOM 2650 O O . ASP A 1 334 ? -8.792 -12.696 -4.232 1.00 84.44 334 ASP A O 1
ATOM 2654 N N . ASP A 1 335 ? -10.734 -11.664 -4.660 1.00 87.00 335 ASP A N 1
ATOM 2655 C CA . ASP A 1 335 ? -10.641 -11.898 -6.095 1.00 87.00 335 ASP A CA 1
ATOM 2656 C C . ASP A 1 335 ? -9.423 -11.172 -6.683 1.00 87.00 335 ASP A C 1
ATOM 2658 O O . ASP A 1 335 ? -9.252 -9.951 -6.605 1.00 87.00 335 ASP A O 1
ATOM 2662 N N . LYS A 1 336 ? -8.559 -11.952 -7.334 1.00 85.81 336 LYS A N 1
ATOM 2663 C CA . LYS A 1 336 ? -7.374 -11.455 -8.030 1.00 85.81 336 LYS A CA 1
ATOM 2664 C C . LYS A 1 336 ? -7.720 -10.383 -9.069 1.00 85.81 336 LYS A C 1
ATOM 2666 O O . LYS A 1 336 ? -6.876 -9.527 -9.307 1.00 85.81 336 LYS A O 1
ATOM 2671 N N . PHE A 1 337 ? -8.910 -10.411 -9.671 1.00 87.75 337 PHE A N 1
ATOM 2672 C CA . PHE A 1 337 ? -9.333 -9.449 -10.693 1.00 87.75 337 PHE A CA 1
ATOM 2673 C C . PHE A 1 337 ? -9.600 -8.042 -10.140 1.00 87.75 337 PHE A C 1
ATOM 2675 O O . PHE A 1 337 ? -9.519 -7.080 -10.899 1.00 87.75 337 PHE A O 1
ATOM 2682 N N . VAL A 1 338 ? -9.818 -7.915 -8.825 1.00 88.69 338 VAL A N 1
ATOM 2683 C CA . VAL A 1 338 ? -9.954 -6.638 -8.098 1.00 88.69 338 VAL A CA 1
ATOM 2684 C C . VAL A 1 338 ? -8.581 -6.046 -7.752 1.00 88.69 338 VAL A C 1
ATOM 2686 O O . VAL A 1 338 ? -8.381 -4.830 -7.711 1.00 88.69 338 VAL A O 1
ATOM 2689 N N . HIS A 1 339 ? -7.603 -6.910 -7.469 1.00 88.25 339 HIS A N 1
ATOM 2690 C CA . HIS A 1 339 ? -6.343 -6.503 -6.841 1.00 88.25 339 HIS A CA 1
ATOM 2691 C C . HIS A 1 339 ? -5.124 -6.529 -7.761 1.00 88.25 339 HIS A C 1
ATOM 2693 O O . HIS A 1 339 ? -4.133 -5.847 -7.465 1.00 88.25 339 HIS A O 1
ATOM 2699 N N . MET A 1 340 ? -5.171 -7.304 -8.845 1.00 87.12 340 MET A N 1
ATOM 2700 C CA . MET A 1 340 ? -4.063 -7.509 -9.773 1.00 87.12 340 MET A CA 1
ATOM 2701 C C . MET A 1 340 ? -4.336 -6.810 -11.102 1.00 87.12 340 MET A C 1
ATOM 2703 O O . MET A 1 340 ? -5.337 -7.067 -11.758 1.00 87.12 340 MET A O 1
ATOM 2707 N N . VAL A 1 341 ? -3.377 -5.995 -11.536 1.00 85.81 341 VAL A N 1
ATOM 2708 C CA . VAL A 1 341 ? -3.451 -5.199 -12.778 1.00 85.81 341 VAL A CA 1
ATOM 2709 C C . VAL A 1 341 ? -2.562 -5.765 -13.893 1.00 85.81 341 VAL A C 1
ATOM 2711 O O . VAL A 1 341 ? -2.461 -5.231 -14.993 1.00 85.81 341 VAL A O 1
ATOM 2714 N N . ASN A 1 342 ? -1.852 -6.866 -13.626 1.00 83.81 342 ASN A N 1
ATOM 2715 C CA . ASN A 1 342 ? -0.979 -7.476 -14.621 1.00 83.81 342 ASN A CA 1
ATOM 2716 C C . ASN A 1 342 ? -1.815 -8.101 -15.747 1.00 83.81 342 ASN A C 1
ATOM 2718 O O . ASN A 1 342 ? -2.551 -9.054 -15.497 1.00 83.81 342 ASN A O 1
ATOM 2722 N N . ASN A 1 343 ? -1.581 -7.697 -17.001 1.00 80.12 343 ASN A N 1
ATOM 2723 C CA . ASN A 1 343 ? -2.251 -8.284 -18.175 1.00 80.12 343 ASN A CA 1
ATOM 2724 C C . ASN A 1 343 ? -2.153 -9.814 -18.238 1.00 80.12 343 ASN A C 1
ATOM 2726 O O . ASN A 1 343 ? -3.023 -10.462 -18.798 1.00 80.12 343 ASN A O 1
ATOM 2730 N N . SER A 1 344 ? -1.110 -10.428 -17.669 1.00 79.19 344 SER A N 1
ATOM 2731 C CA . SER A 1 344 ? -0.989 -11.890 -17.607 1.00 79.19 344 SER A CA 1
ATOM 2732 C C . SER A 1 344 ? -2.059 -12.579 -16.761 1.00 79.19 344 SER A C 1
ATOM 2734 O O . SER A 1 344 ? -2.226 -13.781 -16.927 1.00 79.19 344 SER A O 1
ATOM 2736 N N . ILE A 1 345 ? -2.709 -11.844 -15.859 1.00 80.31 345 ILE A N 1
ATOM 2737 C CA . ILE A 1 345 ? -3.833 -12.283 -15.028 1.00 80.31 345 ILE A CA 1
ATOM 2738 C C . ILE A 1 345 ? -5.135 -11.749 -15.622 1.00 80.31 345 ILE A C 1
ATOM 2740 O O . ILE A 1 345 ? -6.067 -12.516 -15.828 1.00 80.31 345 ILE A O 1
ATOM 2744 N N . VAL A 1 346 ? -5.170 -10.452 -15.941 1.00 81.12 346 VAL A N 1
ATOM 2745 C CA . VAL A 1 346 ? -6.373 -9.750 -16.411 1.00 81.12 346 VAL A CA 1
ATOM 2746 C C . VAL A 1 346 ? -6.880 -10.302 -17.749 1.00 81.12 346 VAL A C 1
ATOM 2748 O O . VAL A 1 346 ? -8.083 -10.400 -17.950 1.00 81.12 346 VAL A O 1
ATOM 2751 N N . LYS A 1 347 ? -5.990 -10.787 -18.627 1.00 80.75 347 LYS A N 1
ATOM 2752 C CA . LYS A 1 347 ? -6.381 -11.432 -19.895 1.00 80.75 347 LYS A CA 1
ATOM 2753 C C . LYS A 1 347 ? -7.241 -12.689 -19.737 1.00 80.75 347 LYS A C 1
ATOM 2755 O O . LYS A 1 347 ? -7.870 -13.111 -20.699 1.00 80.75 347 LYS A O 1
ATOM 2760 N N . ASP A 1 348 ? -7.189 -13.327 -18.566 1.00 83.44 348 ASP A N 1
ATOM 2761 C CA . ASP A 1 348 ? -7.976 -14.526 -18.281 1.00 83.44 348 ASP A CA 1
ATOM 2762 C C . ASP A 1 348 ? -9.393 -14.153 -17.797 1.00 83.44 348 ASP A C 1
ATOM 2764 O O . ASP A 1 348 ? -10.199 -15.043 -17.525 1.00 83.44 348 ASP A O 1
ATOM 2768 N N . HIS A 1 349 ? -9.702 -12.854 -17.665 1.00 82.06 349 HIS A N 1
ATOM 2769 C CA . HIS A 1 349 ? -11.036 -12.372 -17.335 1.00 82.06 349 HIS A CA 1
ATOM 2770 C C . HIS A 1 349 ? -12.010 -12.652 -18.495 1.00 82.06 349 HIS A C 1
ATOM 2772 O O . HIS A 1 349 ? -11.662 -12.376 -19.648 1.00 82.06 349 HIS A O 1
ATOM 2778 N N . PRO A 1 350 ? -13.234 -13.155 -18.235 1.00 80.81 350 PRO A N 1
ATOM 2779 C CA . PRO A 1 350 ? -14.198 -13.481 -19.292 1.00 80.81 350 PRO A CA 1
ATOM 2780 C C . PRO A 1 350 ? -14.530 -12.302 -20.214 1.00 80.81 350 PRO A C 1
ATOM 2782 O O . PRO A 1 350 ? -14.777 -12.495 -21.403 1.00 80.81 350 PRO A O 1
ATOM 2785 N N . GLU A 1 351 ? -14.493 -11.086 -19.673 1.00 76.25 351 GLU A N 1
ATOM 2786 C CA . GLU A 1 351 ? -14.853 -9.851 -20.376 1.00 76.25 351 GLU A CA 1
ATOM 2787 C C . GLU A 1 351 ? -13.633 -9.066 -20.884 1.00 76.25 351 GLU A C 1
ATOM 2789 O O . GLU A 1 351 ? -13.765 -7.923 -21.299 1.00 76.25 351 GLU A O 1
ATOM 2794 N N . PHE A 1 352 ? -12.433 -9.663 -20.895 1.00 71.69 352 PHE A N 1
ATOM 2795 C CA . PHE A 1 352 ? -11.187 -8.958 -21.236 1.00 71.69 352 PHE A CA 1
ATOM 2796 C C . PHE A 1 352 ? -11.200 -8.236 -22.597 1.00 71.69 352 PHE A C 1
ATOM 2798 O O . PHE A 1 352 ? -10.576 -7.190 -22.759 1.00 71.69 352 PHE A O 1
ATOM 2805 N N . HIS A 1 353 ? -11.877 -8.818 -23.589 1.00 67.62 353 HIS A N 1
ATOM 2806 C CA . HIS A 1 353 ? -11.962 -8.285 -24.953 1.00 67.62 353 HIS A CA 1
ATOM 2807 C C . HIS A 1 353 ? -13.219 -7.447 -25.208 1.00 67.62 353 HIS A C 1
ATOM 2809 O O . HIS A 1 353 ? -13.443 -7.025 -26.343 1.00 67.62 353 HIS A O 1
ATOM 2815 N N . LEU A 1 354 ? -14.060 -7.250 -24.194 1.00 66.56 354 LEU A N 1
ATOM 2816 C CA . LEU A 1 354 ? -15.215 -6.375 -24.301 1.00 66.56 354 LEU A CA 1
ATOM 2817 C C . LEU A 1 354 ? -14.754 -4.950 -24.001 1.00 66.56 354 LEU A C 1
ATOM 2819 O O . LEU A 1 354 ? -14.032 -4.714 -23.035 1.00 66.56 354 LEU A O 1
ATOM 2823 N N . SER A 1 355 ? -15.152 -4.001 -24.844 1.00 60.16 355 SER A N 1
ATOM 2824 C CA . SER A 1 355 ? -14.941 -2.588 -24.550 1.00 60.16 355 SER A CA 1
ATOM 2825 C C . SER A 1 355 ? -15.738 -2.234 -23.297 1.00 60.16 355 SER A C 1
ATOM 2827 O O . SER A 1 355 ? -16.966 -2.342 -23.308 1.00 60.16 355 SER A O 1
ATOM 2829 N N . SER A 1 356 ? -15.054 -1.817 -22.233 1.00 65.12 356 SER A N 1
ATOM 2830 C CA . SER A 1 356 ? -15.725 -1.213 -21.084 1.00 65.12 356 SER A CA 1
ATOM 2831 C C . SER A 1 356 ? -16.299 0.138 -21.511 1.00 65.12 356 SER A C 1
ATOM 2833 O O . SER A 1 356 ? -15.571 0.977 -22.039 1.00 65.12 356 SER A O 1
ATOM 2835 N N . GLU A 1 357 ? -17.600 0.346 -21.297 1.00 65.62 357 GLU A N 1
ATOM 2836 C CA . GLU A 1 357 ? -18.237 1.651 -21.524 1.00 65.62 357 GLU A CA 1
ATOM 2837 C C . GLU A 1 357 ? -17.733 2.702 -20.522 1.00 65.62 357 GLU A C 1
ATOM 2839 O O . GLU A 1 357 ? -17.702 3.884 -20.841 1.00 65.62 357 GLU A O 1
ATOM 2844 N N . GLU A 1 358 ? -17.310 2.279 -19.322 1.00 70.75 358 GLU A N 1
ATOM 2845 C CA . GLU A 1 358 ? -16.801 3.185 -18.285 1.00 70.75 358 GLU A CA 1
ATOM 2846 C C . GLU A 1 358 ? -15.358 3.616 -18.577 1.00 70.75 358 GLU A C 1
ATOM 2848 O O . GLU A 1 358 ? -15.029 4.792 -18.452 1.00 70.75 358 GLU A O 1
ATOM 2853 N N . ILE A 1 359 ? -14.498 2.685 -19.001 1.00 70.56 359 ILE A N 1
ATOM 2854 C CA . ILE A 1 359 ? -13.097 2.973 -19.323 1.00 70.56 359 ILE A CA 1
ATOM 2855 C C . ILE A 1 359 ? -12.976 3.197 -20.839 1.00 70.56 359 ILE A C 1
ATOM 2857 O O . ILE A 1 359 ? -12.494 2.335 -21.582 1.00 70.56 359 ILE A O 1
ATOM 2861 N N . GLU A 1 360 ? -13.433 4.360 -21.307 1.00 59.41 360 GLU A N 1
ATOM 2862 C CA . GLU A 1 360 ? -13.404 4.721 -22.730 1.00 59.41 360 GLU A CA 1
ATOM 2863 C C . GLU A 1 360 ? -11.999 4.551 -23.342 1.00 59.41 360 GLU A C 1
ATOM 2865 O O . GLU A 1 360 ? -10.980 4.912 -22.746 1.00 59.41 360 GLU A O 1
ATOM 2870 N N . GLY A 1 361 ? -11.941 3.971 -24.547 1.00 59.06 361 GLY A N 1
ATOM 2871 C CA . GLY A 1 361 ? -10.694 3.762 -25.293 1.00 59.06 361 GLY A CA 1
ATOM 2872 C C . GLY A 1 361 ? -9.788 2.635 -24.776 1.00 59.06 361 GLY A C 1
ATOM 2873 O O . GLY A 1 361 ? -8.687 2.471 -25.302 1.00 59.06 361 GLY A O 1
ATOM 2874 N N . SER A 1 362 ? -10.221 1.849 -23.781 1.00 61.09 362 SER A N 1
ATOM 2875 C CA . SER A 1 362 ? -9.399 0.791 -23.176 1.00 61.09 362 SER A CA 1
ATOM 2876 C C . SER A 1 362 ? -9.584 -0.591 -23.811 1.00 61.09 362 SER A C 1
ATOM 2878 O O . SER A 1 362 ? -10.146 -1.518 -23.225 1.00 61.09 362 SER A O 1
ATOM 2880 N N . ASP A 1 363 ? -9.024 -0.787 -25.002 1.00 64.81 363 ASP A N 1
ATOM 2881 C CA . ASP A 1 363 ? -8.824 -2.152 -25.494 1.00 64.81 363 ASP A CA 1
ATOM 2882 C C . ASP A 1 363 ? -7.897 -2.907 -24.519 1.00 64.81 363 ASP A C 1
ATOM 2884 O O . ASP A 1 363 ? -6.713 -2.593 -24.376 1.00 64.81 363 ASP A O 1
ATOM 2888 N N . GLY A 1 364 ? -8.444 -3.906 -23.820 1.00 70.44 364 GLY A N 1
ATOM 2889 C CA . GLY A 1 364 ? -7.696 -4.745 -22.883 1.00 70.44 364 GLY A CA 1
ATOM 2890 C C . GLY A 1 364 ? -7.331 -4.076 -21.553 1.00 70.44 364 GLY A C 1
ATOM 2891 O O . GLY A 1 364 ? -6.283 -4.416 -20.999 1.00 70.44 364 GLY A O 1
ATOM 2892 N N . PHE A 1 365 ? -8.173 -3.168 -21.034 1.00 83.06 365 PHE A N 1
ATOM 2893 C CA . PHE A 1 365 ? -8.004 -2.530 -19.714 1.00 83.06 365 PHE A CA 1
ATOM 2894 C C . PHE A 1 365 ? -6.708 -1.708 -19.602 1.00 83.06 365 PHE A C 1
ATOM 2896 O O . PHE A 1 365 ? -5.958 -1.801 -18.626 1.00 83.06 365 PHE A O 1
ATOM 2903 N N . MET A 1 366 ? -6.420 -0.897 -20.624 1.00 85.56 366 MET A N 1
ATOM 2904 C CA . MET A 1 366 ? -5.219 -0.064 -20.696 1.00 85.56 366 MET A CA 1
ATOM 2905 C C . MET A 1 366 ? -5.515 1.357 -21.174 1.00 85.56 366 MET A C 1
ATOM 2907 O O . MET A 1 366 ? -6.377 1.560 -22.021 1.00 85.56 366 MET A O 1
ATOM 2911 N N . TRP A 1 367 ? -4.732 2.321 -20.690 1.00 88.50 367 TRP A N 1
ATOM 2912 C CA . TRP A 1 367 ? -4.687 3.687 -21.221 1.00 88.50 367 TRP A CA 1
ATOM 2913 C C . TRP A 1 367 ? -3.273 4.065 -21.642 1.00 88.50 367 TRP A C 1
ATOM 2915 O O . TRP A 1 367 ? -2.285 3.606 -21.063 1.00 88.50 367 TRP A O 1
ATOM 2925 N N . PHE A 1 368 ? -3.165 4.949 -22.629 1.00 88.88 368 PHE A N 1
ATOM 2926 C CA . PHE A 1 368 ? -1.903 5.619 -22.921 1.00 88.88 368 PHE A CA 1
ATOM 2927 C C . PHE A 1 368 ? -1.781 6.903 -22.097 1.00 88.88 368 PHE A C 1
ATOM 2929 O O . PHE A 1 368 ? -2.763 7.412 -21.561 1.00 88.88 368 PHE A O 1
ATOM 2936 N N . LEU A 1 369 ? -0.567 7.460 -22.032 1.00 87.56 369 LEU A N 1
ATOM 2937 C CA . LEU A 1 369 ? -0.289 8.674 -21.259 1.00 87.56 369 LEU A CA 1
ATOM 2938 C C . LEU A 1 369 ? -1.293 9.814 -21.528 1.00 87.56 369 LEU A C 1
ATOM 2940 O O . LEU A 1 369 ? -1.765 10.439 -20.586 1.00 87.56 369 LEU A O 1
ATOM 2944 N N . HIS A 1 370 ? -1.652 10.060 -22.789 1.00 83.81 370 HIS A N 1
ATOM 2945 C CA . HIS A 1 370 ? -2.560 11.154 -23.143 1.00 83.81 370 HIS A CA 1
ATOM 2946 C C . HIS A 1 370 ? -3.975 10.997 -22.553 1.00 83.81 370 HIS A C 1
ATOM 2948 O O . HIS A 1 370 ? -4.571 11.990 -22.139 1.00 83.81 370 HIS A O 1
ATOM 2954 N N . ASP A 1 371 ? -4.498 9.772 -22.454 1.00 85.75 371 ASP A N 1
ATOM 2955 C CA . ASP A 1 371 ? -5.796 9.503 -21.824 1.00 85.75 371 ASP A CA 1
ATOM 2956 C C . ASP A 1 371 ? -5.734 9.765 -20.321 1.00 85.75 371 ASP A C 1
ATOM 2958 O O . ASP A 1 371 ? -6.610 10.418 -19.754 1.00 85.75 371 ASP A O 1
ATOM 2962 N N . PHE A 1 372 ? -4.636 9.346 -19.691 1.00 87.19 372 PHE A N 1
ATOM 2963 C CA . PHE A 1 372 ? -4.406 9.588 -18.274 1.00 87.19 372 PHE A CA 1
ATOM 2964 C C . PHE A 1 372 ? -4.231 11.078 -17.955 1.00 87.19 372 PHE A C 1
ATOM 2966 O O . PHE A 1 372 ? -4.838 11.572 -17.010 1.00 87.19 372 PHE A O 1
ATOM 2973 N N . GLN A 1 373 ? -3.475 11.826 -18.763 1.00 84.31 373 GLN A N 1
ATOM 2974 C CA . GLN A 1 373 ? -3.325 13.275 -18.591 1.00 84.31 373 GLN A CA 1
ATOM 2975 C C . GLN A 1 373 ? -4.655 14.013 -18.771 1.00 84.31 373 GLN A C 1
ATOM 2977 O O . GLN A 1 373 ? -4.961 14.917 -17.995 1.00 84.31 373 GLN A O 1
ATOM 2982 N N . ARG A 1 374 ? -5.475 13.602 -19.749 1.00 81.12 374 ARG A N 1
ATOM 2983 C CA . ARG A 1 374 ? -6.832 14.135 -19.925 1.00 81.12 374 ARG A CA 1
ATOM 2984 C C . ARG A 1 374 ? -7.684 13.888 -18.680 1.00 81.12 374 ARG A C 1
ATOM 2986 O O . ARG A 1 374 ? -8.335 14.815 -18.203 1.00 81.12 374 ARG A O 1
ATOM 2993 N N . HIS A 1 375 ? -7.631 12.676 -18.125 1.00 84.31 375 HIS A N 1
ATOM 2994 C CA . HIS A 1 375 ? -8.340 12.332 -16.894 1.00 84.31 375 HIS A CA 1
ATOM 2995 C C . HIS A 1 375 ? -7.879 13.189 -15.704 1.00 84.31 375 HIS A C 1
ATOM 2997 O O . HIS A 1 375 ? -8.710 13.828 -15.060 1.00 84.31 375 HIS A O 1
ATOM 3003 N N . LEU A 1 376 ? -6.567 13.271 -15.451 1.00 82.88 376 LEU A N 1
ATOM 3004 C CA . LEU A 1 376 ? -6.001 14.083 -14.367 1.00 82.88 376 LEU A CA 1
ATOM 3005 C C . LEU A 1 376 ? -6.395 15.559 -14.487 1.00 82.88 376 LEU A C 1
ATOM 3007 O O . LEU A 1 376 ? -6.762 16.179 -13.494 1.00 82.88 376 LEU A O 1
ATOM 3011 N N . HIS A 1 377 ? -6.364 16.110 -15.701 1.00 78.88 377 HIS A N 1
ATOM 3012 C CA . HIS A 1 377 ? -6.780 17.485 -15.940 1.00 78.88 377 HIS A CA 1
ATOM 3013 C C . HIS A 1 377 ? -8.269 17.692 -15.637 1.00 78.88 377 HIS A C 1
ATOM 3015 O O . HIS A 1 377 ? -8.620 18.612 -14.901 1.00 78.88 377 HIS A O 1
ATOM 3021 N N . SER A 1 378 ? -9.136 16.808 -16.143 1.00 78.12 378 SER A N 1
ATOM 3022 C CA . SER A 1 378 ? -10.586 16.890 -15.914 1.00 78.12 378 SER A CA 1
ATOM 3023 C C . SER A 1 378 ? -10.974 16.768 -14.437 1.00 78.12 378 SER A C 1
ATOM 3025 O O . SER A 1 378 ? -11.982 17.323 -14.016 1.00 78.12 378 SER A O 1
ATOM 3027 N N . ALA A 1 379 ? -10.158 16.076 -13.635 1.00 77.50 379 ALA A N 1
ATOM 3028 C CA . ALA A 1 379 ? -10.381 15.936 -12.201 1.00 77.50 379 ALA A CA 1
ATOM 3029 C C . ALA A 1 379 ? -10.053 17.214 -11.406 1.00 77.50 379 ALA A C 1
ATOM 3031 O O . ALA A 1 379 ? -10.509 17.349 -10.273 1.00 77.50 379 ALA A O 1
ATOM 3032 N N . CYS A 1 380 ? -9.262 18.135 -11.969 1.00 70.12 380 CYS A N 1
ATOM 3033 C CA . CYS A 1 380 ? -8.754 19.315 -11.261 1.00 70.12 380 CYS A CA 1
ATOM 3034 C C . CYS A 1 380 ? -9.142 20.652 -11.909 1.00 70.12 380 CYS A C 1
ATOM 3036 O O . CYS A 1 380 ? -9.028 21.691 -11.264 1.00 70.12 380 CYS A O 1
ATOM 3038 N N . CYS A 1 381 ? -9.601 20.656 -13.162 1.00 69.44 381 CYS A N 1
ATOM 3039 C CA . CYS A 1 381 ? -10.041 21.857 -13.862 1.00 69.44 381 CYS A CA 1
ATOM 3040 C C . CYS A 1 381 ? -11.554 21.827 -14.099 1.00 69.44 381 CYS A C 1
ATOM 3042 O O . CYS A 1 381 ? -12.077 20.906 -14.716 1.00 69.44 381 CYS A O 1
ATOM 3044 N N . THR A 1 382 ? -12.253 22.863 -13.637 1.00 65.81 382 THR A N 1
ATOM 3045 C CA . THR A 1 382 ? -13.710 23.021 -13.792 1.00 65.81 382 THR A CA 1
ATOM 3046 C C . THR A 1 382 ? -14.104 23.857 -15.012 1.00 65.81 382 THR A C 1
ATOM 3048 O O . THR A 1 382 ? -15.291 24.059 -15.262 1.00 65.81 382 THR A O 1
ATOM 3051 N N . ASN A 1 383 ? -13.131 24.373 -15.771 1.00 66.06 383 ASN A N 1
ATOM 3052 C CA . ASN A 1 383 ? -13.400 25.186 -16.951 1.00 66.06 383 ASN A CA 1
ATOM 3053 C C . ASN A 1 383 ? -13.699 24.291 -18.162 1.00 66.06 383 ASN A C 1
ATOM 3055 O O . ASN A 1 383 ? -12.787 23.722 -18.753 1.00 66.06 383 ASN A O 1
ATOM 3059 N N . GLU A 1 384 ? -14.966 24.223 -18.572 1.00 58.81 384 GLU A N 1
ATOM 3060 C CA . GLU A 1 384 ? -15.413 23.443 -19.737 1.00 58.81 384 GLU A CA 1
ATOM 3061 C C . GLU A 1 384 ? -14.768 23.896 -21.064 1.00 58.81 384 GLU A C 1
ATOM 3063 O O . GLU A 1 384 ? -14.697 23.115 -22.013 1.00 58.81 384 GLU A O 1
ATOM 3068 N N . ALA A 1 385 ? -14.256 25.133 -21.141 1.00 55.66 385 ALA A N 1
ATOM 3069 C CA . ALA A 1 385 ? -13.521 25.633 -22.305 1.00 55.66 385 ALA A CA 1
ATOM 3070 C C . ALA A 1 385 ? -12.063 25.136 -22.359 1.00 55.66 385 ALA A C 1
ATOM 3072 O O . ALA A 1 385 ? -11.434 25.180 -23.419 1.00 55.66 385 ALA A O 1
ATOM 3073 N N . HIS A 1 386 ? -11.515 24.641 -21.243 1.00 58.22 386 HIS A N 1
ATOM 3074 C CA . HIS A 1 386 ? -10.208 23.995 -21.212 1.00 58.22 386 HIS A CA 1
ATOM 3075 C C . HIS A 1 386 ? -10.344 22.541 -21.686 1.00 58.22 386 HIS A C 1
ATOM 3077 O O . HIS A 1 386 ? -10.441 21.595 -20.912 1.00 58.22 386 HIS A O 1
ATOM 3083 N N . SER A 1 387 ? -10.322 22.347 -23.003 1.00 54.69 387 SER A N 1
ATOM 3084 C CA . SER A 1 387 ? -9.806 21.086 -23.552 1.00 54.69 387 SER A CA 1
ATOM 3085 C C . SER A 1 387 ? -8.296 21.077 -23.349 1.00 54.69 387 SER A C 1
ATOM 3087 O O . SER A 1 387 ? -7.725 22.147 -23.392 1.00 54.69 387 SER A O 1
ATOM 3089 N N . THR A 1 388 ? -7.641 19.934 -23.139 1.00 54.41 388 THR A N 1
ATOM 3090 C CA . THR A 1 388 ? -6.178 19.807 -22.956 1.00 54.41 388 THR A CA 1
ATOM 3091 C C . THR A 1 388 ? -5.414 19.989 -24.289 1.00 54.41 388 THR A C 1
ATOM 3093 O O . THR A 1 388 ? -5.097 18.981 -24.935 1.00 54.41 388 THR A O 1
ATOM 3096 N N . PRO A 1 389 ? -5.096 21.210 -24.774 1.00 47.31 389 PRO A N 1
ATOM 3097 C CA . PRO A 1 389 ? -4.596 21.444 -26.129 1.00 47.31 389 PRO A CA 1
ATOM 3098 C C . PRO A 1 389 ? -3.080 21.197 -26.208 1.00 47.31 389 PRO A C 1
ATOM 3100 O O . PRO A 1 389 ? -2.513 21.121 -27.294 1.00 47.31 389 PRO A O 1
ATOM 3103 N N . TRP A 1 390 ? -2.416 21.034 -25.055 1.00 55.16 390 TRP A N 1
ATOM 3104 C CA . TRP A 1 390 ? -0.998 20.692 -24.925 1.00 55.16 390 TRP A CA 1
ATOM 3105 C C . TRP A 1 390 ? -0.705 19.194 -25.137 1.00 55.16 390 TRP A C 1
ATOM 3107 O O . TRP A 1 390 ? 0.462 18.809 -25.199 1.00 55.16 390 TRP A O 1
ATOM 3117 N N . LEU A 1 391 ? -1.720 18.334 -25.325 1.00 52.00 391 LEU A N 1
ATOM 3118 C CA . LEU A 1 391 ? -1.561 16.886 -25.557 1.00 52.00 391 LEU A CA 1
ATOM 3119 C C . LEU A 1 391 ? -1.186 16.506 -27.019 1.00 52.00 391 LEU A C 1
ATOM 3121 O O . LEU A 1 391 ? -1.680 15.503 -27.527 1.00 52.00 391 LEU A O 1
ATOM 3125 N N . GLN A 1 392 ? -0.224 17.241 -27.623 1.00 49.72 392 GLN A N 1
ATOM 3126 C CA . GLN A 1 392 ? 0.422 17.162 -28.975 1.00 49.72 392 GLN A CA 1
ATOM 3127 C C . GLN A 1 392 ? 0.039 18.328 -29.926 1.00 49.72 392 GLN A C 1
ATOM 3129 O O . GLN A 1 392 ? -1.034 18.890 -29.756 1.00 49.72 392 GLN A O 1
ATOM 3134 N N . PRO A 1 393 ? 0.903 18.765 -30.887 1.00 42.56 393 PRO A N 1
ATOM 3135 C CA . PRO A 1 393 ? 0.910 20.145 -31.376 1.00 42.56 393 PRO A CA 1
ATOM 3136 C C . PRO A 1 393 ? -0.286 20.436 -32.284 1.00 42.56 393 PRO A C 1
ATOM 3138 O O . PRO A 1 393 ? -0.203 20.352 -33.508 1.00 42.56 393 PRO A O 1
ATOM 3141 N N . THR A 1 394 ? -1.404 20.819 -31.688 1.00 40.34 394 THR A N 1
ATOM 3142 C CA . THR A 1 394 ? -2.502 21.472 -32.388 1.00 40.34 394 THR A CA 1
ATOM 3143 C C . THR A 1 394 ? -2.401 22.955 -32.085 1.00 40.34 394 THR A C 1
ATOM 3145 O O . THR A 1 394 ? -2.655 23.390 -30.968 1.00 40.34 394 THR A O 1
ATOM 3148 N N . GLY A 1 395 ? -1.931 23.712 -33.080 1.00 43.03 395 GLY A N 1
ATOM 3149 C CA . GLY A 1 395 ? -1.652 25.145 -33.004 1.00 43.03 395 GLY A CA 1
ATOM 3150 C C . GLY A 1 395 ? -2.904 26.007 -32.890 1.00 43.03 395 GLY A C 1
ATOM 3151 O O . GLY A 1 395 ? -3.220 26.748 -33.816 1.00 43.03 395 GLY A O 1
ATOM 3152 N N . LEU A 1 396 ? -3.590 25.919 -31.757 1.00 37.03 396 LEU A N 1
ATOM 3153 C CA . LEU A 1 396 ? -4.636 26.845 -31.352 1.00 37.03 396 LEU A CA 1
ATOM 3154 C C . LEU A 1 396 ? -4.417 27.174 -29.875 1.00 37.03 396 LEU A C 1
ATOM 3156 O O . LEU A 1 396 ? -4.708 26.372 -28.992 1.00 37.03 396 LEU A O 1
ATOM 3160 N N . ASP A 1 397 ? -3.822 28.345 -29.661 1.00 37.06 397 ASP A N 1
ATOM 3161 C CA . ASP A 1 397 ? -3.706 29.010 -28.368 1.00 37.06 397 ASP A CA 1
ATOM 3162 C C . ASP A 1 397 ? -5.044 29.685 -28.030 1.00 37.06 397 ASP A C 1
ATOM 3164 O O . ASP A 1 397 ? -5.784 30.123 -28.917 1.00 37.06 397 ASP A O 1
ATOM 3168 N N . CYS A 1 398 ? -5.360 29.739 -26.746 1.00 37.53 398 CYS A N 1
ATOM 3169 C CA . CYS A 1 398 ? -6.576 30.312 -26.191 1.00 37.53 398 CYS A CA 1
ATOM 3170 C C . CYS A 1 398 ? -6.592 31.840 -26.379 1.00 37.53 398 CYS A C 1
ATOM 3172 O O . CYS A 1 398 ? -5.950 32.579 -25.639 1.00 37.53 398 CYS A O 1
ATOM 3174 N N . GLY A 1 399 ? -7.360 32.315 -27.363 1.00 36.19 399 GLY A N 1
ATOM 3175 C CA . GLY A 1 399 ? -7.841 33.694 -27.433 1.00 36.19 399 GLY A CA 1
ATOM 3176 C C . GLY A 1 399 ? -9.276 33.770 -26.915 1.00 36.19 399 GLY A C 1
ATOM 3177 O O . GLY A 1 399 ? -10.127 32.993 -27.343 1.00 36.19 399 GLY A O 1
ATOM 3178 N N . GLU A 1 400 ? -9.543 34.694 -25.997 1.00 39.78 400 GLU A N 1
ATOM 3179 C CA . GLU A 1 400 ? -10.901 35.076 -25.610 1.00 39.78 400 GLU A CA 1
ATOM 3180 C C . GLU A 1 400 ? -11.645 35.639 -26.836 1.00 39.78 400 GLU A C 1
ATOM 3182 O O . GLU A 1 400 ? -11.304 36.712 -27.331 1.00 39.78 400 GLU A O 1
ATOM 3187 N N . GLU A 1 401 ? -12.691 34.963 -27.309 1.00 43.78 401 GLU A N 1
ATOM 3188 C CA . GLU A 1 401 ? -13.776 35.631 -28.036 1.00 43.78 401 GLU A CA 1
ATOM 3189 C C . GLU A 1 401 ? -14.997 35.705 -27.116 1.00 43.78 401 GLU A C 1
ATOM 3191 O O . GLU A 1 401 ? -15.912 34.887 -27.167 1.00 43.78 401 GLU A O 1
ATOM 3196 N N . GLY A 1 402 ? -14.970 36.697 -26.225 1.00 37.00 402 GLY A N 1
ATOM 3197 C CA . GLY A 1 402 ? -16.156 37.232 -25.570 1.00 37.00 402 GLY A CA 1
ATOM 3198 C C . GLY A 1 402 ? -16.574 38.523 -26.271 1.00 37.00 402 GLY A C 1
ATOM 3199 O O . GLY A 1 402 ? -15.785 39.459 -26.350 1.00 37.00 402 GLY A O 1
ATOM 3200 N N . ASP A 1 403 ? -17.795 38.521 -26.805 1.00 36.16 403 ASP A N 1
ATOM 3201 C CA . ASP A 1 403 ? -18.572 39.626 -27.384 1.00 36.16 403 ASP A CA 1
ATOM 3202 C C . ASP A 1 403 ? -17.983 41.045 -27.274 1.00 36.16 403 ASP A C 1
ATOM 3204 O O . ASP A 1 403 ? -17.838 41.616 -26.194 1.00 36.16 403 ASP A O 1
ATOM 3208 N N . SER A 1 404 ? -17.771 41.679 -28.429 1.00 29.48 404 SER A N 1
ATOM 3209 C CA . SER A 1 404 ? -17.569 43.127 -28.516 1.00 29.48 404 SER A CA 1
ATOM 3210 C C . SER A 1 404 ? -18.915 43.863 -28.441 1.00 29.48 404 SER A C 1
ATOM 3212 O O . SER A 1 404 ? -19.702 43.742 -29.381 1.00 29.48 404 SER A O 1
ATOM 3214 N N . PRO A 1 405 ? -19.186 44.728 -27.443 1.00 36.94 405 PRO A N 1
ATOM 3215 C CA . PRO A 1 405 ? -19.978 45.915 -27.695 1.00 36.94 405 PRO A CA 1
ATOM 3216 C C . PRO A 1 405 ? -19.057 46.970 -28.318 1.00 36.94 405 PRO A C 1
ATOM 3218 O O . PRO A 1 405 ? -17.971 47.266 -27.820 1.00 36.94 405 PRO A O 1
ATOM 3221 N N . GLU A 1 406 ? -19.488 47.514 -29.450 1.00 38.00 406 GLU A N 1
ATOM 3222 C CA . GLU A 1 406 ? -18.779 48.550 -30.191 1.00 38.00 406 GLU A CA 1
ATOM 3223 C C . GLU A 1 406 ? -18.393 49.743 -29.298 1.00 38.00 406 GLU A C 1
ATOM 3225 O O . GLU A 1 406 ? -19.249 50.448 -28.763 1.00 38.00 406 GLU A O 1
ATOM 3230 N N . GLY A 1 407 ? -17.087 50.014 -29.224 1.00 44.38 407 GLY A N 1
ATOM 3231 C CA . GLY A 1 407 ? -16.546 51.335 -28.908 1.00 44.38 407 GLY A CA 1
ATOM 3232 C C . GLY A 1 407 ? -15.926 51.499 -27.522 1.00 44.38 407 GLY A C 1
ATOM 3233 O O . GLY A 1 407 ? -16.575 51.993 -26.608 1.00 44.38 407 GLY A O 1
ATOM 3234 N N . ALA A 1 408 ? -14.619 51.245 -27.407 1.00 31.89 408 ALA A N 1
ATOM 3235 C CA . ALA A 1 408 ? -13.742 52.006 -26.517 1.00 31.89 408 ALA A CA 1
ATOM 3236 C C . ALA A 1 408 ? -12.267 51.861 -26.927 1.00 31.89 408 ALA A C 1
ATOM 3238 O O . ALA A 1 408 ? -11.835 50.858 -27.486 1.00 31.89 408 ALA A O 1
ATOM 3239 N N . ASP A 1 409 ? -11.542 52.943 -26.685 1.00 33.03 409 ASP A N 1
ATOM 3240 C CA . ASP A 1 409 ? -10.236 53.327 -27.202 1.00 33.03 409 ASP A CA 1
ATOM 3241 C C . ASP A 1 409 ? -9.082 52.408 -26.752 1.00 33.03 409 ASP A C 1
ATOM 3243 O O . ASP A 1 409 ? -9.041 51.919 -25.623 1.00 33.03 409 ASP A O 1
ATOM 3247 N N . ARG A 1 410 ? -8.092 52.224 -27.633 1.00 41.38 410 ARG A N 1
ATOM 3248 C CA . ARG A 1 410 ? -6.815 51.584 -27.296 1.00 41.38 410 ARG A CA 1
ATOM 3249 C C . ARG A 1 410 ? -6.003 52.546 -26.431 1.00 41.38 410 ARG A C 1
ATOM 3251 O O . ARG A 1 410 ? -5.538 53.560 -26.957 1.00 41.38 410 ARG A O 1
ATOM 3258 N N . ARG A 1 411 ? -5.729 52.187 -25.170 1.00 35.25 411 ARG A N 1
ATOM 3259 C CA . ARG A 1 411 ? -4.453 52.498 -24.496 1.00 35.25 411 ARG A CA 1
ATOM 3260 C C . ARG A 1 411 ? -4.273 51.766 -23.158 1.00 35.25 411 ARG A C 1
ATOM 3262 O O . ARG A 1 411 ? -5.174 51.730 -22.334 1.00 35.25 411 ARG A O 1
ATOM 3269 N N . ASP A 1 412 ? -3.051 51.256 -23.006 1.00 34.31 412 ASP A N 1
ATOM 3270 C CA . ASP A 1 412 ? -2.330 50.897 -21.778 1.00 34.31 412 ASP A CA 1
ATOM 3271 C C . ASP A 1 412 ? -2.717 49.609 -21.022 1.00 34.31 412 ASP A C 1
ATOM 3273 O O . ASP A 1 412 ? -3.336 49.607 -19.967 1.00 34.31 412 ASP A O 1
ATOM 3277 N N . GLY A 1 413 ? -2.230 48.495 -21.582 1.00 40.41 413 GLY A N 1
ATOM 3278 C CA . GLY A 1 413 ? -1.440 47.461 -20.898 1.00 40.41 413 GLY A CA 1
ATOM 3279 C C . GLY A 1 413 ? -1.738 47.138 -19.433 1.00 40.41 413 GLY A C 1
ATOM 3280 O O . GLY A 1 413 ? -1.021 47.587 -18.544 1.00 40.41 413 GLY A O 1
ATOM 3281 N N . VAL A 1 414 ? -2.657 46.200 -19.213 1.00 31.67 414 VAL A N 1
ATOM 3282 C CA . VAL A 1 414 ? -2.597 45.273 -18.077 1.00 31.67 414 VAL A CA 1
ATOM 3283 C C . VAL A 1 414 ? -2.786 43.877 -18.657 1.00 31.67 414 VAL A C 1
ATOM 3285 O O . VAL A 1 414 ? -3.865 43.538 -19.133 1.00 31.67 414 VAL A O 1
ATOM 3288 N N . ALA A 1 415 ? -1.706 43.097 -18.702 1.00 34.88 415 ALA A N 1
ATOM 3289 C CA . ALA A 1 415 ? -1.771 41.692 -19.075 1.00 34.88 415 ALA A CA 1
ATOM 3290 C C . ALA A 1 415 ? -2.625 40.965 -18.028 1.00 34.88 415 ALA A C 1
ATOM 3292 O O . ALA A 1 415 ? -2.202 40.816 -16.882 1.00 34.88 415 ALA A O 1
ATOM 3293 N N . SER A 1 416 ? -3.836 40.563 -18.414 1.00 39.41 416 SER A N 1
ATOM 3294 C CA . SER A 1 416 ? -4.620 39.568 -17.686 1.00 39.41 416 SER A CA 1
ATOM 3295 C C . SER A 1 416 ? -3.770 38.300 -17.603 1.00 39.41 416 SER A C 1
ATOM 3297 O O . SER A 1 416 ? -3.514 37.645 -18.612 1.00 39.41 416 SER A O 1
ATOM 3299 N N . SER A 1 417 ? -3.216 38.012 -16.428 1.00 42.62 417 SER A N 1
ATOM 3300 C CA . SER A 1 417 ? -2.396 36.831 -16.190 1.00 42.62 417 SER A CA 1
ATOM 3301 C C . SER A 1 417 ? -3.306 35.607 -16.075 1.00 42.62 417 SER A C 1
ATOM 3303 O O . SER A 1 417 ? -3.643 35.189 -14.968 1.00 42.62 417 SER A O 1
ATOM 3305 N N . SER A 1 418 ? -3.734 35.039 -17.201 1.00 52.38 418 SER A N 1
ATOM 3306 C CA . SER A 1 418 ? -4.344 33.710 -17.216 1.00 52.38 418 SER A CA 1
ATOM 3307 C C . SER A 1 418 ? -3.259 32.689 -16.867 1.00 52.38 418 SER A C 1
ATOM 3309 O O . SER A 1 418 ? -2.400 32.375 -17.693 1.00 52.38 418 SER A O 1
ATOM 3311 N N . GLN A 1 419 ? -3.226 32.223 -15.617 1.00 54.28 419 GLN A N 1
ATOM 3312 C CA . GLN A 1 419 ? -2.310 31.152 -15.234 1.00 54.28 419 GLN A CA 1
ATOM 3313 C C . GLN A 1 419 ? -2.635 29.897 -16.062 1.00 54.28 419 GLN A C 1
ATOM 3315 O O . GLN A 1 419 ? -3.810 29.532 -16.160 1.00 54.28 419 GLN A O 1
ATOM 3320 N N . PRO A 1 420 ? -1.630 29.248 -16.679 1.00 62.62 420 PRO A N 1
ATOM 3321 C CA . PRO A 1 420 ? -1.850 27.999 -17.392 1.00 62.62 420 PRO A CA 1
ATOM 3322 C C . PRO A 1 420 ? -2.341 26.930 -16.415 1.00 62.62 420 PRO A C 1
ATOM 3324 O O . PRO A 1 420 ? -1.992 26.941 -15.233 1.00 62.62 420 PRO A O 1
ATOM 3327 N N . CYS A 1 421 ? -3.155 26.002 -16.911 1.00 66.69 421 CYS A N 1
ATOM 3328 C CA . CYS A 1 421 ? -3.573 24.867 -16.102 1.00 66.69 421 CYS A CA 1
ATOM 3329 C C . CYS A 1 421 ? -2.380 23.997 -15.719 1.00 66.69 421 CYS A C 1
ATOM 3331 O O . CYS A 1 421 ? -1.465 23.805 -16.517 1.00 66.69 421 CYS A O 1
ATOM 3333 N N . ILE A 1 422 ? -2.435 23.450 -14.508 1.00 72.38 422 ILE A N 1
ATOM 3334 C CA . ILE A 1 422 ? -1.423 22.533 -13.994 1.00 72.38 422 ILE A CA 1
ATOM 3335 C C . ILE A 1 422 ? -1.429 21.218 -14.785 1.00 72.38 422 ILE A C 1
ATOM 3337 O O . ILE A 1 422 ? -2.493 20.637 -15.027 1.00 72.38 422 ILE A O 1
ATOM 3341 N N . ASP A 1 423 ? -0.251 20.734 -15.177 1.00 78.00 423 ASP A N 1
ATOM 3342 C CA . ASP A 1 423 ? -0.079 19.398 -15.744 1.00 78.00 423 ASP A CA 1
ATOM 3343 C C . ASP A 1 423 ? 0.444 18.478 -14.643 1.00 78.00 423 ASP A C 1
ATOM 3345 O O . ASP A 1 423 ? 1.645 18.307 -14.466 1.00 78.00 423 ASP A O 1
ATOM 3349 N N . ILE A 1 424 ? -0.471 17.849 -13.900 1.00 82.12 424 ILE A N 1
ATOM 3350 C CA . ILE A 1 424 ? -0.129 16.968 -12.767 1.00 82.12 424 ILE A CA 1
ATOM 3351 C C . ILE A 1 424 ? 0.883 15.886 -13.166 1.00 82.12 424 ILE A C 1
ATOM 3353 O O . ILE A 1 424 ? 1.722 15.490 -12.352 1.00 82.12 424 ILE A O 1
ATOM 3357 N N . TRP A 1 425 ? 0.825 15.399 -14.409 1.00 86.06 425 TRP A N 1
ATOM 3358 C CA . TRP A 1 425 ? 1.794 14.421 -14.876 1.00 86.06 425 TRP A CA 1
ATOM 3359 C C . TRP A 1 425 ? 3.195 15.031 -14.951 1.00 86.06 425 TRP A C 1
ATOM 3361 O O . TRP A 1 425 ? 4.102 14.545 -14.277 1.00 86.06 425 TRP A O 1
ATOM 3371 N N . SER A 1 426 ? 3.362 16.091 -15.742 1.00 85.25 426 SER A N 1
ATOM 3372 C CA . SER A 1 426 ? 4.674 16.691 -16.014 1.00 85.25 426 SER A CA 1
ATOM 3373 C C . SER A 1 426 ? 5.242 17.445 -14.805 1.00 85.25 426 SER A C 1
ATOM 3375 O O . SER A 1 426 ? 6.447 17.401 -14.567 1.00 85.25 426 SER A O 1
ATOM 3377 N N . ASP A 1 427 ? 4.381 18.086 -14.014 1.00 81.69 427 ASP A N 1
ATOM 3378 C CA . ASP A 1 427 ? 4.770 18.957 -12.901 1.00 81.69 427 ASP A CA 1
ATOM 3379 C C . ASP A 1 427 ? 4.988 18.185 -11.586 1.00 81.69 427 ASP A C 1
ATOM 3381 O O . ASP A 1 427 ? 5.726 18.648 -10.711 1.00 81.69 427 ASP A O 1
ATOM 3385 N N . HIS A 1 428 ? 4.370 17.004 -11.421 1.00 82.31 428 HIS A N 1
ATOM 3386 C CA . HIS A 1 428 ? 4.408 16.262 -10.152 1.00 82.31 428 HIS A CA 1
ATOM 3387 C C . HIS A 1 428 ? 4.754 14.779 -10.268 1.00 82.31 428 HIS A C 1
ATOM 3389 O O . HIS A 1 428 ? 5.602 14.306 -9.509 1.00 82.31 428 HIS A O 1
ATOM 3395 N N . LEU A 1 429 ? 4.100 14.019 -11.151 1.00 88.38 429 LEU A N 1
ATOM 3396 C CA . LEU A 1 429 ? 4.287 12.562 -11.203 1.00 88.38 429 LEU A CA 1
ATOM 3397 C C . LEU A 1 429 ? 5.597 12.170 -11.889 1.00 88.38 429 LEU A C 1
ATOM 3399 O O . LEU A 1 429 ? 6.345 11.348 -11.366 1.00 88.38 429 LEU A O 1
ATOM 3403 N N . GLN A 1 430 ? 5.890 12.759 -13.046 1.00 90.44 430 GLN A N 1
ATOM 3404 C CA . GLN A 1 430 ? 7.069 12.417 -13.832 1.00 90.44 430 GLN A CA 1
ATOM 3405 C C . GLN A 1 430 ? 8.384 12.702 -13.082 1.00 90.44 430 GLN A C 1
ATOM 3407 O O . GLN A 1 430 ? 9.205 11.787 -13.024 1.00 90.44 430 GLN A O 1
ATOM 3412 N N . PRO A 1 431 ? 8.592 13.871 -12.440 1.00 90.06 431 PRO A N 1
ATOM 3413 C CA . PRO A 1 431 ? 9.823 14.126 -11.687 1.00 90.06 431 PRO A CA 1
ATOM 3414 C C . PRO A 1 431 ? 10.060 13.113 -10.557 1.00 90.06 431 PRO A C 1
ATOM 3416 O O . PRO A 1 431 ? 11.177 12.637 -10.379 1.00 90.06 431 PRO A O 1
ATOM 3419 N N . GLN A 1 432 ? 9.000 12.724 -9.838 1.00 88.44 432 GLN A N 1
ATOM 3420 C CA . GLN A 1 432 ? 9.079 11.709 -8.782 1.00 88.44 432 GLN A CA 1
ATOM 3421 C C . GLN A 1 432 ? 9.417 10.320 -9.341 1.00 88.44 432 GLN A C 1
ATOM 3423 O O . GLN A 1 432 ? 10.252 9.613 -8.784 1.00 88.44 432 GLN A O 1
ATOM 3428 N N . ILE A 1 433 ? 8.806 9.925 -10.465 1.00 91.56 433 ILE A N 1
ATOM 3429 C CA . ILE A 1 433 ? 9.134 8.671 -11.162 1.00 91.56 433 ILE A CA 1
ATOM 3430 C C . ILE A 1 433 ? 10.622 8.635 -11.532 1.00 91.56 433 ILE A C 1
ATOM 3432 O O . ILE A 1 433 ? 11.286 7.622 -11.311 1.00 91.56 433 ILE A O 1
ATOM 3436 N N . GLU A 1 434 ? 11.145 9.726 -12.094 1.00 92.19 434 GLU A N 1
ATOM 3437 C CA . GLU A 1 434 ? 12.550 9.838 -12.495 1.00 92.19 434 GLU A CA 1
ATOM 3438 C C . GLU A 1 434 ? 13.492 9.731 -11.286 1.00 92.19 434 GLU A C 1
ATOM 3440 O O . GLU A 1 434 ? 14.453 8.957 -11.332 1.00 92.19 434 GLU A O 1
ATOM 3445 N N . GLU A 1 435 ? 13.181 10.424 -10.186 1.00 89.50 435 GLU A N 1
ATOM 3446 C CA . GLU A 1 435 ? 13.928 10.352 -8.924 1.00 89.50 435 GLU A CA 1
ATOM 3447 C C . GLU A 1 435 ? 13.956 8.923 -8.364 1.00 89.50 435 GLU A C 1
ATOM 3449 O O . GLU A 1 435 ? 15.031 8.381 -8.104 1.00 89.50 435 GLU A O 1
ATOM 3454 N N . ILE A 1 436 ? 12.798 8.264 -8.268 1.00 89.69 436 ILE A N 1
ATOM 3455 C CA . ILE A 1 436 ? 12.689 6.892 -7.755 1.00 89.69 436 ILE A CA 1
ATOM 3456 C C . ILE A 1 436 ? 13.465 5.902 -8.637 1.00 89.69 436 ILE A C 1
ATOM 3458 O O . ILE A 1 436 ? 14.151 5.015 -8.121 1.00 89.69 436 ILE A O 1
ATOM 3462 N N . ILE A 1 437 ? 13.392 6.037 -9.968 1.00 92.06 437 ILE A N 1
ATOM 3463 C CA . ILE A 1 437 ? 14.158 5.190 -10.897 1.00 92.06 437 ILE A CA 1
ATOM 3464 C C . ILE A 1 437 ? 15.651 5.329 -10.612 1.00 92.06 437 ILE A C 1
ATOM 3466 O O . ILE A 1 437 ? 16.331 4.318 -10.432 1.00 92.06 437 ILE A O 1
ATOM 3470 N N . VAL A 1 438 ? 16.154 6.561 -10.539 1.00 90.12 438 VAL A N 1
ATOM 3471 C CA . VAL A 1 438 ? 17.574 6.830 -10.301 1.00 90.12 438 VAL A CA 1
ATOM 3472 C C . VAL A 1 438 ? 18.003 6.314 -8.926 1.00 90.12 438 VAL A C 1
ATOM 3474 O O . VAL A 1 438 ? 18.993 5.586 -8.852 1.00 90.12 438 VAL A O 1
ATOM 3477 N N . SER A 1 439 ? 17.238 6.587 -7.867 1.00 87.50 439 SER A N 1
ATOM 3478 C CA . SER A 1 439 ? 17.508 6.095 -6.508 1.00 87.50 439 SER A CA 1
ATOM 3479 C C . SER A 1 439 ? 17.547 4.563 -6.442 1.00 87.50 439 SER A C 1
ATOM 3481 O O . SER A 1 439 ? 18.483 3.988 -5.884 1.00 87.50 439 SER A O 1
ATOM 3483 N N . SER A 1 440 ? 16.599 3.880 -7.095 1.00 89.12 440 SER A N 1
ATOM 3484 C CA . SER A 1 440 ? 16.559 2.409 -7.151 1.00 89.12 440 SER A CA 1
ATOM 3485 C C . SER A 1 440 ? 17.682 1.779 -7.986 1.00 89.12 440 SER A C 1
ATOM 3487 O O . SER A 1 440 ? 18.042 0.626 -7.773 1.00 89.12 440 SER A O 1
ATOM 3489 N N . LEU A 1 441 ? 18.238 2.503 -8.962 1.00 90.62 441 LEU A N 1
ATOM 3490 C CA . LEU A 1 441 ? 19.405 2.040 -9.712 1.00 90.62 441 LEU A CA 1
ATOM 3491 C C . LEU A 1 441 ? 20.676 2.245 -8.888 1.00 90.62 441 LEU A C 1
ATOM 3493 O O . LEU A 1 441 ? 21.514 1.350 -8.828 1.00 90.62 441 LEU A O 1
ATOM 3497 N N . TRP A 1 442 ? 20.805 3.382 -8.206 1.00 87.56 442 TRP A N 1
ATOM 3498 C CA . TRP A 1 442 ? 21.946 3.643 -7.332 1.00 87.56 442 TRP A CA 1
ATOM 3499 C C . TRP A 1 442 ? 22.055 2.648 -6.179 1.00 87.56 442 TRP A C 1
ATOM 3501 O O . TRP A 1 442 ? 23.169 2.250 -5.850 1.00 87.56 442 TRP A O 1
ATOM 3511 N N . CYS A 1 443 ? 20.938 2.180 -5.610 1.00 85.94 443 CYS A N 1
ATOM 3512 C CA . CYS A 1 443 ? 20.995 1.229 -4.496 1.00 85.94 443 CYS A CA 1
ATOM 3513 C C . CYS A 1 443 ? 21.659 -0.111 -4.859 1.00 85.94 443 CYS A C 1
ATOM 3515 O O . CYS A 1 443 ? 22.205 -0.772 -3.983 1.00 85.94 443 CYS A O 1
ATOM 3517 N N . VAL A 1 444 ? 21.663 -0.497 -6.141 1.00 87.75 444 VAL A N 1
ATOM 3518 C CA . VAL A 1 444 ? 22.284 -1.745 -6.620 1.00 87.75 444 VAL A CA 1
ATOM 3519 C C . VAL A 1 444 ? 23.646 -1.529 -7.285 1.00 87.75 444 VAL A C 1
ATOM 3521 O O . VAL A 1 444 ? 24.241 -2.492 -7.771 1.00 87.75 444 VAL A O 1
ATOM 3524 N N . PHE A 1 445 ? 24.138 -0.288 -7.340 1.00 86.69 445 PHE A N 1
ATOM 3525 C CA . PHE A 1 445 ? 25.312 0.101 -8.126 1.00 86.69 445 PHE A CA 1
ATOM 3526 C C . PHE A 1 445 ? 26.542 -0.776 -7.844 1.00 86.69 445 PHE A C 1
ATOM 3528 O O . PHE A 1 445 ? 27.173 -1.267 -8.780 1.00 86.69 445 PHE A O 1
ATOM 3535 N N . ASP A 1 446 ? 26.830 -1.043 -6.567 1.00 84.81 446 ASP A N 1
ATOM 3536 C CA . ASP A 1 446 ? 27.983 -1.849 -6.140 1.00 84.81 446 ASP A CA 1
ATOM 3537 C C . ASP A 1 446 ? 27.802 -3.361 -6.371 1.00 84.81 446 ASP A C 1
ATOM 3539 O O . ASP A 1 446 ? 28.774 -4.121 -6.381 1.00 84.81 446 ASP A O 1
ATOM 3543 N N . ASN A 1 447 ? 26.561 -3.817 -6.569 1.00 88.38 447 ASN A N 1
ATOM 3544 C CA . ASN A 1 447 ? 26.216 -5.235 -6.683 1.00 88.38 447 ASN A CA 1
ATOM 3545 C C . ASN A 1 447 ? 26.000 -5.705 -8.129 1.00 88.38 447 ASN A C 1
ATOM 3547 O O . ASN A 1 447 ? 26.035 -6.913 -8.392 1.00 88.38 447 ASN A O 1
ATOM 3551 N N . ILE A 1 448 ? 25.813 -4.783 -9.077 1.00 87.94 448 ILE A N 1
ATOM 3552 C CA . ILE A 1 448 ? 25.665 -5.105 -10.499 1.00 87.94 448 ILE A CA 1
ATOM 3553 C C . ILE A 1 448 ? 27.030 -5.334 -11.158 1.00 87.94 448 ILE A C 1
ATOM 3555 O O . ILE A 1 448 ? 27.952 -4.527 -11.077 1.00 87.94 448 ILE A O 1
ATOM 3559 N N . GLU A 1 449 ? 27.151 -6.431 -11.909 1.00 87.94 449 GLU A N 1
ATOM 3560 C CA . GLU A 1 449 ? 28.347 -6.705 -12.707 1.00 87.94 449 GLU A CA 1
ATOM 3561 C C . GLU A 1 449 ? 28.229 -6.075 -14.098 1.00 87.94 449 GLU A C 1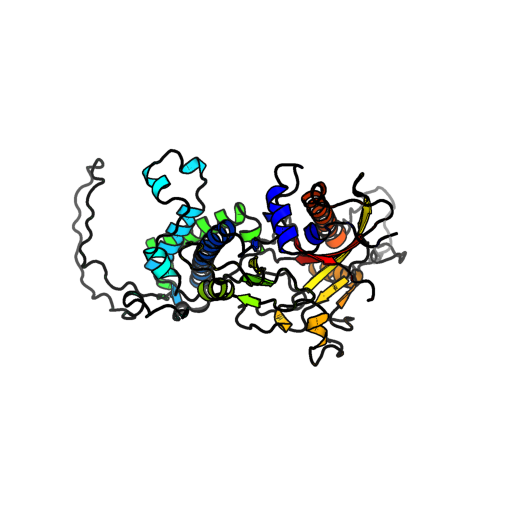
ATOM 3563 O O . GLU A 1 449 ? 27.574 -6.605 -15.011 1.00 87.94 449 GLU A O 1
ATOM 3568 N N . GLN A 1 450 ? 28.936 -4.964 -14.294 1.00 83.06 450 GLN A N 1
ATOM 3569 C CA . GLN A 1 450 ? 29.041 -4.320 -15.595 1.00 83.06 450 GLN A CA 1
ATOM 3570 C C . GLN A 1 450 ? 29.845 -5.177 -16.589 1.00 83.06 450 GLN A C 1
ATOM 3572 O O . GLN A 1 450 ? 30.938 -5.669 -16.305 1.00 83.06 450 GLN A O 1
ATOM 3577 N N . ARG A 1 451 ? 29.335 -5.306 -17.818 1.00 83.25 451 ARG A N 1
ATOM 3578 C CA . ARG A 1 451 ? 30.038 -5.943 -18.943 1.00 83.25 451 ARG A CA 1
ATOM 3579 C C . ARG A 1 451 ? 29.975 -5.035 -20.162 1.00 83.25 451 ARG A C 1
ATOM 3581 O O . ARG A 1 451 ? 28.882 -4.664 -20.588 1.00 83.25 451 ARG A O 1
ATOM 3588 N N . LYS A 1 452 ? 31.128 -4.703 -20.755 1.00 81.06 452 LYS A N 1
ATOM 3589 C CA . LYS A 1 452 ? 31.192 -3.852 -21.958 1.00 81.06 452 LYS A CA 1
ATOM 3590 C C . LYS A 1 452 ? 30.299 -4.404 -23.074 1.00 81.06 452 LYS A C 1
ATOM 3592 O O . LYS A 1 452 ? 30.330 -5.597 -23.370 1.00 81.06 452 LYS A O 1
ATOM 3597 N N . GLY A 1 453 ? 29.532 -3.519 -23.710 1.00 83.44 453 GLY A N 1
ATOM 3598 C CA . GLY A 1 453 ? 28.582 -3.894 -24.759 1.00 83.44 453 GLY A CA 1
ATOM 3599 C C . GLY A 1 453 ? 27.330 -4.605 -24.237 1.00 83.44 453 GLY A C 1
ATOM 3600 O O . GLY A 1 453 ? 26.748 -5.402 -24.979 1.00 83.44 453 GLY A O 1
ATOM 3601 N N . SER A 1 454 ? 26.941 -4.348 -22.986 1.00 89.94 454 SER A N 1
ATOM 3602 C CA . SER A 1 454 ? 25.670 -4.800 -22.414 1.00 89.94 454 SER A CA 1
ATOM 3603 C C . SER A 1 454 ? 24.747 -3.615 -22.158 1.00 89.94 454 SER A C 1
ATOM 3605 O O . SER A 1 454 ? 25.220 -2.537 -21.816 1.00 89.94 454 SER A O 1
ATOM 3607 N N . CYS A 1 455 ? 23.448 -3.821 -22.321 1.00 90.94 455 CYS A N 1
ATOM 3608 C CA . CYS A 1 455 ? 22.402 -2.890 -21.913 1.00 90.94 455 CYS A CA 1
ATOM 3609 C C . CYS A 1 455 ? 21.236 -3.680 -21.319 1.00 90.94 455 CYS A C 1
ATOM 3611 O O . CYS A 1 455 ? 21.126 -4.878 -21.568 1.00 90.94 455 CYS A O 1
ATOM 3613 N N . GLU A 1 456 ? 20.357 -3.041 -20.557 1.00 90.75 456 GLU A N 1
ATOM 3614 C CA . GLU A 1 456 ? 19.208 -3.720 -19.957 1.00 90.75 456 GLU A CA 1
ATOM 3615 C C . GLU A 1 456 ? 17.953 -2.852 -20.025 1.00 90.75 456 GLU A C 1
ATOM 3617 O O . GLU A 1 456 ? 17.973 -1.689 -19.633 1.00 90.75 456 GLU A O 1
ATOM 3622 N N . LEU A 1 457 ? 16.870 -3.428 -20.558 1.00 92.56 457 LEU A N 1
ATOM 3623 C CA . LEU A 1 457 ? 15.554 -2.797 -20.630 1.00 92.56 457 LEU A CA 1
ATOM 3624 C C . LEU A 1 457 ? 14.682 -3.297 -19.471 1.00 92.56 457 LEU A C 1
ATOM 3626 O O . LEU A 1 457 ? 14.276 -4.466 -19.433 1.00 92.56 457 LEU A O 1
ATOM 3630 N N . LEU A 1 458 ? 14.383 -2.389 -18.552 1.00 92.12 458 LEU A N 1
ATOM 3631 C CA . LEU A 1 458 ? 13.609 -2.601 -17.337 1.00 92.12 458 LEU A CA 1
ATOM 3632 C C . LEU A 1 458 ? 12.203 -2.010 -17.497 1.00 92.12 458 LEU A C 1
ATOM 3634 O O . LEU A 1 458 ? 12.034 -0.921 -18.042 1.00 92.12 458 LEU A O 1
ATOM 3638 N N . GLY A 1 459 ? 11.187 -2.728 -17.018 1.00 91.88 459 GLY A N 1
ATOM 3639 C CA . GLY A 1 459 ? 9.817 -2.230 -16.901 1.00 91.88 459 GLY A CA 1
ATOM 3640 C C . GLY A 1 459 ? 9.488 -1.927 -15.450 1.00 91.88 459 GLY A C 1
ATOM 3641 O O . GLY A 1 459 ? 9.270 -2.862 -14.680 1.00 91.88 459 GLY A O 1
ATOM 3642 N N . TYR A 1 460 ? 9.451 -0.647 -15.099 1.00 93.19 460 TYR A N 1
ATOM 3643 C CA . TYR A 1 460 ? 9.076 -0.171 -13.772 1.00 93.19 460 TYR A CA 1
ATOM 3644 C C . TYR A 1 460 ? 7.556 -0.103 -13.637 1.00 93.19 460 TYR A C 1
ATOM 3646 O O . TYR A 1 460 ? 6.874 0.374 -14.543 1.00 93.19 460 TYR A O 1
ATOM 3654 N N . ASP A 1 461 ? 7.051 -0.587 -12.505 1.00 91.62 461 ASP A N 1
ATOM 3655 C CA . ASP A 1 461 ? 5.634 -0.581 -12.142 1.00 91.62 461 ASP A CA 1
ATOM 3656 C C . ASP A 1 461 ? 5.416 0.354 -10.952 1.00 91.62 461 ASP A C 1
ATOM 3658 O O . ASP A 1 461 ? 5.937 0.083 -9.865 1.00 91.62 461 ASP A O 1
ATOM 3662 N N . PHE A 1 462 ? 4.648 1.424 -11.161 1.00 92.94 462 PHE A N 1
ATOM 3663 C CA . PHE A 1 462 ? 4.306 2.406 -10.134 1.00 92.94 462 PHE A CA 1
ATOM 3664 C C . PHE A 1 462 ? 2.821 2.362 -9.794 1.00 92.94 462 PHE A C 1
ATOM 3666 O O . PHE A 1 462 ? 1.973 2.415 -10.680 1.00 92.94 462 PHE A O 1
ATOM 3673 N N . MET A 1 463 ? 2.510 2.318 -8.506 1.00 91.69 463 MET A N 1
ATOM 3674 C CA . MET A 1 463 ? 1.170 2.564 -7.978 1.00 91.69 463 MET A CA 1
ATOM 3675 C C . MET A 1 463 ? 1.113 3.995 -7.438 1.00 91.69 463 MET A C 1
ATOM 3677 O O . MET A 1 463 ? 2.120 4.508 -6.960 1.00 91.69 463 MET A O 1
ATOM 3681 N N . ILE A 1 464 ? -0.056 4.624 -7.475 1.00 89.25 464 ILE A N 1
ATOM 3682 C CA . ILE A 1 464 ? -0.294 5.918 -6.823 1.00 89.25 464 ILE A CA 1
ATOM 3683 C C . ILE A 1 464 ? -1.256 5.653 -5.669 1.00 89.25 464 ILE A C 1
ATOM 3685 O O . ILE A 1 464 ? -2.234 4.926 -5.861 1.00 89.25 464 ILE A O 1
ATOM 3689 N N . SER A 1 465 ? -0.985 6.177 -4.478 1.00 84.31 465 SER A N 1
ATOM 3690 C CA . SER A 1 465 ? -1.948 6.129 -3.374 1.00 84.31 465 SER A CA 1
ATOM 3691 C C . SER A 1 465 ? -2.808 7.385 -3.327 1.00 84.31 465 SER A C 1
ATOM 3693 O O . SER A 1 465 ? -2.399 8.454 -3.781 1.00 84.31 465 SER A O 1
ATOM 3695 N N . ASP A 1 466 ? -3.987 7.253 -2.737 1.00 74.75 466 ASP A N 1
ATOM 3696 C CA . ASP A 1 466 ? -4.856 8.387 -2.456 1.00 74.75 466 ASP A CA 1
ATOM 3697 C C . ASP A 1 466 ? -4.366 9.160 -1.220 1.00 74.75 466 ASP A C 1
ATOM 3699 O O . ASP A 1 466 ? -3.872 8.565 -0.255 1.00 74.75 466 ASP A O 1
ATOM 3703 N N . ASP A 1 467 ? -4.500 10.486 -1.251 1.00 62.25 467 ASP A N 1
ATOM 3704 C CA . ASP A 1 467 ? -4.153 11.351 -0.124 1.00 62.25 467 ASP A CA 1
ATOM 3705 C C . ASP A 1 467 ? -5.432 11.863 0.558 1.00 62.25 467 ASP A C 1
ATOM 3707 O O . ASP A 1 467 ? -6.155 12.679 -0.023 1.00 62.25 467 ASP A O 1
ATOM 3711 N N . PRO A 1 468 ? -5.731 11.418 1.794 1.00 45.16 468 PRO A N 1
ATOM 3712 C CA . PRO A 1 468 ? -6.919 11.859 2.519 1.00 45.16 468 PRO A CA 1
ATOM 3713 C C . PRO A 1 468 ? -6.869 13.338 2.932 1.00 45.16 468 PRO A C 1
ATOM 3715 O O . PRO A 1 468 ? -7.904 13.883 3.310 1.00 45.16 468 PRO A O 1
ATOM 3718 N N . MET A 1 469 ? -5.696 13.981 2.889 1.00 41.31 469 MET A N 1
ATOM 3719 C CA . MET A 1 469 ? -5.478 15.378 3.271 1.00 41.31 469 MET A CA 1
ATOM 3720 C C . MET A 1 469 ? -5.322 16.293 2.056 1.00 41.31 469 MET A C 1
ATOM 3722 O O . MET A 1 469 ? -4.620 17.296 2.153 1.00 41.31 469 MET A O 1
ATOM 3726 N N . ARG A 1 470 ? -5.976 15.978 0.925 1.00 50.16 470 ARG A N 1
ATOM 3727 C CA . ARG A 1 470 ? -6.120 16.884 -0.230 1.00 50.16 470 ARG A CA 1
ATOM 3728 C C . ARG A 1 470 ? -6.739 18.230 0.187 1.00 50.16 470 ARG A C 1
ATOM 3730 O O . ARG A 1 470 ? -7.923 18.481 -0.003 1.00 50.16 470 ARG A O 1
ATOM 3737 N N . ASP A 1 471 ? -5.913 19.100 0.746 1.00 41.44 471 ASP A N 1
ATOM 3738 C CA . ASP A 1 471 ? -6.042 20.539 0.650 1.00 41.44 471 ASP A CA 1
ATOM 3739 C C . ASP A 1 471 ? -5.490 20.917 -0.729 1.00 41.44 471 ASP A C 1
ATOM 3741 O O . ASP A 1 471 ? -4.407 20.468 -1.120 1.00 41.44 471 ASP A O 1
ATOM 3745 N N . GLU A 1 472 ? -6.246 21.704 -1.493 1.00 41.47 472 GLU A N 1
ATOM 3746 C CA . GLU A 1 472 ? -5.989 22.025 -2.909 1.00 41.47 472 GLU A CA 1
ATOM 3747 C C . GLU A 1 472 ? -4.622 22.701 -3.146 1.00 41.47 472 GLU A C 1
ATOM 3749 O O . GLU A 1 472 ? -4.197 22.873 -4.287 1.00 41.47 472 GLU A O 1
ATOM 3754 N N . SER A 1 473 ? -3.912 23.078 -2.077 1.00 37.66 473 SER A N 1
ATOM 3755 C CA . SER A 1 473 ? -2.705 23.897 -2.124 1.00 37.66 473 SER A CA 1
ATOM 3756 C C . SER A 1 473 ? -1.369 23.151 -1.970 1.00 37.66 473 SER A C 1
ATOM 3758 O O . SER A 1 473 ? -0.342 23.733 -2.319 1.00 37.66 473 SER A O 1
ATOM 3760 N N . SER A 1 474 ? -1.320 21.900 -1.482 1.00 45.03 474 SER A N 1
ATOM 3761 C CA . SER A 1 474 ? -0.041 21.184 -1.289 1.00 45.03 474 SER A CA 1
ATOM 3762 C C . SER A 1 474 ? -0.212 19.714 -0.872 1.00 45.03 474 SER A C 1
ATOM 3764 O O . SER A 1 474 ? -0.036 19.371 0.298 1.00 45.03 474 SER A O 1
ATOM 3766 N N . SER A 1 475 ? -0.446 18.803 -1.816 1.00 51.38 475 SER A N 1
ATOM 3767 C CA . SER A 1 475 ? -0.096 17.390 -1.600 1.00 51.38 475 SER A CA 1
ATOM 3768 C C . SER A 1 475 ? 0.422 16.746 -2.873 1.00 51.38 475 SER A C 1
ATOM 3770 O O . SER A 1 475 ? -0.239 16.737 -3.911 1.00 51.38 475 SER A O 1
ATOM 3772 N N . ARG A 1 476 ? 1.661 16.251 -2.797 1.00 57.41 476 ARG A N 1
ATOM 3773 C CA . ARG A 1 476 ? 2.306 15.519 -3.886 1.00 57.41 476 ARG A CA 1
ATOM 3774 C C . ARG A 1 476 ? 1.689 14.119 -3.928 1.00 57.41 476 ARG A C 1
ATOM 3776 O O . ARG A 1 476 ? 1.677 13.464 -2.890 1.00 57.41 476 ARG A O 1
ATOM 3783 N N . PRO A 1 477 ? 1.192 13.639 -5.081 1.00 69.94 477 PRO A N 1
ATOM 3784 C CA . PRO A 1 477 ? 0.716 12.263 -5.190 1.00 69.94 477 PRO A CA 1
ATOM 3785 C C . PRO A 1 477 ? 1.840 11.305 -4.784 1.00 69.94 477 PRO A C 1
ATOM 3787 O O . PRO A 1 477 ? 2.925 11.371 -5.361 1.00 69.94 477 PRO A O 1
ATOM 3790 N N . TYR A 1 478 ? 1.579 10.445 -3.797 1.00 72.56 478 TYR A N 1
ATOM 3791 C CA . TYR A 1 478 ? 2.564 9.503 -3.269 1.00 72.56 478 TYR A CA 1
ATOM 3792 C C . TYR A 1 478 ? 2.698 8.307 -4.219 1.00 72.56 478 TYR A C 1
ATOM 3794 O O . TYR A 1 478 ? 1.752 7.543 -4.452 1.00 72.56 478 TYR A O 1
ATOM 3802 N N . LEU A 1 479 ? 3.882 8.203 -4.824 1.00 81.88 479 LEU A N 1
ATOM 3803 C CA . LEU A 1 479 ? 4.233 7.193 -5.812 1.00 81.88 479 LEU A CA 1
ATOM 3804 C C . LEU A 1 479 ? 4.941 6.023 -5.153 1.00 81.88 479 LEU A C 1
ATOM 3806 O O . LEU A 1 479 ? 5.936 6.168 -4.453 1.00 81.88 479 LEU A O 1
ATOM 3810 N N . VAL A 1 480 ? 4.445 4.836 -5.462 1.00 78.69 480 VAL A N 1
ATOM 3811 C CA . VAL A 1 480 ? 4.888 3.601 -4.849 1.00 78.69 480 VAL A CA 1
ATOM 3812 C C . VAL A 1 480 ? 5.510 2.698 -5.898 1.00 78.69 480 VAL A C 1
ATOM 3814 O O . VAL A 1 480 ? 4.827 2.182 -6.787 1.00 78.69 480 VAL A O 1
ATOM 3817 N N . LEU A 1 481 ? 6.811 2.461 -5.773 1.00 80.50 481 LEU A N 1
ATOM 3818 C CA . LEU A 1 481 ? 7.542 1.496 -6.571 1.00 80.50 481 LEU A CA 1
ATOM 3819 C C . LEU A 1 481 ? 7.107 0.079 -6.199 1.00 80.50 481 LEU A C 1
ATOM 3821 O O . LEU A 1 481 ? 7.366 -0.422 -5.103 1.00 80.50 481 LEU A O 1
ATOM 3825 N N . HIS A 1 482 ? 6.489 -0.614 -7.152 1.00 74.25 482 HIS A N 1
ATOM 3826 C CA . HIS A 1 482 ? 6.165 -2.017 -6.982 1.00 74.25 482 HIS A CA 1
ATOM 3827 C C . HIS A 1 482 ? 7.370 -2.891 -7.334 1.00 74.25 482 HIS A C 1
ATOM 3829 O O . HIS A 1 482 ? 7.914 -3.515 -6.441 1.00 74.25 482 HIS A O 1
ATOM 3835 N N . LEU A 1 483 ? 7.832 -2.994 -8.581 1.00 72.25 483 LEU A N 1
ATOM 3836 C CA . LEU A 1 483 ? 9.063 -3.741 -8.901 1.00 72.25 483 LEU A CA 1
ATOM 3837 C C . LEU A 1 483 ? 9.571 -3.381 -10.304 1.00 72.25 483 LEU A C 1
ATOM 3839 O O . LEU A 1 483 ? 8.768 -3.396 -11.238 1.00 72.25 483 LEU A O 1
ATOM 3843 N N . PRO A 1 484 ? 10.881 -3.183 -10.507 1.00 64.94 484 PRO A N 1
ATOM 3844 C CA . PRO A 1 484 ? 11.493 -3.242 -11.826 1.00 64.94 484 PRO A CA 1
ATOM 3845 C C . PRO A 1 484 ? 11.450 -4.686 -12.341 1.00 64.94 484 PRO A C 1
ATOM 3847 O O . PRO A 1 484 ? 12.074 -5.592 -11.796 1.00 64.94 484 PRO A O 1
ATOM 3850 N N . SER A 1 485 ? 10.690 -4.934 -13.400 1.00 66.25 485 SER A N 1
ATOM 3851 C CA . SER A 1 485 ? 10.580 -6.258 -14.013 1.00 66.25 485 SER A CA 1
ATOM 3852 C C . SER A 1 485 ? 11.416 -6.350 -15.286 1.00 66.25 485 SER A C 1
ATOM 3854 O O . SER A 1 485 ? 11.464 -5.423 -16.096 1.00 66.25 485 SER A O 1
ATOM 3856 N N . LYS A 1 486 ? 12.071 -7.497 -15.499 1.00 62.69 486 LYS A N 1
ATOM 3857 C CA . LYS A 1 486 ? 12.761 -7.764 -16.762 1.00 62.69 486 LYS A CA 1
ATOM 3858 C C . LYS A 1 486 ? 11.750 -7.980 -17.885 1.00 62.69 486 LYS A C 1
ATOM 3860 O O . LYS A 1 486 ? 10.815 -8.775 -17.747 1.00 62.69 486 LYS A O 1
ATOM 3865 N N . THR A 1 487 ? 12.009 -7.376 -19.040 1.00 53.38 487 THR A N 1
ATOM 3866 C CA . THR A 1 487 ? 11.391 -7.830 -20.288 1.00 53.38 487 THR A CA 1
ATOM 3867 C C . THR A 1 487 ? 12.149 -9.036 -20.813 1.00 53.38 487 THR A C 1
ATOM 3869 O O . THR A 1 487 ? 13.310 -8.960 -21.213 1.00 53.38 487 THR A O 1
ATOM 3872 N N . ASN A 1 488 ? 11.496 -10.194 -20.825 1.00 43.56 488 ASN A N 1
ATOM 3873 C CA . ASN A 1 488 ? 11.928 -11.239 -21.741 1.00 43.56 488 ASN A CA 1
ATOM 3874 C C . ASN A 1 488 ? 11.464 -10.772 -23.116 1.00 43.56 488 ASN A C 1
ATOM 3876 O O . ASN A 1 488 ? 10.262 -10.779 -23.370 1.00 43.56 488 ASN A O 1
ATOM 3880 N N . GLY A 1 489 ? 12.404 -10.261 -23.914 1.00 36.53 489 GLY A N 1
ATOM 3881 C CA . GLY A 1 489 ? 12.144 -9.646 -25.211 1.00 36.53 489 GLY A CA 1
ATOM 3882 C C . GLY A 1 489 ? 11.204 -10.494 -26.058 1.00 36.53 489 GLY A C 1
ATOM 3883 O O . GLY A 1 489 ? 11.617 -11.543 -26.530 1.00 36.53 489 GLY A O 1
ATOM 3884 N N . THR A 1 490 ? 9.958 -10.029 -26.144 1.00 32.78 490 THR A N 1
ATOM 3885 C CA . THR A 1 490 ? 8.869 -10.314 -27.092 1.00 32.78 490 THR A CA 1
ATOM 3886 C C . THR A 1 490 ? 7.575 -9.952 -26.363 1.00 32.78 490 THR A C 1
ATOM 3888 O O . THR A 1 490 ? 6.986 -10.799 -25.687 1.00 32.78 490 THR A O 1
ATOM 3891 N N . GLN A 1 491 ? 7.170 -8.689 -26.457 1.00 26.67 491 GLN A N 1
ATOM 3892 C CA . GLN A 1 491 ? 5.763 -8.295 -26.472 1.00 26.67 491 GLN A CA 1
ATOM 3893 C C . GLN A 1 491 ? 5.599 -7.241 -27.550 1.00 26.67 491 GLN A C 1
ATOM 3895 O O . GLN A 1 491 ? 6.467 -6.339 -27.589 1.00 26.67 491 GLN A O 1
#

Secondary structure (DSSP, 8-state):
-BSS-BTTHHHHSHHHHHHHHHHSHHHH-PPPGGGTS--EEETTSHHHHHHHHHHHHHHHHHHHHHHHHHHHH-TT-TT-EEE-HHHHHHHHHHHHHHHS-GGGTTT-HHHHTTTT---HHHHHHHTTB-SS-TTPBPP-SSS---HHHH--------------------------S-----TT------SEEETHHHHHSHHHHHHHHHHHHHHHHHHHH-HHHHHT--SS--EEEEETT--TTTT-EEE--HHHHHHHHT--TT------TTSPPPEEEEE--SSB-EETTEEEEEEEEEEEEEETTEEEEE-S--EEEEEEEE--TT-----HHHH---HHHHTTSTTTTSPPSSSTT-TTSEEEHHHHHHHHHHHH---TT---TTTTT----------PPS------------PPPP-HIIIIIHHHHHHHHHHHHHTTTTTSB--TTB-EEEEEEEEEB--TT--TT-----EEEEEEEE--S--

pLDDT: mean 74.35, std 20.71, range [26.11, 96.56]

Sequence (491 aa):
MANHFGRNREITTKTGLTSNLRHSYSVHNLTDMDDYYPRAYDLSDPQDVGDFILEYKLTKCMSILRQFLHNVTSYSDASTLTYGPRIVDTALRVCERLQRDINDVIDSELVSFGHGNISRAEWELLRYVSLNDPQECVDDGEGTLPQSLLTTDLQPLGADSESIDEADEDQREATSSSIRGSAADVASCARYVSASHYREKPLGRWTIAEAQRVLTHSYSSSTQAAHVDGFSNAWIMKPGGKSRGRGIQMMRCLHEILSRCGCSDDGDGSAAAADIEQWVVQKYIERPLLIMGYKFDVRVWVLVTDWNPLSVWIWQRPYIRFASEKYDATLRCDDKFVHMVNNSIVKDHPEFHLSSEEIEGSDGFMWFLHDFQRHLHSACCTNEAHSTPWLQPTGLDCGEEGDSPEGADRRDGVASSSQPCIDIWSDHLQPQIEEIIVSSLWCVFDNIEQRKGSCELLGYDFMISDDPMRDESSSRPYLVLHLPSKTNGTQ

InterPro domains:
  IPR004344 Tubulin-tyrosine ligase/Tubulin polyglutamylase [PF03133] (208-380)
  IPR004344 Tubulin-tyrosine ligase/Tubulin polyglutamylase [PS51221] (111-491)
  IPR051437 Tubulin tyrosine ligase-like monoglycylase [PTHR45870] (1-467)